Protein 2O5N (pdb70)

Foldseek 3Di:
DFFWDKDCPQFAQPLDDWWKKWKWKAWPVGKIKTFIDGPQFDGAWMTSPDDIDHFPLADGDDCPPLVNVVRVVQNVVVVVVCVPQFDDTFMWMWMWIATALDDLIKIFIDTNRDTCIDSPPDQDGDPDRVVGGPDDPVSVVVPRVPDDSVSSNVCRVVVVVRVSVVSVSLVVQPDVRPFDWDWDWCPPVPDPQTKIKIKGGSRGGKKWWWAWQVSPFIWMWICPPMTMTIGDDGLVRQFQGKDWMATSRGMIIMDGDHVCSVVD/DAKDCVQFAQPLDDWKKKWKWKAWPVGKIKIFIDGPQFDGQWMTRPDDIDHFPQADPDDCPQLSNVVRVVVNVLVVVLCVQQFDDTWMKMWMWIAIALHGQIWIFIDTNNHTLTDHHDDQDGDPPSVVGGPDDVVSVVVPHVHDDCCSRNVCRVVVVVRVSVRSVSLSVQPDVVPFDWDWDWPPCVPDDQIKIKIWGDQRGGKKWWWAFQPNPFIWIDIFDPPRSGTTDMTIGDYGLVRQFFGKDWMATSSGMIDIDGRHPVNPDPD

Nearest PDB structures (foldseek):
  2o5n-assembly1_A  TM=1.004E+00  e=8.003E-52  Murid betaherpesvirus 1
  2o5n-assembly1_B  TM=9.924E-01  e=4.303E-45  Murid betaherpesvirus 1
  4g59-assembly2_D  TM=7.933E-01  e=2.389E-15  Murid betaherpesvirus 1
  2nyk-assembly1_A  TM=6.975E-01  e=4.471E-09  Murid betaherpesvirus 1
  4jo8-assembly1_A-2  TM=6.408E-01  e=3.902E-08  Murid betaherpesvirus 1

Sequence (531 aa):
VVRPEVNRTGTVDICQGPELIFSVSRTSSGATGERISLKNTLSIVSENGGKPGTYEWSFPANESWPEIQFLLQNREFVSKYYADVVQTPGELVVEYRCPVPQFNCTITHRWKGETISFDGAIQTIRSVTSEYTTKNEDTLVKYIRGLNVTLLTDNAKSIEHRWTEICKKLKDADRPDDNQYTLEDDILEDDIEDIVQCQTTQVPLKYHTVWSAGRDSRAIALSAIEVASYLPVNRSQILNTTCEITSSSGWTVRLRFSEEVAASPEVNRTGTVDICQGPELIFSVSRTSSGATGERISLKNTLSIVSENGGKPGTYEWSFPANESWPEIQFLLQNREFVSKYYADVVQTPGELVVEYRCPVPQFNCTITHRWKGETISFDGAIQTIRSVTSEYTTKNEDTLVKYIRGLNVTLLTDNAKSIEHRWTEICKKLKDADRPDDNQYTLEDDILEDDIEDIVQCQTTQVPLKYHTVWSAGRDSRAIALSADYYTDIEVASYLPVNRSQILNTTCEITSSSGWTVRLRFSEEVAASK

Structure (mmCIF, N/CA/C/O backbone):
data_2O5N
#
_entry.id   2O5N
#
_cell.length_a   61.969
_cell.length_b   78.178
_cell.length_c   62.726
_cell.angle_alpha   90.00
_cell.angle_beta   90.43
_cell.angle_gamma   90.00
#
_symmetry.space_group_name_H-M   'P 1 21 1'
#
loop_
_entity.id
_entity.type
_entity.pdbx_description
1 polymer MuHV1gpm153
2 branched beta-D-mannopyranose-(1-4)-2-acetamido-2-deoxy-beta-D-glucopyranose-(1-4)-2-acetamido-2-deoxy-beta-D-glucopyranose
3 branched 2-acetamido-2-deoxy-beta-D-glucopyranose-(1-4)-2-acetamido-2-deoxy-beta-D-glucopyranose
4 non-polymer 2-acetamido-2-deoxy-beta-D-glucopyranose
5 water water
#
loop_
_atom_site.group_PDB
_atom_site.id
_atom_site.type_symbol
_atom_site.label_atom_id
_atom_site.label_alt_id
_atom_site.label_comp_id
_atom_site.label_asym_id
_atom_site.label_entity_id
_atom_site.label_seq_id
_atom_site.pdbx_PDB_ins_code
_atom_site.Cartn_x
_atom_site.Cartn_y
_atom_si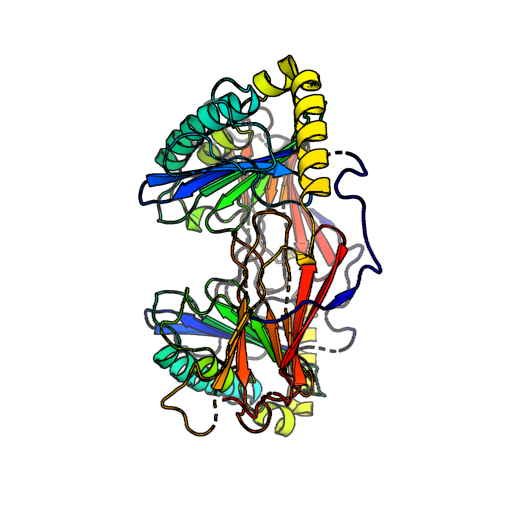te.Cartn_z
_atom_site.occupancy
_atom_site.B_iso_or_equiv
_atom_site.auth_seq_id
_atom_site.auth_comp_id
_atom_site.auth_asym_id
_atom_site.auth_atom_id
_atom_site.pdbx_PDB_model_num
ATOM 1 N N . VAL A 1 2 ? 56.242 41.221 16.607 1.00 42.59 2 VAL A N 1
ATOM 2 C CA . VAL A 1 2 ? 55.779 42.437 17.346 1.00 42.31 2 VAL A CA 1
ATOM 3 C C . VAL A 1 2 ? 56.944 43.235 17.921 1.00 42.22 2 VAL A C 1
ATOM 4 O O . VAL A 1 2 ? 57.875 42.676 18.516 1.00 42.18 2 VAL A O 1
ATOM 6 N N . VAL A 1 3 ? 56.880 44.550 17.730 1.00 41.86 3 VAL A N 1
ATOM 7 C CA . VAL A 1 3 ? 57.987 45.456 18.024 1.00 41.23 3 VAL A CA 1
ATOM 8 C C . VAL A 1 3 ? 57.433 46.721 18.673 1.00 40.94 3 VAL A C 1
ATOM 9 O O . VAL A 1 3 ? 56.312 47.132 18.375 1.00 40.53 3 VAL A O 1
ATOM 13 N N . ARG A 1 4 ? 58.227 47.325 19.558 1.00 41.03 4 ARG A N 1
ATOM 14 C CA . ARG A 1 4 ? 57.811 48.511 20.311 1.00 41.17 4 ARG A CA 1
ATOM 15 C C . ARG A 1 4 ? 58.196 49.815 19.599 1.00 41.56 4 ARG A C 1
ATOM 16 O O . ARG A 1 4 ? 59.359 50.012 19.246 1.00 41.51 4 ARG A O 1
ATOM 24 N N . PRO A 1 5 ? 57.207 50.701 19.378 1.00 41.98 5 PRO A N 1
ATOM 25 C CA . PRO A 1 5 ? 57.418 51.958 18.673 1.00 42.77 5 PRO A CA 1
ATOM 26 C C . PRO A 1 5 ? 58.306 52.959 19.413 1.00 43.70 5 PRO A C 1
ATOM 27 O O . PRO A 1 5 ? 58.300 53.021 20.649 1.00 43.82 5 PRO A O 1
ATOM 31 N N . GLU A 1 6 ? 59.060 53.729 18.633 1.00 44.51 6 GLU A N 1
ATOM 32 C CA . GLU A 1 6 ? 59.812 54.879 19.116 1.00 45.53 6 GLU A CA 1
ATOM 33 C C . GLU A 1 6 ? 59.093 56.114 18.580 1.00 45.68 6 GLU A C 1
ATOM 34 O O . GLU A 1 6 ? 59.099 56.375 17.380 1.00 45.47 6 GLU A O 1
ATOM 40 N N . VAL A 1 7 ? 58.449 56.857 19.469 1.00 46.51 7 VAL A N 1
ATOM 41 C CA . VAL A 1 7 ? 57.537 57.922 19.044 1.00 47.39 7 VAL A CA 1
ATOM 42 C C . VAL A 1 7 ? 58.187 59.308 19.031 1.00 48.21 7 VAL A C 1
ATOM 43 O O . VAL A 1 7 ? 58.393 59.928 20.083 1.00 48.51 7 VAL A O 1
ATOM 47 N N . ASN A 1 8 ? 58.518 59.783 17.833 1.00 49.09 8 ASN A N 1
ATOM 48 C CA . ASN A 1 8 ? 58.982 61.156 17.664 1.00 49.78 8 ASN A CA 1
ATOM 49 C C . ASN A 1 8 ? 57.781 62.067 17.461 1.00 50.26 8 ASN A C 1
ATOM 50 O O . ASN A 1 8 ? 57.088 61.997 16.445 1.00 50.13 8 ASN A O 1
ATOM 55 N N . ARG A 1 9 ? 57.544 62.918 18.451 1.00 51.04 9 ARG A N 1
ATOM 56 C CA . ARG A 1 9 ? 56.389 63.786 18.444 1.00 51.74 9 ARG A CA 1
ATOM 57 C C . ARG A 1 9 ? 56.705 65.197 17.933 1.00 52.19 9 ARG A C 1
ATOM 58 O O . ARG A 1 9 ? 55.802 66.032 17.853 1.00 52.29 9 ARG A O 1
ATOM 60 N N . THR A 1 10 ? 57.963 65.467 17.573 1.00 52.68 10 THR A N 1
ATOM 61 C CA . THR A 1 10 ? 58.309 66.796 17.031 1.00 53.43 10 THR A CA 1
ATOM 62 C C . THR A 1 10 ? 57.622 66.999 15.677 1.00 53.76 10 THR A C 1
ATOM 63 O O . THR A 1 10 ? 57.715 66.149 14.782 1.00 53.81 10 THR A O 1
ATOM 67 N N . GLY A 1 11 ? 56.926 68.121 15.542 1.00 54.10 11 GLY A N 1
ATOM 68 C CA . GLY A 1 11 ? 56.137 68.390 14.344 1.00 54.51 11 GLY A CA 1
ATOM 69 C C . GLY A 1 11 ? 54.720 67.868 14.484 1.00 54.63 11 GLY A C 1
ATOM 70 O O . GLY A 1 11 ? 54.102 67.477 13.500 1.00 54.72 11 GLY A O 1
ATOM 71 N N . THR A 1 12 ? 54.222 67.863 15.720 1.00 54.74 12 THR A N 1
ATOM 72 C CA . THR A 1 12 ? 52.848 67.476 16.036 1.00 54.83 12 THR A CA 1
ATOM 73 C C . THR A 1 12 ? 51.867 68.595 15.674 1.00 54.82 12 THR A C 1
ATOM 74 O O . THR A 1 12 ? 52.102 69.765 15.987 1.00 54.95 12 THR A O 1
ATOM 78 N N . VAL A 1 13 ? 50.770 68.233 15.015 1.00 54.82 13 VAL A N 1
ATOM 79 C CA . VAL A 1 13 ? 49.729 69.205 14.684 1.00 54.69 13 VAL A CA 1
ATOM 80 C C . VAL A 1 13 ? 48.374 68.865 15.319 1.00 54.74 13 VAL A C 1
ATOM 81 O O . VAL A 1 13 ? 48.110 67.719 15.688 1.00 54.55 13 VAL A O 1
ATOM 85 N N . ASP A 1 14 ? 47.535 69.887 15.453 1.00 54.97 14 ASP A N 1
ATOM 86 C CA . ASP A 1 14 ? 46.160 69.729 15.909 1.00 55.15 14 ASP A CA 1
ATOM 87 C C . ASP A 1 14 ? 45.266 69.358 14.718 1.00 55.18 14 ASP A C 1
ATOM 88 O O . ASP A 1 14 ? 44.952 70.213 13.878 1.00 55.24 14 ASP A O 1
ATOM 93 N N . ILE A 1 15 ? 44.860 68.085 14.649 1.00 54.88 15 ILE A N 1
ATOM 94 C CA . ILE A 1 15 ? 43.986 67.603 13.564 1.00 54.39 15 ILE A CA 1
ATOM 95 C C . ILE A 1 15 ? 42.635 68.314 13.483 1.00 54.12 15 ILE A C 1
ATOM 96 O O . ILE A 1 15 ? 42.052 68.399 12.403 1.00 54.19 15 ILE A O 1
ATOM 101 N N . CYS A 1 16 ? 42.147 68.822 14.615 1.00 53.73 16 CYS A N 1
ATOM 102 C CA . CYS A 1 16 ? 40.880 69.564 14.643 1.00 53.45 16 CYS A CA 1
ATOM 103 C C . CYS A 1 16 ? 41.072 71.086 14.506 1.00 53.26 16 CYS A C 1
ATOM 104 O O . CYS A 1 16 ? 40.122 71.851 14.660 1.00 52.85 16 CYS A O 1
ATOM 107 N N . GLN A 1 17 ? 42.298 71.515 14.208 1.00 53.29 17 GLN A N 1
ATOM 108 C CA . GLN A 1 17 ? 42.591 72.939 14.011 1.00 53.05 17 GLN A CA 1
ATOM 109 C C . GLN A 1 17 ? 42.186 73.389 12.617 1.00 52.76 17 GLN A C 1
ATOM 110 O O . GLN A 1 17 ? 41.862 72.564 11.762 1.00 53.11 17 GLN A O 1
ATOM 112 N N . GLY A 1 18 ? 42.205 74.701 12.390 1.00 52.18 18 GLY A N 1
ATOM 113 C CA . GLY A 1 18 ? 41.806 75.274 11.103 1.00 51.35 18 GLY A CA 1
ATOM 114 C C . GLY A 1 18 ? 40.346 75.026 10.741 1.00 50.60 18 GLY A C 1
ATOM 115 O O . GLY A 1 18 ? 39.615 74.389 11.506 1.00 50.57 18 GLY A O 1
ATOM 116 N N . PRO A 1 19 ? 39.911 75.534 9.570 1.00 50.10 19 PRO A N 1
ATOM 117 C CA . PRO A 1 19 ? 38.549 75.306 9.047 1.00 49.54 19 PRO A CA 1
ATOM 118 C C . PRO A 1 19 ? 38.193 73.818 8.867 1.00 48.83 19 PRO A C 1
ATOM 119 O O . PRO A 1 19 ? 39.037 73.016 8.468 1.00 48.26 19 PRO A O 1
ATOM 131 N N . GLU A 1 21 ? 36.448 70.622 7.115 1.00 43.96 21 GLU A N 1
ATOM 132 C CA . GLU A 1 21 ? 36.054 70.164 5.799 1.00 41.82 21 GLU A CA 1
ATOM 133 C C . GLU A 1 21 ? 35.623 68.706 5.868 1.00 39.70 21 GLU A C 1
ATOM 134 O O . GLU A 1 21 ? 36.348 67.880 6.403 1.00 39.49 21 GLU A O 1
ATOM 140 N N . LEU A 1 22 ? 34.433 68.408 5.354 1.00 37.49 22 LEU A N 1
ATOM 141 C CA . LEU A 1 22 ? 33.943 67.038 5.256 1.00 35.07 22 LEU A CA 1
ATOM 142 C C . LEU A 1 22 ? 34.046 66.551 3.815 1.00 33.57 22 LEU A C 1
ATOM 143 O O . LEU A 1 22 ? 33.662 67.256 2.890 1.00 33.03 22 LEU A O 1
ATOM 148 N N . ILE A 1 23 ? 34.569 65.342 3.636 1.00 31.90 23 ILE A N 1
ATOM 149 C CA . ILE A 1 23 ? 34.739 64.765 2.310 1.00 30.44 23 ILE A CA 1
ATOM 150 C C . ILE A 1 23 ? 33.808 63.566 2.119 1.00 29.90 23 ILE A C 1
ATOM 151 O O . ILE A 1 23 ? 33.906 62.574 2.837 1.00 29.47 23 ILE A O 1
ATOM 156 N N . PHE A 1 24 ? 32.891 63.707 1.161 1.00 29.19 24 PHE A N 1
ATOM 157 C CA . PHE A 1 24 ? 31.925 62.682 0.782 1.00 28.81 24 PHE A CA 1
ATOM 158 C C . PHE A 1 24 ? 32.406 62.023 -0.502 1.00 28.15 24 PHE A C 1
ATOM 159 O O . PHE A 1 24 ? 32.533 62.710 -1.530 1.00 27.43 24 PHE A O 1
ATOM 167 N N . SER A 1 25 ? 32.690 60.716 -0.425 1.00 27.35 25 SER A N 1
ATOM 168 C CA . SER A 1 25 ? 33.145 59.922 -1.566 1.00 27.41 25 SER A CA 1
ATOM 169 C C . SER A 1 25 ? 32.155 58.784 -1.858 1.00 27.72 25 SER A C 1
ATOM 170 O O . SER A 1 25 ? 31.770 58.023 -0.950 1.00 27.30 25 SER A O 1
ATOM 173 N N . VAL A 1 26 ? 31.769 58.665 -3.130 1.00 27.55 26 VAL A N 1
ATOM 174 C CA . VAL A 1 26 ? 30.760 57.717 -3.589 1.00 27.54 26 VAL A CA 1
ATOM 175 C C . VAL A 1 26 ? 31.303 57.056 -4.837 1.00 28.03 26 VAL A C 1
ATOM 176 O O . VAL A 1 26 ? 31.571 57.727 -5.820 1.00 27.92 26 VAL A O 1
ATOM 180 N N . SER A 1 27 ? 31.480 55.738 -4.794 1.00 28.79 27 SER A N 1
ATOM 181 C CA . SER A 1 27 ? 32.096 55.027 -5.899 1.00 29.76 27 SER A CA 1
ATOM 182 C C . SER A 1 27 ? 31.309 53.809 -6.333 1.00 30.25 27 SER A C 1
ATOM 183 O O . SER A 1 27 ? 30.495 53.279 -5.584 1.00 30.05 27 SER A O 1
ATOM 186 N N . ARG A 1 28 ? 31.577 53.388 -7.565 1.00 31.27 28 ARG A N 1
ATOM 187 C CA . ARG A 1 28 ? 30.933 52.259 -8.201 1.00 32.16 28 ARG A CA 1
ATOM 188 C C . ARG A 1 28 ? 31.921 51.676 -9.197 1.00 33.11 28 ARG A C 1
ATOM 189 O O . ARG A 1 28 ? 32.647 52.417 -9.855 1.00 32.62 28 ARG A O 1
ATOM 197 N N . THR A 1 29 ? 31.957 50.342 -9.263 1.00 34.66 29 THR A N 1
ATOM 198 C CA . THR A 1 29 ? 32.768 49.587 -10.210 1.00 36.09 29 THR A CA 1
ATOM 199 C C . THR A 1 29 ? 31.846 48.851 -11.197 1.00 36.91 29 THR A C 1
ATOM 200 O O . THR A 1 29 ? 30.618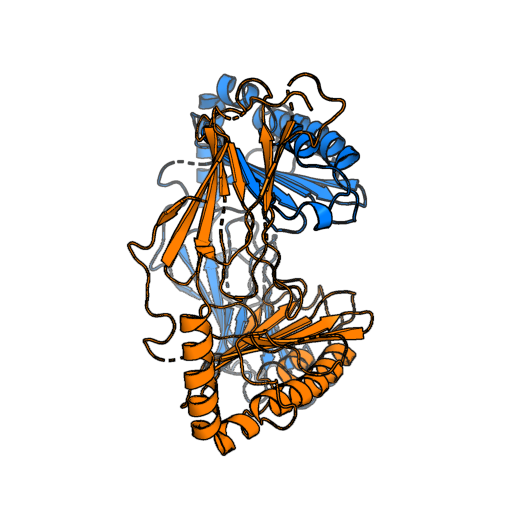 48.894 -11.052 1.00 36.81 29 THR A O 1
ATOM 204 N N . SER A 1 30 ? 32.433 48.178 -12.192 1.00 38.08 30 SER A N 1
ATOM 205 C CA . SER A 1 30 ? 31.643 47.427 -13.193 1.00 39.03 30 SER A CA 1
ATOM 206 C C . SER A 1 30 ? 30.820 46.281 -12.595 1.00 39.85 30 SER A C 1
ATOM 207 O O . SER A 1 30 ? 29.643 46.114 -12.938 1.00 40.18 30 SER A O 1
ATOM 210 N N . SER A 1 31 ? 31.434 45.530 -11.677 1.00 40.45 31 SER A N 1
ATOM 211 C CA . SER A 1 31 ? 30.758 44.485 -10.892 1.00 40.57 31 SER A CA 1
ATOM 212 C C . SER A 1 31 ? 29.432 44.932 -10.285 1.00 40.52 31 SER A C 1
ATOM 213 O O . SER A 1 31 ? 28.440 44.205 -10.341 1.00 41.13 31 SER A O 1
ATOM 216 N N . GLY A 1 32 ? 29.416 46.129 -9.708 1.00 40.06 32 GLY A N 1
ATOM 217 C CA . GLY A 1 32 ? 28.240 46.619 -9.000 1.00 39.05 32 GLY A CA 1
ATOM 218 C C . GLY A 1 32 ? 28.576 46.824 -7.541 1.00 38.61 32 GLY A C 1
ATOM 219 O O . GLY A 1 32 ? 27.685 47.012 -6.699 1.00 38.47 32 GLY A O 1
ATOM 220 N N . ALA A 1 33 ? 29.874 46.763 -7.248 1.00 37.92 33 ALA A N 1
ATOM 221 C CA . ALA A 1 33 ? 30.411 47.142 -5.952 1.00 37.23 33 ALA A CA 1
ATOM 222 C C . ALA A 1 33 ? 30.210 48.642 -5.735 1.00 36.95 33 ALA A C 1
ATOM 223 O O . ALA A 1 33 ? 30.466 49.446 -6.640 1.00 36.91 33 ALA A O 1
ATOM 225 N N . THR A 1 34 ? 29.735 49.012 -4.546 1.00 36.17 34 THR A N 1
ATOM 226 C CA . THR A 1 34 ? 29.525 50.417 -4.212 1.00 35.57 34 THR A CA 1
ATOM 227 C C . THR A 1 34 ? 30.179 50.804 -2.889 1.00 34.88 34 THR A C 1
ATOM 228 O O . THR A 1 34 ? 30.318 49.976 -1.995 1.00 35.20 34 THR A O 1
ATOM 232 N N . GLY A 1 35 ? 30.581 52.067 -2.783 1.00 34.08 35 GLY A N 1
ATOM 233 C CA . GLY A 1 35 ? 31.094 52.619 -1.541 1.00 33.23 35 GLY A CA 1
ATOM 234 C C . GLY A 1 35 ? 30.606 54.029 -1.298 1.00 32.64 35 GLY A C 1
ATOM 235 O O . GLY A 1 35 ? 30.433 54.801 -2.224 1.00 32.46 35 GLY A O 1
ATOM 236 N N . GLU A 1 36 ? 30.353 54.346 -0.035 1.00 32.80 36 GLU A N 1
ATOM 237 C CA . GLU A 1 36 ? 30.017 55.698 0.402 1.00 32.45 36 GLU A CA 1
ATOM 238 C C . GLU A 1 36 ? 30.773 55.974 1.690 1.00 32.40 36 GLU A C 1
ATOM 239 O O . GLU A 1 36 ? 30.663 55.214 2.655 1.00 31.88 36 GLU A O 1
ATOM 245 N N . ARG A 1 37 ? 31.530 57.069 1.697 1.00 32.06 37 ARG A N 1
ATOM 246 C CA . ARG A 1 37 ? 32.417 57.388 2.802 1.00 32.54 37 ARG A CA 1
ATOM 247 C C . ARG A 1 37 ? 32.340 58.847 3.186 1.00 31.67 37 ARG A C 1
ATOM 248 O O . ARG A 1 37 ? 32.139 59.716 2.345 1.00 31.46 37 ARG A O 1
ATOM 256 N N . ILE A 1 38 ? 32.519 59.108 4.473 1.00 31.84 38 ILE A N 1
ATOM 257 C CA . ILE A 1 38 ? 32.716 60.462 4.957 1.00 31.59 38 ILE A CA 1
ATOM 258 C C . ILE A 1 38 ? 34.059 60.541 5.668 1.00 31.64 38 ILE A C 1
ATOM 259 O O . ILE A 1 38 ? 34.362 59.732 6.538 1.00 31.56 38 ILE A O 1
ATOM 264 N N . SER A 1 39 ? 34.875 61.504 5.261 1.00 32.04 39 SER A N 1
ATOM 265 C CA . SER A 1 39 ? 36.150 61.752 5.917 1.00 32.24 39 SER A CA 1
ATOM 266 C C . SER A 1 39 ? 36.215 63.216 6.291 1.00 32.80 39 SER A C 1
ATOM 267 O O . SER A 1 39 ? 35.395 64.019 5.843 1.00 32.84 39 SER A O 1
ATOM 270 N N . LEU A 1 40 ? 37.197 63.556 7.115 1.00 33.51 40 LEU A N 1
ATOM 271 C CA . LEU A 1 40 ? 37.549 64.939 7.359 1.00 34.15 40 LEU A CA 1
ATOM 272 C C . LEU A 1 40 ? 38.771 65.245 6.509 1.00 35.08 40 LEU A C 1
ATOM 273 O O . LEU A 1 40 ? 39.287 64.347 5.833 1.00 35.17 40 LEU A O 1
ATOM 278 N N . LYS A 1 41 ? 39.236 66.494 6.539 1.00 35.82 41 LYS A N 1
ATOM 279 C CA . LYS A 1 41 ? 40.366 66.920 5.698 1.00 36.85 41 LYS A CA 1
ATOM 280 C C . LYS A 1 41 ? 41.612 66.031 5.823 1.00 37.27 41 LYS A C 1
ATOM 281 O O . LYS A 1 41 ? 42.178 65.604 4.823 1.00 38.09 41 LYS A O 1
ATOM 283 N N . ASN A 1 42 ? 42.027 65.744 7.048 1.00 37.70 42 ASN A N 1
ATOM 284 C CA . ASN A 1 42 ? 43.281 65.017 7.291 1.00 38.13 42 ASN A CA 1
ATOM 285 C C . ASN A 1 42 ? 43.089 63.551 7.704 1.00 37.89 42 ASN A C 1
ATOM 286 O O . ASN A 1 42 ? 43.935 62.968 8.382 1.00 37.77 42 ASN A O 1
ATOM 291 N N . THR A 1 43 ? 41.974 62.960 7.287 1.00 37.75 43 THR A N 1
ATOM 292 C CA . THR A 1 43 ? 41.619 61.617 7.717 1.00 37.60 43 THR A CA 1
ATOM 293 C C . THR A 1 43 ? 41.219 60.732 6.540 1.00 37.53 43 THR A C 1
ATOM 294 O O . THR A 1 43 ? 40.807 61.217 5.489 1.00 37.78 43 THR A O 1
ATOM 298 N N . LEU A 1 44 ? 41.349 59.426 6.718 1.00 37.17 44 LEU A N 1
ATOM 299 C CA . LEU A 1 44 ? 40.641 58.499 5.864 1.00 36.75 44 LEU A CA 1
ATOM 300 C C . LEU A 1 44 ? 39.209 58.368 6.388 1.00 36.56 44 LEU A C 1
ATOM 301 O O . LEU A 1 44 ? 38.758 59.185 7.192 1.00 36.28 44 LEU A O 1
ATOM 306 N N . SER A 1 45 ? 38.504 57.346 5.924 1.00 36.43 45 SER A N 1
ATOM 307 C CA . SER A 1 45 ? 37.071 57.192 6.165 1.00 36.58 45 SER A CA 1
ATOM 308 C C . SER A 1 45 ? 36.704 56.941 7.640 1.00 36.32 45 SER A C 1
ATOM 309 O O . SER A 1 45 ? 37.211 56.011 8.275 1.00 35.85 45 SER A O 1
ATOM 312 N N . ILE A 1 46 ? 35.830 57.789 8.173 1.00 36.64 46 ILE A N 1
ATOM 313 C CA . ILE A 1 46 ? 35.310 57.636 9.539 1.00 37.16 46 ILE A CA 1
ATOM 314 C C . ILE A 1 46 ? 33.971 56.872 9.531 1.00 37.88 46 ILE A C 1
ATOM 315 O O . ILE A 1 46 ? 33.793 55.916 10.293 1.00 37.82 46 ILE A O 1
ATOM 320 N N . VAL A 1 47 ? 33.051 57.289 8.656 1.00 38.52 47 VAL A N 1
ATOM 321 C CA . VAL A 1 47 ? 31.809 56.557 8.409 1.00 39.44 47 VAL A CA 1
ATOM 322 C C . VAL A 1 47 ? 31.793 56.032 6.966 1.00 40.07 47 VAL A C 1
ATOM 323 O O . VAL A 1 47 ? 32.092 56.773 6.025 1.00 40.07 47 VAL A O 1
ATOM 327 N N . SER A 1 48 ? 31.452 54.757 6.796 1.00 40.89 48 SER A N 1
ATOM 328 C CA . SER A 1 48 ? 31.355 54.162 5.461 1.00 41.84 48 SER A CA 1
ATOM 329 C C . SER A 1 48 ? 30.202 53.184 5.277 1.00 42.64 48 SER A C 1
ATOM 330 O O . SER A 1 48 ? 29.638 52.674 6.238 1.00 43.01 48 SER A O 1
ATOM 341 N N . GLU A 1 50 ? 29.688 49.850 2.646 1.00 45.51 50 GLU A N 1
ATOM 342 C CA . GLU A 1 50 ? 30.315 48.971 1.672 1.00 46.00 50 GLU A CA 1
ATOM 343 C C . GLU A 1 50 ? 29.262 48.063 1.021 1.00 46.08 50 GLU A C 1
ATOM 344 O O . GLU A 1 50 ? 28.472 47.419 1.719 1.00 46.19 50 GLU A O 1
ATOM 350 N N . ASN A 1 51 ? 29.266 48.021 -0.314 1.00 46.14 51 ASN A N 1
ATOM 351 C CA . ASN A 1 51 ? 28.286 47.276 -1.129 1.00 46.04 51 ASN A CA 1
ATOM 352 C C . ASN A 1 51 ? 26.845 47.241 -0.588 1.00 46.33 51 ASN A C 1
ATOM 353 O O . ASN A 1 51 ? 26.199 46.186 -0.562 1.00 46.31 51 ASN A O 1
ATOM 358 N N . GLY A 1 52 ? 26.356 48.398 -0.153 1.00 46.45 52 GLY A N 1
ATOM 359 C CA . GLY A 1 52 ? 24.962 48.552 0.252 1.00 46.71 52 GLY A CA 1
ATOM 360 C C . GLY A 1 52 ? 24.630 48.116 1.666 1.00 47.01 52 GLY A C 1
ATOM 361 O O . GLY A 1 52 ? 23.459 48.015 2.024 1.00 46.89 52 GLY A O 1
ATOM 362 N N . GLY A 1 53 ? 25.657 47.871 2.473 1.00 47.45 53 GLY A N 1
ATOM 363 C CA . GLY A 1 53 ? 25.473 47.479 3.868 1.00 48.04 53 GLY A CA 1
ATOM 364 C C . GLY A 1 53 ? 25.130 48.637 4.787 1.00 48.53 53 GLY A C 1
ATOM 365 O O . GLY A 1 53 ? 24.934 49.763 4.332 1.00 48.63 53 GLY A O 1
ATOM 366 N N . LYS A 1 54 ? 25.056 48.355 6.087 1.00 48.86 54 LYS A N 1
ATOM 367 C CA . LYS A 1 54 ? 24.731 49.369 7.088 1.00 49.07 54 LYS A CA 1
ATOM 368 C C . LYS A 1 54 ? 25.916 50.318 7.319 1.00 48.90 54 LYS A C 1
ATOM 369 O O . LYS A 1 54 ? 27.069 49.924 7.116 1.00 48.71 54 LYS A O 1
ATOM 375 N N . PRO A 1 55 ? 25.633 51.577 7.730 1.00 48.74 55 PRO A N 1
ATOM 376 C CA . PRO A 1 55 ? 26.708 52.531 8.019 1.00 48.64 55 PRO A CA 1
ATOM 377 C C . PRO A 1 55 ? 27.607 52.005 9.126 1.00 48.66 55 PRO A C 1
ATOM 378 O O . PRO A 1 55 ? 27.123 51.671 10.210 1.00 48.74 55 PRO A O 1
ATOM 382 N N . GLY A 1 56 ? 28.902 51.908 8.840 1.00 48.54 56 GLY A N 1
ATOM 383 C CA . GLY A 1 56 ? 29.858 51.366 9.795 1.00 48.40 56 GLY A CA 1
ATOM 384 C C . GLY A 1 56 ? 30.826 52.432 10.247 1.00 48.34 56 GLY A C 1
ATOM 385 O O . GLY A 1 56 ? 31.138 53.355 9.491 1.00 48.50 56 GLY A O 1
ATOM 386 N N . THR A 1 57 ? 31.299 52.309 11.481 1.00 48.21 57 THR A N 1
ATOM 387 C CA . THR A 1 57 ? 32.285 53.238 12.019 1.00 48.48 57 THR A CA 1
ATOM 388 C C . THR A 1 57 ? 33.237 52.568 13.023 1.00 48.94 57 THR A C 1
ATOM 389 O O . THR A 1 57 ? 33.471 51.362 12.946 1.00 48.99 57 THR A O 1
ATOM 393 N N . TYR A 1 58 ? 33.799 53.347 13.943 1.00 49.53 58 TYR A N 1
ATOM 394 C CA . TYR A 1 58 ? 34.786 52.834 14.888 1.00 49.78 58 TYR A CA 1
ATOM 395 C C . TYR A 1 58 ? 34.281 52.880 16.320 1.00 50.31 58 TYR A C 1
ATOM 396 O O . TYR A 1 58 ? 33.327 53.605 16.633 1.00 50.53 58 TYR A O 1
ATOM 405 N N . GLU A 1 59 ? 34.938 52.108 17.185 1.00 50.95 59 GLU A N 1
ATOM 406 C CA . GLU A 1 59 ? 34.530 51.956 18.582 1.00 51.46 59 GLU A CA 1
ATOM 407 C C . GLU A 1 59 ? 34.754 53.210 19.442 1.00 51.99 59 GLU A C 1
ATOM 408 O O . GLU A 1 59 ? 34.190 53.319 20.535 1.00 52.34 59 GLU A O 1
ATOM 410 N N . TRP A 1 60 ? 35.558 54.155 18.950 1.00 52.20 60 TRP A N 1
ATOM 411 C CA . TRP A 1 60 ? 35.839 55.395 19.685 1.00 52.56 60 TRP A CA 1
ATOM 412 C C . TRP A 1 60 ? 34.876 56.542 19.331 1.00 53.16 60 TRP A C 1
ATOM 413 O O . TRP A 1 60 ? 35.004 57.652 19.866 1.00 52.94 60 TRP A O 1
ATOM 424 N N . SER A 1 61 ? 33.915 56.268 18.442 1.00 53.72 61 SER A N 1
ATOM 425 C CA . SER A 1 61 ? 32.993 57.294 17.938 1.00 54.29 61 SER A CA 1
ATOM 426 C C . SER A 1 61 ? 31.525 56.917 18.147 1.00 54.64 61 SER A C 1
ATOM 427 O O . SER A 1 61 ? 31.223 55.786 18.526 1.00 54.77 61 SER A O 1
ATOM 430 N N . PHE A 1 62 ? 30.625 57.872 17.895 1.00 55.19 62 PHE A N 1
ATOM 431 C CA . PHE A 1 62 ? 29.175 57.638 17.938 1.00 55.96 62 PHE A CA 1
ATOM 432 C C . PHE A 1 62 ? 28.800 56.479 17.028 1.00 56.26 62 PHE A C 1
ATOM 433 O O . PHE A 1 62 ? 29.449 56.280 16.003 1.00 56.63 62 PHE A O 1
ATOM 441 N N . PRO A 1 63 ? 27.756 55.708 17.392 1.00 56.45 63 PRO A N 1
ATOM 442 C CA . PRO A 1 63 ? 27.254 54.721 16.434 1.00 56.47 63 PRO A CA 1
ATOM 443 C C . PRO A 1 63 ? 26.718 55.430 15.195 1.00 56.57 63 PRO A C 1
ATOM 444 O O . PRO A 1 63 ? 26.049 56.459 15.314 1.00 56.52 63 PRO A O 1
ATOM 448 N N . ALA A 1 64 ? 27.037 54.896 14.019 1.00 56.80 64 ALA A N 1
ATOM 449 C CA . ALA A 1 64 ? 26.610 55.491 12.755 1.00 56.90 64 ALA A CA 1
ATOM 450 C C . ALA A 1 64 ? 25.118 55.273 12.518 1.00 56.91 64 ALA A C 1
ATOM 451 O O . ALA A 1 64 ? 24.634 54.144 12.529 1.00 57.19 64 ALA A O 1
ATOM 453 N N . ASN A 1 65 ? 24.398 56.364 12.290 1.00 56.92 65 ASN A N 1
ATOM 454 C CA . ASN A 1 65 ? 22.947 56.324 12.202 1.00 56.93 65 ASN A CA 1
ATOM 455 C C . ASN A 1 65 ? 22.445 56.676 10.801 1.00 56.35 65 ASN A C 1
ATOM 456 O O . ASN A 1 65 ? 22.731 57.751 10.285 1.00 56.31 65 ASN A O 1
ATOM 461 N N . GLU A 1 66 ? 21.678 55.767 10.202 1.00 55.87 66 GLU A N 1
ATOM 462 C CA . GLU A 1 66 ? 21.169 55.936 8.838 1.00 55.26 66 GLU A CA 1
ATOM 463 C C . GLU A 1 66 ? 20.279 57.178 8.683 1.00 54.72 66 GLU A C 1
ATOM 464 O O . GLU A 1 66 ? 20.110 57.687 7.574 1.00 54.52 66 GLU A O 1
ATOM 470 N N . SER A 1 67 ? 19.731 57.669 9.795 1.00 53.99 67 SER A N 1
ATOM 471 C CA . SER A 1 67 ? 18.887 58.868 9.778 1.00 53.23 67 SER A CA 1
ATOM 472 C C . SER A 1 67 ? 19.668 60.199 9.808 1.00 52.31 67 SER A C 1
ATOM 473 O O . SER A 1 67 ? 19.080 61.262 9.553 1.00 52.07 67 SER A O 1
ATOM 476 N N . TRP A 1 68 ? 20.972 60.139 10.104 1.00 50.84 68 TRP A N 1
ATOM 477 C CA . TRP A 1 68 ? 21.858 61.307 9.972 1.00 49.78 68 TRP A CA 1
ATOM 478 C C . TRP A 1 68 ? 21.744 61.912 8.569 1.00 48.75 68 TRP A C 1
ATOM 479 O O . TRP A 1 68 ? 21.796 61.182 7.574 1.00 48.36 68 TRP A O 1
ATOM 490 N N . PRO A 1 69 ? 21.559 63.247 8.489 1.00 47.96 69 PRO A N 1
ATOM 491 C CA . PRO A 1 69 ? 21.449 63.958 7.200 1.00 47.16 69 PRO A CA 1
ATOM 492 C C . PRO A 1 69 ? 22.664 63.836 6.256 1.00 46.52 69 PRO A C 1
ATOM 493 O O . PRO A 1 69 ? 22.507 64.052 5.058 1.00 46.65 69 PRO A O 1
ATOM 497 N N . GLU A 1 70 ? 23.849 63.496 6.772 1.00 45.70 70 GLU A N 1
ATOM 498 C CA . GLU A 1 70 ? 25.032 63.288 5.912 1.00 44.80 70 GLU A CA 1
ATOM 499 C C . GLU A 1 70 ? 24.997 61.925 5.237 1.00 44.08 70 GLU A C 1
ATOM 500 O O . GLU A 1 70 ? 25.459 61.780 4.098 1.00 43.86 70 GLU A O 1
ATOM 506 N N . ILE A 1 71 ? 24.477 60.928 5.952 1.00 43.00 71 ILE A N 1
ATOM 507 C CA . ILE A 1 71 ? 24.319 59.576 5.402 1.00 42.31 71 ILE A CA 1
ATOM 508 C C . ILE A 1 71 ? 23.150 59.528 4.416 1.00 41.84 71 ILE A C 1
ATOM 509 O O . ILE A 1 71 ? 23.252 58.894 3.373 1.00 41.93 71 ILE A O 1
ATOM 514 N N . GLN A 1 72 ? 22.057 60.220 4.731 1.00 41.45 72 GLN A N 1
ATOM 515 C CA . GLN A 1 72 ? 20.958 60.403 3.772 1.00 41.35 72 GLN A CA 1
ATOM 516 C C . GLN A 1 72 ? 21.461 61.047 2.479 1.00 40.73 72 GLN A C 1
ATOM 517 O O . GLN A 1 72 ? 20.966 60.743 1.399 1.00 40.92 72 GLN A O 1
ATOM 523 N N . PHE A 1 73 ? 22.439 61.942 2.605 1.00 40.25 73 PHE A N 1
ATOM 524 C CA . PHE A 1 73 ? 23.126 62.533 1.452 1.00 39.65 73 PHE A CA 1
ATOM 525 C C . PHE A 1 73 ? 23.871 61.470 0.619 1.00 39.23 73 PHE A C 1
ATOM 526 O O . PHE A 1 73 ? 23.726 61.420 -0.612 1.00 39.03 73 PHE A O 1
ATOM 534 N N . LEU A 1 74 ? 24.638 60.613 1.296 1.00 38.55 74 LEU A N 1
ATOM 535 C CA . LEU A 1 74 ? 25.348 59.498 0.646 1.00 38.20 74 LEU A CA 1
ATOM 536 C C . LEU A 1 74 ? 24.425 58.547 -0.089 1.00 38.22 74 LEU A C 1
ATOM 537 O O . LEU A 1 74 ? 24.714 58.132 -1.213 1.00 38.35 74 LEU A O 1
ATOM 542 N N . LEU A 1 75 ? 23.315 58.195 0.560 1.00 38.48 75 LEU A N 1
ATOM 543 C CA . LEU A 1 75 ? 22.348 57.250 0.009 1.00 38.25 75 LEU A CA 1
ATOM 544 C C . LEU A 1 75 ? 21.693 57.792 -1.248 1.00 38.28 75 LEU A C 1
ATOM 545 O O . LEU A 1 75 ? 21.502 57.055 -2.221 1.00 38.53 75 LEU A O 1
ATOM 550 N N . GLN A 1 76 ? 21.349 59.077 -1.226 1.00 38.39 76 GLN A N 1
ATOM 551 C CA . GLN A 1 76 ? 20.839 59.763 -2.417 1.00 38.52 76 GLN A CA 1
ATOM 552 C C . GLN A 1 76 ? 21.861 59.754 -3.549 1.00 38.01 76 GLN A C 1
ATOM 553 O O . GLN A 1 76 ? 21.500 59.669 -4.722 1.00 38.22 76 GLN A O 1
ATOM 559 N N . ASN A 1 77 ? 23.139 59.847 -3.190 1.00 37.47 77 ASN A N 1
ATOM 560 C CA . ASN A 1 77 ? 24.224 59.831 -4.168 1.00 36.61 77 ASN A CA 1
ATOM 561 C C . ASN A 1 77 ? 24.477 58.452 -4.755 1.00 36.26 77 ASN A C 1
ATOM 562 O O . ASN A 1 77 ? 24.824 58.335 -5.937 1.00 36.01 77 ASN A O 1
ATOM 567 N N . ARG A 1 78 ? 24.294 57.416 -3.935 1.00 35.79 78 ARG A N 1
ATOM 568 C CA . ARG A 1 78 ? 24.405 56.029 -4.396 1.00 35.63 78 ARG A CA 1
ATOM 569 C C . ARG A 1 78 ? 23.481 55.811 -5.584 1.00 35.50 78 ARG A C 1
ATOM 570 O O . ARG A 1 78 ? 23.855 55.181 -6.577 1.00 35.36 78 ARG A O 1
ATOM 578 N N . GLU A 1 79 ? 22.279 56.365 -5.461 1.00 35.39 79 GLU A N 1
ATOM 579 C CA . GLU A 1 79 ? 21.259 56.320 -6.487 1.00 35.77 79 GLU A CA 1
ATOM 580 C C . GLU A 1 79 ? 21.689 57.092 -7.729 1.00 34.41 79 GLU A C 1
ATOM 581 O O . GLU A 1 79 ? 21.567 56.601 -8.851 1.00 34.28 79 GLU A O 1
ATOM 587 N N . PHE A 1 80 ? 22.183 58.306 -7.497 1.00 33.87 80 PHE A N 1
ATOM 588 C CA . PHE A 1 80 ? 22.652 59.230 -8.531 1.00 33.06 80 PHE A CA 1
ATOM 589 C C . PHE A 1 80 ? 23.792 58.619 -9.346 1.00 32.56 80 PHE A C 1
ATOM 590 O O . PHE A 1 80 ? 23.741 58.596 -10.577 1.00 31.98 80 PHE A O 1
ATOM 598 N N . VAL A 1 81 ? 24.790 58.086 -8.642 1.00 32.20 81 VAL A N 1
ATOM 599 C CA . VAL A 1 81 ? 25.960 57.455 -9.266 1.00 32.29 81 VAL A CA 1
ATOM 600 C C . VAL A 1 81 ? 25.621 56.194 -10.062 1.00 33.02 81 VAL A C 1
ATOM 601 O O . VAL A 1 81 ? 26.292 55.898 -11.061 1.00 32.67 81 VAL A O 1
ATOM 605 N N . SER A 1 82 ? 24.596 55.449 -9.623 1.00 33.71 82 SER A N 1
ATOM 606 C CA . SER A 1 82 ? 24.177 54.250 -10.359 1.00 34.39 82 SER A CA 1
ATOM 607 C C . SER A 1 82 ? 23.546 54.632 -11.691 1.00 34.04 82 SER A C 1
ATOM 608 O O . SER A 1 82 ? 23.832 54.003 -12.714 1.00 34.04 82 SER A O 1
ATOM 611 N N . LYS A 1 83 ? 22.718 55.678 -11.684 1.00 34.19 83 LYS A N 1
ATOM 612 C CA . LYS A 1 83 ? 22.106 56.162 -12.926 1.00 34.18 83 LYS A CA 1
ATOM 613 C C . LYS A 1 83 ? 23.205 56.718 -13.820 1.00 33.89 83 LYS A C 1
ATOM 614 O O . LYS A 1 83 ? 23.337 56.310 -14.971 1.00 34.19 83 LYS A O 1
ATOM 616 N N . TYR A 1 84 ? 24.003 57.621 -13.250 1.00 33.77 84 TYR A N 1
ATOM 617 C CA . TYR A 1 84 ? 25.243 58.151 -13.841 1.00 33.01 84 TYR A CA 1
ATOM 618 C C . TYR A 1 84 ? 26.091 57.041 -14.467 1.00 32.94 84 TYR A C 1
ATOM 619 O O . TYR A 1 84 ? 26.314 57.046 -15.674 1.00 32.69 84 TYR A O 1
ATOM 628 N N . TYR A 1 85 ? 26.552 56.093 -13.652 1.00 33.15 85 TYR A N 1
ATOM 629 C CA . TYR A 1 85 ? 27.344 54.956 -14.140 1.00 33.44 85 TYR A CA 1
ATOM 630 C C . TYR A 1 85 ? 26.715 54.241 -15.334 1.00 34.13 85 TYR A C 1
ATOM 631 O O . TYR A 1 85 ? 27.409 53.880 -16.293 1.00 33.75 85 TYR A O 1
ATOM 640 N N . ALA A 1 86 ? 25.399 54.040 -15.260 1.00 35.12 86 ALA A N 1
ATOM 641 C CA . ALA A 1 86 ? 24.648 53.288 -16.266 1.00 35.71 86 ALA A CA 1
ATOM 642 C C . ALA A 1 86 ? 24.620 53.926 -17.656 1.00 36.34 86 ALA A C 1
ATOM 643 O O . ALA A 1 86 ? 24.794 53.206 -18.631 1.00 36.58 86 ALA A O 1
ATOM 645 N N . ASP A 1 87 ? 24.411 55.243 -17.783 1.00 37.01 87 ASP A N 1
ATOM 646 C CA . ASP A 1 87 ? 24.522 55.822 -19.144 1.00 38.32 87 ASP A CA 1
ATOM 647 C C . ASP A 1 87 ? 25.930 56.016 -19.683 1.00 38.42 87 ASP A C 1
ATOM 648 O O . ASP A 1 87 ? 26.199 55.658 -20.830 1.00 39.01 87 ASP A O 1
ATOM 653 N N . VAL A 1 88 ? 26.809 56.576 -18.857 1.00 38.30 88 VAL A N 1
ATOM 654 C CA . VAL A 1 88 ? 28.104 57.082 -19.303 1.00 38.28 88 VAL A CA 1
ATOM 655 C C . VAL A 1 88 ? 29.187 56.008 -19.443 1.00 38.49 88 VAL A C 1
ATOM 656 O O . VAL A 1 88 ? 29.926 55.993 -20.421 1.00 38.72 88 VAL A O 1
ATOM 660 N N . VAL A 1 89 ? 29.278 55.111 -18.468 1.00 38.59 89 VAL A N 1
ATOM 661 C CA . VAL A 1 89 ? 30.416 54.199 -18.378 1.00 38.56 89 VAL A CA 1
ATOM 662 C C . VAL A 1 89 ? 30.272 52.987 -19.315 1.00 39.24 89 VAL A C 1
ATOM 663 O O . VAL A 1 89 ? 29.340 52.184 -19.184 1.00 38.99 89 VAL A O 1
ATOM 667 N N . GLN A 1 90 ? 31.200 52.872 -20.266 1.00 39.80 90 GLN A N 1
ATOM 668 C CA . GLN A 1 90 ? 31.106 51.843 -21.307 1.00 40.53 90 GLN A CA 1
ATOM 669 C C . GLN A 1 90 ? 32.334 50.918 -21.390 1.00 40.60 90 GLN A C 1
ATOM 670 O O . GLN A 1 90 ? 32.389 50.004 -22.212 1.00 40.96 90 GLN A O 1
ATOM 676 N N . THR A 1 91 ? 33.313 51.162 -20.527 1.00 40.56 91 THR A N 1
ATOM 677 C CA . THR A 1 91 ? 34.413 50.230 -20.320 1.00 40.31 91 THR A CA 1
ATOM 678 C C . THR A 1 91 ? 34.528 50.007 -18.802 1.00 39.71 91 THR A C 1
ATOM 679 O O . THR A 1 91 ? 34.199 50.901 -18.033 1.00 39.84 91 THR A O 1
ATOM 683 N N . PRO A 1 92 ? 34.954 48.806 -18.367 1.00 39.09 92 PRO A N 1
ATOM 684 C CA . PRO A 1 92 ? 35.117 48.563 -16.932 1.00 38.35 92 PRO A CA 1
ATOM 685 C C . PRO A 1 92 ? 36.100 49.495 -16.198 1.00 37.51 92 PRO A C 1
ATOM 686 O O . PRO A 1 92 ? 37.098 49.943 -16.766 1.00 37.23 92 PRO A O 1
ATOM 690 N N . GLY A 1 93 ? 35.793 49.764 -14.930 1.00 36.58 93 GLY A N 1
ATOM 691 C CA . GLY A 1 93 ? 36.616 50.605 -14.066 1.00 34.99 93 GLY A CA 1
ATOM 692 C C . GLY A 1 93 ? 35.802 51.295 -12.984 1.00 33.84 93 GLY A C 1
ATOM 693 O O . GLY A 1 93 ? 34.568 51.357 -13.056 1.00 33.55 93 GLY A O 1
ATOM 694 N N . GLU A 1 94 ? 36.495 51.824 -11.980 1.00 32.71 94 GLU A N 1
ATOM 695 C CA . GLU A 1 94 ? 35.831 52.536 -10.898 1.00 31.93 94 GLU A CA 1
ATOM 696 C C . GLU A 1 94 ? 35.540 54.012 -11.221 1.00 30.69 94 GLU A C 1
ATOM 697 O O . GLU A 1 94 ? 36.405 54.749 -11.713 1.00 30.29 94 GLU A O 1
ATOM 703 N N . LEU A 1 95 ? 34.304 54.417 -10.935 1.00 29.34 95 LEU A N 1
ATOM 704 C CA . LEU A 1 95 ? 33.884 55.803 -11.015 1.00 28.20 95 LEU A CA 1
ATOM 705 C C . LEU A 1 95 ? 33.784 56.379 -9.606 1.00 28.04 95 LEU A C 1
ATOM 706 O O . LEU A 1 95 ? 33.166 55.772 -8.746 1.00 27.66 95 LEU A O 1
ATOM 711 N N . VAL A 1 96 ? 34.419 57.527 -9.361 1.00 28.19 96 VAL A N 1
ATOM 712 C CA . VAL A 1 96 ? 34.336 58.185 -8.032 1.00 28.20 96 VAL A CA 1
ATOM 713 C C . VAL A 1 96 ? 33.784 59.600 -8.145 1.00 28.47 96 VAL A C 1
ATOM 714 O O . VAL A 1 96 ? 34.279 60.409 -8.927 1.00 28.96 96 VAL A O 1
ATOM 718 N N . VAL A 1 97 ? 32.730 59.882 -7.387 1.00 28.60 97 VAL A N 1
ATOM 719 C CA . VAL A 1 97 ? 32.243 61.238 -7.233 1.00 28.61 97 VAL A CA 1
ATOM 720 C C . VAL A 1 97 ? 32.600 61.691 -5.818 1.00 29.30 97 VAL A C 1
ATOM 721 O O . VAL A 1 97 ? 32.275 61.004 -4.841 1.00 29.22 97 VAL A O 1
ATOM 725 N N . GLU A 1 98 ? 33.266 62.842 -5.711 1.00 29.47 98 GLU A N 1
ATOM 726 C CA . GLU A 1 98 ? 33.749 63.319 -4.422 1.00 30.09 98 GLU A CA 1
ATOM 727 C C . GLU A 1 98 ? 33.387 64.781 -4.149 1.00 30.64 98 GLU A C 1
ATOM 728 O O . GLU A 1 98 ? 33.742 65.662 -4.921 1.00 30.91 98 GLU A O 1
ATOM 734 N N . TYR A 1 99 ? 32.685 65.021 -3.040 1.00 31.11 99 TYR A N 1
ATOM 735 C CA . TYR A 1 99 ? 32.363 66.366 -2.588 1.00 31.26 99 TYR A CA 1
ATOM 736 C C . TYR A 1 99 ? 33.304 66.755 -1.465 1.00 32.32 99 TYR A C 1
ATOM 737 O O . TYR A 1 99 ? 33.375 66.051 -0.449 1.00 32.07 99 TYR A O 1
ATOM 746 N N . ARG A 1 100 ? 34.008 67.875 -1.646 1.00 33.37 100 ARG A N 1
ATOM 747 C CA . ARG A 1 100 ? 34.790 68.496 -0.580 1.00 34.86 100 ARG A CA 1
ATOM 748 C C . ARG A 1 100 ? 34.020 69.707 -0.043 1.00 35.57 100 ARG A C 1
ATOM 749 O O . ARG A 1 100 ? 33.864 70.723 -0.731 1.00 35.18 100 ARG A O 1
ATOM 757 N N . CYS A 1 101 ? 33.541 69.585 1.188 1.00 36.68 101 CYS A N 1
ATOM 758 C CA . CYS A 1 101 ? 32.553 70.514 1.724 1.00 38.16 101 CYS A CA 1
ATOM 759 C C . CYS A 1 101 ? 33.078 71.279 2.918 1.00 38.43 101 CYS A C 1
ATOM 760 O O . CYS A 1 101 ? 33.294 70.690 3.978 1.00 38.30 101 CYS A O 1
ATOM 763 N N . PRO A 1 102 ? 33.279 72.601 2.753 1.00 39.15 102 PRO A N 1
ATOM 764 C CA . PRO A 1 102 ? 33.555 73.445 3.908 1.00 39.84 102 PRO A CA 1
ATOM 765 C C . PRO A 1 102 ? 32.332 73.426 4.800 1.00 40.47 102 PRO A C 1
ATOM 766 O O . PRO A 1 102 ? 31.223 73.452 4.299 1.00 40.56 102 PRO A O 1
ATOM 770 N N . VAL A 1 103 ? 32.506 73.336 6.105 1.00 41.74 103 VAL A N 1
ATOM 771 C CA . VAL A 1 103 ? 31.348 73.439 6.992 1.00 43.11 103 VAL A CA 1
ATOM 772 C C . VAL A 1 103 ? 31.464 74.689 7.882 1.00 44.15 103 VAL A C 1
ATOM 773 O O . VAL A 1 103 ? 32.576 75.029 8.312 1.00 44.40 103 VAL A O 1
ATOM 777 N N . PRO A 1 104 ? 30.332 75.383 8.162 1.00 45.02 104 PRO A N 1
ATOM 778 C CA . PRO A 1 104 ? 28.914 75.074 7.960 1.00 45.55 104 PRO A CA 1
ATOM 779 C C . PRO A 1 104 ? 28.284 75.479 6.621 1.00 46.26 104 PRO A C 1
ATOM 780 O O . PRO A 1 104 ? 27.092 75.237 6.417 1.00 46.64 104 PRO A O 1
ATOM 784 N N . GLN A 1 105 ? 29.047 76.126 5.746 1.00 46.80 105 GLN A N 1
ATOM 785 C CA . GLN A 1 105 ? 28.703 76.237 4.327 1.00 47.57 105 GLN A CA 1
ATOM 786 C C . GLN A 1 105 ? 29.949 75.661 3.731 1.00 47.36 105 GLN A C 1
ATOM 787 O O . GLN A 1 105 ? 30.999 76.302 3.892 1.00 48.37 105 GLN A O 1
ATOM 793 N N . PHE A 1 106 ? 29.948 74.503 3.050 1.00 46.29 106 PHE A N 1
ATOM 794 C CA . PHE A 1 106 ? 28.884 73.798 2.294 1.00 45.13 106 PHE A CA 1
ATOM 795 C C . PHE A 1 106 ? 28.697 74.382 0.902 1.00 44.13 106 PHE A C 1
ATOM 796 O O . PHE A 1 106 ? 27.806 73.989 0.148 1.00 43.81 106 PHE A O 1
ATOM 804 N N . ASN A 1 107 ? 29.578 75.331 0.585 1.00 42.86 107 ASN A N 1
ATOM 805 C CA . ASN A 1 107 ? 29.877 75.686 -0.788 1.00 41.83 107 ASN A CA 1
ATOM 806 C C . ASN A 1 107 ? 30.935 74.687 -1.236 1.00 40.76 107 ASN A C 1
ATOM 807 O O . ASN A 1 107 ? 32.138 74.928 -1.118 1.00 40.55 107 ASN A O 1
ATOM 812 N N . CYS A 1 108 ? 30.460 73.538 -1.712 1.00 39.48 108 CYS A N 1
ATOM 813 C CA . CYS A 1 108 ? 31.318 72.382 -1.935 1.00 38.30 108 CYS A CA 1
ATOM 814 C C . CYS A 1 108 ? 31.958 72.393 -3.299 1.00 36.85 108 CYS A C 1
ATOM 815 O O . CYS A 1 108 ? 31.405 72.934 -4.257 1.00 36.77 108 CYS A O 1
ATOM 818 N N . THR A 1 109 ? 33.138 71.790 -3.358 1.00 35.31 109 THR A N 1
ATOM 819 C CA . THR A 1 109 ? 33.758 71.386 -4.604 1.00 34.26 109 THR A CA 1
ATOM 820 C C . THR A 1 109 ? 33.372 69.926 -4.859 1.00 33.70 109 THR A C 1
ATOM 821 O O . THR A 1 109 ? 33.212 69.154 -3.920 1.00 33.89 109 THR A O 1
ATOM 825 N N . ILE A 1 110 ? 33.175 69.571 -6.122 1.00 32.87 110 ILE A N 1
ATOM 826 C CA . ILE A 1 110 ? 32.901 68.185 -6.505 1.00 32.49 110 ILE A CA 1
ATOM 827 C C . ILE A 1 110 ? 33.864 67.716 -7.606 1.00 32.02 110 ILE A C 1
ATOM 828 O O . ILE A 1 110 ? 34.030 68.393 -8.614 1.00 31.50 110 ILE A O 1
ATOM 833 N N . THR A 1 111 ? 34.514 66.575 -7.379 1.00 31.58 111 THR A N 1
ATOM 834 C CA . THR A 1 111 ? 35.420 65.967 -8.360 1.00 31.82 111 THR A CA 1
ATOM 835 C C . THR A 1 111 ? 34.851 64.634 -8.855 1.00 31.36 111 THR A C 1
ATOM 836 O O . THR A 1 111 ? 34.203 63.907 -8.102 1.00 31.50 111 THR A O 1
ATOM 840 N N . HIS A 1 112 ? 35.093 64.327 -10.124 1.00 30.99 112 HIS A N 1
ATOM 841 C CA . HIS A 1 112 ? 34.676 63.065 -10.717 1.00 30.38 112 HIS A CA 1
ATOM 842 C C . HIS A 1 112 ? 35.928 62.353 -11.185 1.00 31.17 112 HIS A C 1
ATOM 843 O O . HIS A 1 112 ? 36.708 62.908 -11.954 1.00 31.33 112 HIS A O 1
ATOM 850 N N . ARG A 1 113 ? 36.138 61.134 -10.711 1.00 32.07 113 ARG A N 1
ATOM 851 C CA . ARG A 1 113 ? 37.299 60.369 -11.131 1.00 33.45 113 ARG A CA 1
ATOM 852 C C . ARG A 1 113 ? 36.893 59.086 -11.810 1.00 33.82 113 ARG A C 1
ATOM 853 O O . ARG A 1 113 ? 35.984 58.385 -11.350 1.00 33.64 113 ARG A O 1
ATOM 861 N N . TRP A 1 114 ? 37.558 58.813 -12.929 1.00 34.92 114 TRP A N 1
ATOM 862 C CA . TRP A 1 114 ? 37.420 57.554 -13.643 1.00 36.22 114 TRP A CA 1
ATOM 863 C C . TRP A 1 114 ? 38.762 56.842 -13.597 1.00 36.72 114 TRP A C 1
ATOM 864 O O . TRP A 1 114 ? 39.760 57.375 -14.072 1.00 37.25 114 TRP A O 1
ATOM 875 N N . LYS A 1 115 ? 38.786 55.640 -13.030 1.00 37.24 115 LYS A N 1
ATOM 876 C CA . LYS A 1 115 ? 40.035 54.897 -12.827 1.00 38.00 115 LYS A CA 1
ATOM 877 C C . LYS A 1 115 ? 41.150 55.731 -12.151 1.00 37.74 115 LYS A C 1
ATOM 878 O O . LYS A 1 115 ? 42.341 55.529 -12.407 1.00 38.15 115 LYS A O 1
ATOM 884 N N . GLY A 1 116 ? 40.755 56.658 -11.286 1.00 37.59 116 GLY A N 1
ATOM 885 C CA . GLY A 1 116 ? 41.705 57.485 -10.549 1.00 37.58 116 GLY A CA 1
ATOM 886 C C . GLY A 1 116 ? 42.022 58.842 -11.158 1.00 37.72 116 GLY A C 1
ATOM 887 O O . GLY A 1 116 ? 42.592 59.703 -10.469 1.00 37.92 116 GLY A O 1
ATOM 888 N N . GLU A 1 117 ? 41.671 59.039 -12.435 1.00 37.23 117 GLU A N 1
ATOM 889 C CA . GLU A 1 117 ? 41.916 60.318 -13.127 1.00 37.02 117 GLU A CA 1
ATOM 890 C C . GLU A 1 117 ? 40.711 61.244 -13.088 1.00 35.94 117 GLU A C 1
ATOM 891 O O . GLU A 1 117 ? 39.574 60.794 -13.178 1.00 35.76 117 GLU A O 1
ATOM 897 N N . THR A 1 118 ? 40.968 62.541 -12.995 1.00 34.82 118 THR A N 1
ATOM 898 C CA . THR A 1 118 ? 39.901 63.533 -12.980 1.00 34.12 118 THR A CA 1
ATOM 899 C C . THR A 1 118 ? 39.314 63.785 -14.383 1.00 33.85 118 THR A C 1
ATOM 900 O O . THR A 1 118 ? 40.020 64.153 -15.319 1.00 33.77 118 THR A O 1
ATOM 904 N N . ILE A 1 119 ? 38.015 63.550 -14.512 1.00 33.50 119 ILE A N 1
ATOM 905 C CA . ILE A 1 119 ? 37.323 63.725 -15.777 1.00 33.14 119 ILE A CA 1
ATOM 906 C C . ILE A 1 119 ? 36.483 65.005 -15.786 1.00 33.40 119 ILE A C 1
ATOM 907 O O . ILE A 1 119 ? 36.209 65.544 -16.840 1.00 32.48 119 ILE A O 1
ATOM 920 N N . SER A 1 121 ? 35.105 68.515 -12.854 1.00 36.79 121 SER A N 1
ATOM 921 C CA . SER A 1 121 ? 35.064 69.194 -11.549 1.00 37.83 121 SER A CA 1
ATOM 922 C C . SER A 1 121 ? 34.167 70.451 -11.557 1.00 38.62 121 SER A C 1
ATOM 923 O O . SER A 1 121 ? 33.834 70.972 -12.620 1.00 37.94 121 SER A O 1
ATOM 926 N N . PHE A 1 122 ? 33.788 70.922 -10.364 1.00 40.20 122 PHE A N 1
ATOM 927 C CA . PHE A 1 122 ? 32.879 72.061 -10.193 1.00 41.82 122 PHE A CA 1
ATOM 928 C C . PHE A 1 122 ? 33.037 72.688 -8.815 1.00 42.77 122 PHE A C 1
ATOM 929 O O . PHE A 1 122 ? 32.784 72.027 -7.802 1.00 43.15 122 PHE A O 1
ATOM 937 N N . ASP A 1 123 ? 33.461 73.957 -8.787 1.00 43.76 123 ASP A N 1
ATOM 938 C CA . ASP A 1 123 ? 33.583 74.743 -7.551 1.00 44.25 123 ASP A CA 1
ATOM 939 C C . ASP A 1 123 ? 32.417 75.730 -7.375 1.00 44.70 123 ASP A C 1
ATOM 940 O O . ASP A 1 123 ? 32.553 76.760 -6.694 1.00 45.12 123 ASP A O 1
ATOM 945 N N . GLY A 1 124 ? 31.279 75.437 -8.001 1.00 44.57 124 GLY A N 1
ATOM 946 C CA . GLY A 1 124 ? 30.131 76.341 -7.928 1.00 44.43 124 GLY A CA 1
ATOM 947 C C . GLY A 1 124 ? 30.289 77.637 -8.715 1.00 44.46 124 GLY A C 1
ATOM 948 O O . GLY A 1 124 ? 29.312 78.397 -8.865 1.00 44.47 124 GLY A O 1
ATOM 949 N N . ALA A 1 125 ? 31.515 77.904 -9.191 1.00 43.90 125 ALA A N 1
ATOM 950 C CA . ALA A 1 125 ? 31.784 79.016 -10.127 1.00 43.16 125 ALA A CA 1
ATOM 951 C C . ALA A 1 125 ? 32.105 78.506 -11.535 1.00 42.43 125 ALA A C 1
ATOM 952 O O . ALA A 1 125 ? 31.442 78.891 -12.504 1.00 42.82 125 ALA A O 1
ATOM 954 N N . ILE A 1 126 ? 33.101 77.624 -11.638 1.00 41.37 126 ILE A N 1
ATOM 955 C CA . ILE A 1 126 ? 33.528 77.063 -12.926 1.00 40.10 126 ILE A CA 1
ATOM 956 C C . ILE A 1 126 ? 33.305 75.543 -13.027 1.00 39.33 126 ILE A C 1
ATOM 957 O O . ILE A 1 126 ? 33.779 74.789 -12.180 1.00 39.45 126 ILE A O 1
ATOM 962 N N . GLN A 1 127 ? 32.582 75.108 -14.060 1.00 37.82 127 GLN A N 1
ATOM 963 C CA . GLN A 1 127 ? 32.536 73.704 -14.438 1.00 36.71 127 GLN A CA 1
ATOM 964 C C . GLN A 1 127 ? 33.745 73.413 -15.307 1.00 36.08 127 GLN A C 1
ATOM 965 O O . GLN A 1 127 ? 34.062 74.196 -16.199 1.00 35.49 127 GLN A O 1
ATOM 971 N N . THR A 1 128 ? 34.390 72.270 -15.079 1.00 35.48 128 THR A N 1
ATOM 972 C CA . THR A 1 128 ? 35.532 71.858 -15.878 1.00 34.94 128 THR A CA 1
ATOM 973 C C . THR A 1 128 ? 35.353 70.427 -16.365 1.00 35.65 128 THR A C 1
ATOM 974 O O . THR A 1 128 ? 35.035 69.532 -15.583 1.00 35.17 128 THR A O 1
ATOM 978 N N . ILE A 1 129 ? 35.552 70.235 -17.666 1.00 36.60 129 ILE A N 1
ATOM 979 C CA . ILE A 1 129 ? 35.642 68.915 -18.283 1.00 37.99 129 ILE A CA 1
ATOM 980 C C . ILE A 1 129 ? 37.057 68.745 -18.859 1.00 38.90 129 ILE A C 1
ATOM 981 O O . ILE A 1 129 ? 37.530 69.570 -19.641 1.00 38.53 129 ILE A O 1
ATOM 986 N N . ARG A 1 130 ? 37.721 67.672 -18.453 1.00 40.36 130 ARG A N 1
ATOM 987 C CA . ARG A 1 130 ? 39.041 67.332 -18.949 1.00 42.13 130 ARG A CA 1
ATOM 988 C C . ARG A 1 130 ? 38.907 66.255 -20.029 1.00 43.36 130 ARG A C 1
ATOM 989 O O . ARG A 1 130 ? 38.245 65.231 -19.830 1.00 43.34 130 ARG A O 1
ATOM 997 N N . SER A 1 131 ? 39.517 66.529 -21.185 1.00 44.97 131 SER A N 1
ATOM 998 C CA . SER A 1 131 ? 39.117 65.937 -22.467 1.00 46.43 131 SER A CA 1
ATOM 999 C C . SER A 1 131 ? 39.775 64.586 -22.769 1.00 47.53 131 SER A C 1
ATOM 1000 O O . SER A 1 131 ? 40.839 64.515 -23.390 1.00 47.72 131 SER A O 1
ATOM 1003 N N . VAL A 1 132 ? 39.110 63.520 -22.322 1.00 48.34 132 VAL A N 1
ATOM 1004 C CA . VAL A 1 132 ? 39.671 62.172 -22.305 1.00 49.21 132 VAL A CA 1
ATOM 1005 C C . VAL A 1 132 ? 38.534 61.140 -22.450 1.00 50.06 132 VAL A C 1
ATOM 1006 O O . VAL A 1 132 ? 38.693 59.956 -22.124 1.00 50.10 132 VAL A O 1
ATOM 1010 N N . THR A 1 133 ? 37.400 61.617 -22.964 1.00 50.70 133 THR A N 1
ATOM 1011 C CA . THR A 1 133 ? 36.120 60.891 -22.988 1.00 51.24 133 THR A CA 1
ATOM 1012 C C . THR A 1 133 ? 36.159 59.485 -23.607 1.00 51.72 133 THR A C 1
ATOM 1013 O O . THR A 1 133 ? 35.641 58.533 -23.012 1.00 51.55 133 THR A O 1
ATOM 1017 N N . SER A 1 134 ? 36.771 59.361 -24.787 1.00 52.36 134 SER A N 1
ATOM 1018 C CA . SER A 1 134 ? 36.882 58.070 -25.485 1.00 52.90 134 SER A CA 1
ATOM 1019 C C . SER A 1 134 ? 37.381 56.931 -24.577 1.00 52.94 134 SER A C 1
ATOM 1020 O O . SER A 1 134 ? 36.915 55.784 -24.679 1.00 52.98 134 SER A O 1
ATOM 1023 N N . GLU A 1 135 ? 38.318 57.270 -23.689 1.00 52.75 135 GLU A N 1
ATOM 1024 C CA . GLU A 1 135 ? 38.892 56.346 -22.710 1.00 52.44 135 GLU A CA 1
ATOM 1025 C C . GLU A 1 135 ? 37.820 55.486 -22.029 1.00 51.86 135 GLU A C 1
ATOM 1026 O O . GLU A 1 135 ? 38.010 54.288 -21.844 1.00 52.10 135 GLU A O 1
ATOM 1032 N N . TYR A 1 136 ? 36.691 56.102 -21.681 1.00 51.05 136 TYR A N 1
ATOM 1033 C CA . TYR A 1 136 ? 35.672 55.454 -20.856 1.00 50.13 136 TYR A CA 1
ATOM 1034 C C . TYR A 1 136 ? 34.242 55.477 -21.411 1.00 49.77 136 TYR A C 1
ATOM 1035 O O . TYR A 1 136 ? 33.353 54.863 -20.830 1.00 49.69 136 TYR A O 1
ATOM 1044 N N . THR A 1 137 ? 34.018 56.196 -22.511 1.00 49.44 137 THR A N 1
ATOM 1045 C CA . THR A 1 137 ? 32.683 56.290 -23.120 1.00 49.14 137 THR A CA 1
ATOM 1046 C C . THR A 1 137 ? 32.731 56.473 -24.631 1.00 48.62 137 THR A C 1
ATOM 1047 O O . THR A 1 137 ? 33.693 57.026 -25.168 1.00 48.55 137 THR A O 1
ATOM 1051 N N . THR A 1 138 ? 31.677 56.002 -25.299 1.00 48.22 138 THR A N 1
ATOM 1052 C CA . THR A 1 138 ? 31.379 56.360 -26.688 1.00 47.72 138 THR A CA 1
ATOM 1053 C C . THR A 1 138 ? 30.323 57.484 -26.737 1.00 47.38 138 THR A C 1
ATOM 1054 O O . THR A 1 138 ? 29.899 57.910 -27.819 1.00 47.53 138 THR A O 1
ATOM 1056 N N . LYS A 1 139 ? 29.906 57.957 -25.563 1.00 46.52 139 LYS A N 1
ATOM 1057 C CA . LYS A 1 139 ? 28.997 59.105 -25.461 1.00 46.06 139 LYS A CA 1
ATOM 1058 C C . LYS A 1 139 ? 29.767 60.423 -25.319 1.00 45.54 139 LYS A C 1
ATOM 1059 O O . LYS A 1 139 ? 30.945 60.430 -24.941 1.00 45.53 139 LYS A O 1
ATOM 1065 N N . ASN A 1 140 ? 29.105 61.532 -25.637 1.00 44.54 140 ASN A N 1
ATOM 1066 C CA . ASN A 1 140 ? 29.788 62.816 -25.699 1.00 43.84 140 ASN A CA 1
ATOM 1067 C C . ASN A 1 140 ? 29.634 63.678 -24.455 1.00 43.24 140 ASN A C 1
ATOM 1068 O O . ASN A 1 140 ? 28.945 63.325 -23.491 1.00 43.09 140 ASN A O 1
ATOM 1073 N N . GLU A 1 141 ? 30.280 64.832 -24.522 1.00 42.42 141 GLU A N 1
ATOM 1074 C CA . GLU A 1 141 ? 30.393 65.771 -23.419 1.00 41.52 141 GLU A CA 1
ATOM 1075 C C . GLU A 1 141 ? 29.048 66.300 -22.919 1.00 41.12 141 GLU A C 1
ATOM 1076 O O . GLU A 1 141 ? 28.937 66.716 -21.765 1.00 40.67 141 GLU A O 1
ATOM 1082 N N . ASP A 1 142 ? 28.037 66.281 -23.792 1.00 41.12 142 ASP A N 1
ATOM 1083 C CA . ASP A 1 142 ? 26.678 66.687 -23.418 1.00 41.08 142 ASP A CA 1
ATOM 1084 C C . ASP A 1 142 ? 26.053 65.745 -22.398 1.00 40.58 142 ASP A C 1
ATOM 1085 O O . ASP A 1 142 ? 25.383 66.200 -21.472 1.00 40.95 142 ASP A O 1
ATOM 1090 N N . THR A 1 143 ? 26.291 64.442 -22.555 1.00 39.96 143 THR A N 1
ATOM 1091 C CA . THR A 1 143 ? 25.804 63.450 -21.600 1.00 39.21 143 THR A CA 1
ATOM 1092 C C . THR A 1 143 ? 26.465 63.682 -20.259 1.00 39.17 143 THR A C 1
ATOM 1093 O O . THR A 1 143 ? 25.786 63.779 -19.233 1.00 39.09 143 THR A O 1
ATOM 1097 N N . LEU A 1 144 ? 27.794 63.796 -20.292 1.00 39.13 144 LEU A N 1
ATOM 1098 C CA . LEU A 1 144 ? 28.623 63.972 -19.098 1.00 39.06 144 LEU A CA 1
ATOM 1099 C C . LEU A 1 144 ? 28.207 65.153 -18.242 1.00 38.63 144 LEU A C 1
ATOM 1100 O O . LEU A 1 144 ? 28.251 65.091 -17.010 1.00 38.49 144 LEU A O 1
ATOM 1105 N N . VAL A 1 145 ? 27.805 66.225 -18.910 1.00 38.72 145 VAL A N 1
ATOM 1106 C CA . VAL A 1 145 ? 27.553 67.505 -18.260 1.00 38.96 145 VAL A CA 1
ATOM 1107 C C . VAL A 1 145 ? 26.221 67.533 -17.480 1.00 38.52 145 VAL A C 1
ATOM 1108 O O . VAL A 1 145 ? 26.023 68.385 -16.615 1.00 39.10 145 VAL A O 1
ATOM 1112 N N . LYS A 1 146 ? 25.340 66.571 -17.756 1.00 38.13 146 LYS A N 1
ATOM 1113 C CA . LYS A 1 146 ? 24.157 66.321 -16.917 1.00 37.75 146 LYS A CA 1
ATOM 1114 C C . LYS A 1 146 ? 24.525 66.055 -15.453 1.00 37.15 146 LYS A C 1
ATOM 1115 O O . LYS A 1 146 ? 23.766 66.398 -14.542 1.00 37.36 146 LYS A O 1
ATOM 1121 N N . TYR A 1 147 ? 25.682 65.432 -15.229 1.00 35.87 147 TYR A N 1
ATOM 1122 C CA . TYR A 1 147 ? 26.057 64.959 -13.896 1.00 34.81 147 TYR A CA 1
ATOM 1123 C C . TYR A 1 147 ? 27.109 65.792 -13.199 1.00 34.50 147 TYR A C 1
ATOM 1124 O O . TYR A 1 147 ? 27.315 65.625 -11.999 1.00 33.99 147 TYR A O 1
ATOM 1133 N N . ILE A 1 148 ? 27.750 66.691 -13.951 1.00 34.71 148 ILE A N 1
ATOM 1134 C CA . ILE A 1 148 ? 28.933 67.433 -13.493 1.00 35.05 148 ILE A CA 1
ATOM 1135 C C . ILE A 1 148 ? 28.756 68.091 -12.128 1.00 35.95 148 ILE A C 1
ATOM 1136 O O . ILE A 1 148 ? 29.670 68.061 -11.301 1.00 35.98 148 ILE A O 1
ATOM 1141 N N . ARG A 1 149 ? 27.579 68.661 -11.887 1.00 36.94 149 ARG A N 1
ATOM 1142 C CA . ARG A 1 149 ? 27.326 69.414 -10.658 1.00 38.45 149 ARG A CA 1
ATOM 1143 C C . ARG A 1 149 ? 26.953 68.505 -9.480 1.00 38.29 149 ARG A C 1
ATOM 1144 O O . ARG A 1 149 ? 26.940 68.940 -8.328 1.00 38.16 149 ARG A O 1
ATOM 1152 N N . GLY A 1 150 ? 26.688 67.232 -9.776 1.00 38.51 150 GLY A N 1
ATOM 1153 C CA . GLY A 1 150 ? 26.239 66.271 -8.770 1.00 38.75 150 GLY A CA 1
ATOM 1154 C C . GLY A 1 150 ? 24.853 66.597 -8.237 1.00 39.18 150 GLY A C 1
ATOM 1155 O O . GLY A 1 150 ? 24.054 67.266 -8.911 1.00 39.19 150 GLY A O 1
ATOM 1156 N N . LEU A 1 151 ? 24.576 66.136 -7.020 1.00 39.29 151 LEU A N 1
ATOM 1157 C CA . LEU A 1 151 ? 23.327 66.454 -6.346 1.00 39.63 151 LEU A CA 1
ATOM 1158 C C . LEU A 1 151 ? 23.396 67.756 -5.556 1.00 40.51 151 LEU A C 1
ATOM 1159 O O . LEU A 1 151 ? 24.452 68.133 -5.031 1.00 40.27 151 LEU A O 1
ATOM 1164 N N . ASN A 1 152 ? 22.245 68.422 -5.476 1.00 41.62 152 ASN A N 1
ATOM 1165 C CA . ASN A 1 152 ? 22.012 69.537 -4.562 1.00 42.88 152 ASN A CA 1
ATOM 1166 C C . ASN A 1 152 ? 22.368 69.131 -3.133 1.00 43.16 152 ASN A C 1
ATOM 1167 O O . ASN A 1 152 ? 22.161 67.983 -2.743 1.00 43.30 152 ASN A O 1
ATOM 1172 N N . VAL A 1 153 ? 22.904 70.067 -2.358 1.00 43.74 153 VAL A N 1
ATOM 1173 C CA . VAL A 1 153 ? 23.320 69.771 -0.981 1.00 44.40 153 VAL A CA 1
ATOM 1174 C C . VAL A 1 153 ? 22.381 70.362 0.080 1.00 45.08 153 VAL A C 1
ATOM 1175 O O . VAL A 1 153 ? 22.815 70.652 1.198 1.00 45.21 153 VAL A O 1
ATOM 1179 N N . THR A 1 154 ? 21.100 70.526 -0.262 1.00 46.06 154 THR A N 1
ATOM 1180 C CA . THR A 1 154 ? 20.146 71.202 0.633 1.00 47.09 154 THR A CA 1
ATOM 1181 C C . THR A 1 154 ? 19.982 70.463 1.953 1.00 47.15 154 THR A C 1
ATOM 1182 O O . THR A 1 154 ? 19.895 71.086 3.008 1.00 47.08 154 THR A O 1
ATOM 1186 N N . LEU A 1 155 ? 19.962 69.134 1.883 1.00 47.60 155 LEU A N 1
ATOM 1187 C CA . LEU A 1 155 ? 19.943 68.280 3.074 1.00 48.09 155 LEU A CA 1
ATOM 1188 C C . LEU A 1 155 ? 21.086 68.631 4.036 1.00 47.88 155 LEU A C 1
ATOM 1189 O O . LEU A 1 155 ? 20.896 68.672 5.251 1.00 48.23 155 LEU A O 1
ATOM 1194 N N . LEU A 1 156 ? 22.259 68.913 3.482 1.00 47.64 156 LEU A N 1
ATOM 1195 C CA . LEU A 1 156 ? 23.412 69.310 4.279 1.00 47.27 156 LEU A CA 1
ATOM 1196 C C . LEU A 1 156 ? 23.298 70.737 4.813 1.00 47.29 156 LEU A C 1
ATOM 1197 O O . LEU A 1 156 ? 23.593 70.974 5.972 1.00 47.06 156 LEU A O 1
ATOM 1202 N N . THR A 1 157 ? 22.865 71.677 3.970 1.00 47.70 157 THR A N 1
ATOM 1203 C CA . THR A 1 157 ? 22.725 73.090 4.372 1.00 48.00 157 THR A CA 1
ATOM 1204 C C . THR A 1 157 ? 21.547 73.389 5.323 1.00 48.07 157 THR A C 1
ATOM 1205 O O . THR A 1 157 ? 21.610 74.344 6.097 1.00 48.28 157 THR A O 1
ATOM 1209 N N . ASP A 1 158 ? 20.487 72.581 5.267 1.00 48.00 158 ASP A N 1
ATOM 1210 C CA . ASP A 1 158 ? 19.354 72.715 6.197 1.00 47.94 158 ASP A CA 1
ATOM 1211 C C . ASP A 1 158 ? 19.769 72.344 7.620 1.00 47.86 158 ASP A C 1
ATOM 1212 O O . ASP A 1 158 ? 19.220 72.863 8.599 1.00 47.99 158 ASP A O 1
ATOM 1217 N N . ASN A 1 159 ? 20.745 71.440 7.708 1.00 47.49 159 ASN A N 1
ATOM 1218 C CA . ASN A 1 159 ? 21.222 70.874 8.963 1.00 46.72 159 ASN A CA 1
ATOM 1219 C C . ASN A 1 159 ? 22.688 71.242 9.196 1.00 46.29 159 ASN A C 1
ATOM 1220 O O . ASN A 1 159 ? 23.386 70.623 10.009 1.00 45.96 159 ASN A O 1
ATOM 1225 N N . ALA A 1 160 ? 23.134 72.278 8.490 1.00 46.13 160 ALA A N 1
ATOM 1226 C CA . ALA A 1 160 ? 24.547 72.661 8.437 1.00 45.91 160 ALA A CA 1
ATOM 1227 C C . ALA A 1 160 ? 25.218 72.766 9.802 1.00 45.59 160 ALA A C 1
ATOM 1228 O O . ALA A 1 160 ? 26.336 72.260 10.000 1.00 46.14 160 ALA A O 1
ATOM 1230 N N . LYS A 1 161 ? 24.540 73.409 10.744 1.00 44.91 161 LYS A N 1
ATOM 1231 C CA . LYS A 1 161 ? 25.130 73.655 12.061 1.00 44.33 161 LYS A CA 1
ATOM 1232 C C . LYS A 1 161 ? 25.125 72.401 12.936 1.00 43.67 161 LYS A C 1
ATOM 1233 O O . LYS A 1 161 ? 26.126 72.069 13.578 1.00 43.43 161 LYS A O 1
ATOM 1239 N N . SER A 1 162 ? 23.987 71.713 12.945 1.00 43.05 162 SER A N 1
ATOM 1240 C CA . SER A 1 162 ? 23.852 70.397 13.565 1.00 42.41 162 SER A CA 1
ATOM 1241 C C . SER A 1 162 ? 24.957 69.423 13.099 1.00 42.15 162 SER A C 1
ATOM 1242 O O . SER A 1 162 ? 25.512 68.666 13.903 1.00 41.96 162 SER A O 1
ATOM 1245 N N . ILE A 1 163 ? 25.271 69.455 11.801 1.00 41.84 163 ILE A N 1
ATOM 1246 C CA . ILE A 1 163 ? 26.323 68.604 11.237 1.00 41.52 163 ILE A CA 1
ATOM 1247 C C . ILE A 1 163 ? 27.689 69.010 11.799 1.00 41.52 163 ILE A C 1
ATOM 1248 O O . ILE A 1 163 ? 28.525 68.159 12.096 1.00 41.24 163 ILE A O 1
ATOM 1253 N N . GLU A 1 164 ? 27.880 70.314 11.981 1.00 41.77 164 GLU A N 1
ATOM 1254 C CA . GLU A 1 164 ? 29.145 70.862 12.466 1.00 42.20 164 GLU A CA 1
ATOM 1255 C C . GLU A 1 164 ? 29.507 70.385 13.866 1.00 42.01 164 GLU A C 1
ATOM 1256 O O . GLU A 1 164 ? 30.602 69.882 14.078 1.00 42.23 164 GLU A O 1
ATOM 1262 N N . HIS A 1 165 ? 28.578 70.527 14.808 1.00 42.20 165 HIS A N 1
ATOM 1263 C CA . HIS A 1 165 ? 28.831 70.185 16.212 1.00 42.21 165 HIS A CA 1
ATOM 1264 C C . HIS A 1 165 ? 29.040 68.686 16.411 1.00 41.58 165 HIS A C 1
ATOM 1265 O O . HIS A 1 165 ? 29.757 68.264 17.321 1.00 41.42 165 HIS A O 1
ATOM 1272 N N . ARG A 1 166 ? 28.398 67.895 15.559 1.00 40.90 166 ARG A N 1
ATOM 1273 C CA . ARG A 1 166 ? 28.555 66.447 15.556 1.00 40.60 166 ARG A CA 1
ATOM 1274 C C . ARG A 1 166 ? 29.959 66.022 15.085 1.00 40.30 166 ARG A C 1
ATOM 1275 O O . ARG A 1 166 ? 30.567 65.118 15.662 1.00 40.37 166 ARG A O 1
ATOM 1283 N N . TRP A 1 167 ? 30.474 66.677 14.044 1.00 39.76 167 TRP A N 1
ATOM 1284 C CA . TRP A 1 167 ? 31.757 66.277 13.454 1.00 39.13 167 TRP A CA 1
ATOM 1285 C C . TRP A 1 167 ? 32.956 66.890 14.165 1.00 40.03 167 TRP A C 1
ATOM 1286 O O . TRP A 1 167 ? 34.077 66.375 14.084 1.00 39.79 167 TRP A O 1
ATOM 1297 N N . THR A 1 168 ? 32.698 67.987 14.873 1.00 41.28 168 THR A N 1
ATOM 1298 C CA . THR A 1 168 ? 33.649 68.545 15.813 1.00 42.73 168 THR A CA 1
ATOM 1299 C C . THR A 1 168 ? 33.795 67.569 16.980 1.00 43.59 168 THR A C 1
ATOM 1300 O O . THR A 1 168 ? 34.912 67.320 17.444 1.00 43.76 168 THR A O 1
ATOM 1304 N N . GLU A 1 169 ? 32.670 67.011 17.436 1.00 44.40 169 GLU A N 1
ATOM 1305 C CA . GLU A 1 169 ? 32.685 65.986 18.478 1.00 45.98 169 GLU A CA 1
ATOM 1306 C C . GLU A 1 169 ? 33.447 64.739 18.022 1.00 45.73 169 GLU A C 1
ATOM 1307 O O . GLU A 1 169 ? 34.276 64.210 18.775 1.00 45.80 169 GLU A O 1
ATOM 1313 N N . ILE A 1 170 ? 33.176 64.296 16.789 1.00 45.89 170 ILE A N 1
ATOM 1314 C CA . ILE A 1 170 ? 33.819 63.105 16.193 1.00 45.63 170 ILE A CA 1
ATOM 1315 C C . ILE A 1 170 ? 35.337 63.268 16.064 1.00 45.85 170 ILE A C 1
ATOM 1316 O O . ILE A 1 170 ? 36.095 62.362 16.434 1.00 45.63 170 ILE A O 1
ATOM 1321 N N . CYS A 1 171 ? 35.764 64.426 15.557 1.00 46.45 171 CYS A N 1
ATOM 1322 C CA . CYS A 1 171 ? 37.188 64.778 15.446 1.00 46.70 171 CYS A CA 1
ATOM 1323 C C . CYS A 1 171 ? 37.883 64.776 16.806 1.00 46.72 171 CYS A C 1
ATOM 1324 O O . CYS A 1 171 ? 39.023 64.322 16.937 1.00 46.49 171 CYS A O 1
ATOM 1327 N N . LYS A 1 172 ? 37.180 65.289 17.812 1.00 46.93 172 LYS A N 1
ATOM 1328 C CA . LYS A 1 172 ? 37.675 65.333 19.184 1.00 47.12 172 LYS A CA 1
ATOM 1329 C C . LYS A 1 172 ? 37.853 63.924 19.762 1.00 46.66 172 LYS A C 1
ATOM 1330 O O . LYS A 1 172 ? 38.820 63.658 20.471 1.00 46.85 172 LYS A O 1
ATOM 1336 N N . LYS A 1 173 ? 36.926 63.028 19.439 1.00 46.33 173 LYS A N 1
ATOM 1337 C CA . LYS A 1 173 ? 37.054 61.608 19.786 1.00 46.29 173 LYS A CA 1
ATOM 1338 C C . LYS A 1 173 ? 38.205 60.930 19.040 1.00 45.97 173 LYS A C 1
ATOM 1339 O O . LYS A 1 173 ? 38.870 60.042 19.581 1.00 45.89 173 LYS A O 1
ATOM 1345 N N . LEU A 1 174 ? 38.424 61.352 17.793 1.00 45.74 174 LEU A N 1
ATOM 1346 C CA . LEU A 1 174 ? 39.505 60.824 16.965 1.00 45.19 174 LEU A CA 1
ATOM 1347 C C . LEU A 1 174 ? 40.861 61.229 17.529 1.00 44.99 174 LEU A C 1
ATOM 1348 O O . LEU A 1 174 ? 41.762 60.394 17.654 1.00 44.49 174 LEU A O 1
ATOM 1353 N N . LYS A 1 175 ? 40.987 62.511 17.870 1.00 44.94 175 LYS A N 1
ATOM 1354 C CA . LYS A 1 175 ? 42.180 63.031 18.530 1.00 45.47 175 LYS A CA 1
ATOM 1355 C C . LYS A 1 175 ? 42.503 62.284 19.840 1.00 45.19 175 LYS A C 1
ATOM 1356 O O . LYS A 1 175 ? 43.664 61.938 20.087 1.00 45.08 175 LYS A O 1
ATOM 1362 N N . ASP A 1 176 ? 41.480 62.017 20.654 1.00 44.92 176 ASP A N 1
ATOM 1363 C CA . ASP A 1 176 ? 41.665 61.271 21.907 1.00 45.06 176 ASP A CA 1
ATOM 1364 C C . ASP A 1 176 ? 42.077 59.820 21.685 1.00 44.53 176 ASP A C 1
ATOM 1365 O O . ASP A 1 176 ? 42.838 59.262 22.480 1.00 44.65 176 ASP A O 1
ATOM 1370 N N . ALA A 1 177 ? 41.578 59.215 20.607 1.00 43.88 177 ALA A N 1
ATOM 1371 C CA . ALA A 1 177 ? 41.934 57.837 20.254 1.00 43.15 177 ALA A CA 1
ATOM 1372 C C . ALA A 1 177 ? 43.320 57.702 19.605 1.00 42.73 177 ALA A C 1
ATOM 1373 O O . ALA A 1 177 ? 43.910 56.624 19.642 1.00 42.51 177 ALA A O 1
ATOM 1375 N N . ASP A 1 178 ? 43.837 58.796 19.036 1.00 42.26 178 ASP A N 1
ATOM 1376 C CA . ASP A 1 178 ? 45.155 58.803 18.378 1.00 41.96 178 ASP A CA 1
ATOM 1377 C C . ASP A 1 178 ? 46.320 58.649 19.358 1.00 41.98 178 ASP A C 1
ATOM 1378 O O . ASP A 1 178 ? 47.009 59.628 19.706 1.00 41.51 178 ASP A O 1
ATOM 1383 N N . ARG A 1 179 ? 46.530 57.402 19.780 1.00 42.00 179 ARG A N 1
ATOM 1384 C CA . ARG A 1 179 ? 47.578 57.040 20.734 1.00 41.96 179 ARG A CA 1
ATOM 1385 C C . ARG A 1 179 ? 48.552 56.087 20.053 1.00 41.35 179 ARG A C 1
ATOM 1386 O O . ARG A 1 179 ? 48.309 54.885 20.023 1.00 41.25 179 ARG A O 1
ATOM 1394 N N . PRO A 1 180 ? 49.662 56.622 19.504 1.00 41.00 180 PRO A N 1
ATOM 1395 C CA . PRO A 1 180 ? 50.636 55.852 18.722 1.00 40.72 180 PRO A CA 1
ATOM 1396 C C . PRO A 1 180 ? 51.157 54.579 19.399 1.00 40.59 180 PRO A C 1
ATOM 1397 O O . PRO A 1 180 ? 51.533 53.637 18.706 1.00 40.35 180 PRO A O 1
ATOM 1401 N N . ASP A 1 181 ? 51.189 54.556 20.729 1.00 40.72 181 ASP A N 1
ATOM 1402 C CA . ASP A 1 181 ? 51.731 53.408 21.472 1.00 41.00 181 ASP A CA 1
ATOM 1403 C C . ASP A 1 181 ? 50.721 52.278 21.609 1.00 40.64 181 ASP A C 1
ATOM 1404 O O . ASP A 1 181 ? 51.068 51.185 22.056 1.00 40.26 181 ASP A O 1
ATOM 1409 N N . ASP A 1 182 ? 49.475 52.543 21.220 1.00 40.69 182 ASP A N 1
ATOM 1410 C CA . ASP A 1 182 ? 48.420 51.523 21.264 1.00 40.80 182 ASP A CA 1
ATOM 1411 C C . ASP A 1 182 ? 48.200 50.821 19.922 1.00 40.59 182 ASP A C 1
ATOM 1412 O O . ASP A 1 182 ? 47.515 49.798 19.854 1.00 40.51 182 ASP A O 1
ATOM 1417 N N . ASN A 1 183 ? 48.787 51.371 18.858 1.00 40.59 183 ASN A N 1
ATOM 1418 C CA . ASN A 1 183 ? 48.842 50.683 17.558 1.00 40.06 183 ASN A CA 1
ATOM 1419 C C . ASN A 1 183 ? 49.755 49.467 17.652 1.00 39.68 183 ASN A C 1
ATOM 1420 O O . ASN A 1 183 ? 50.606 49.397 18.541 1.00 39.31 183 ASN A O 1
ATOM 1425 N N . GLN A 1 184 ? 49.572 48.513 16.744 1.00 39.51 184 GLN A N 1
ATOM 1426 C CA . GLN A 1 184 ? 50.392 47.304 16.726 1.00 39.57 184 GLN A CA 1
ATOM 1427 C C . GLN A 1 184 ? 51.408 47.379 15.593 1.00 39.51 184 GLN A C 1
ATOM 1428 O O . GLN A 1 184 ? 51.049 47.686 14.456 1.00 39.76 184 GLN A O 1
ATOM 1430 N N . TYR A 1 185 ? 52.666 47.086 15.907 1.00 39.52 185 TYR A N 1
ATOM 1431 C CA . TYR A 1 185 ? 53.761 47.227 14.951 1.00 39.42 185 TYR A CA 1
ATOM 1432 C C . TYR A 1 185 ? 54.535 45.939 14.802 1.00 40.28 185 TYR A C 1
ATOM 1433 O O . TYR A 1 185 ? 54.860 45.276 15.786 1.00 40.16 185 TYR A O 1
ATOM 1442 N N . THR A 1 186 ? 54.850 45.630 13.549 1.00 41.70 186 THR A N 1
ATOM 1443 C CA . THR A 1 186 ? 55.387 44.348 13.133 1.00 43.00 186 THR A CA 1
ATOM 1444 C C . THR A 1 186 ? 56.605 44.594 12.250 1.00 43.88 186 THR A C 1
ATOM 1445 O O . THR A 1 186 ? 56.600 45.509 11.423 1.00 44.08 186 THR A O 1
ATOM 1449 N N . LEU A 1 187 ? 57.640 43.778 12.432 1.00 45.05 187 LEU A N 1
ATOM 1450 C CA . LEU A 1 187 ? 58.818 43.804 11.568 1.00 46.04 187 LEU A CA 1
ATOM 1451 C C . LEU A 1 187 ? 59.269 42.372 11.255 1.00 46.91 187 LEU A C 1
ATOM 1452 O O . LEU A 1 187 ? 60.195 41.844 11.866 1.00 47.40 187 LEU A O 1
ATOM 1457 N N . GLU A 1 188 ? 58.585 41.754 10.294 1.00 47.86 188 GLU A N 1
ATOM 1458 C CA . GLU A 1 188 ? 58.829 40.370 9.901 1.00 48.52 188 GLU A CA 1
ATOM 1459 C C . GLU A 1 188 ? 59.863 40.244 8.784 1.00 49.13 188 GLU A C 1
ATOM 1460 O O . GLU A 1 188 ? 59.801 40.964 7.780 1.00 49.34 188 GLU A O 1
ATOM 1462 N N . ASP A 1 189 ? 60.813 39.329 8.967 1.00 49.66 189 ASP A N 1
ATOM 1463 C CA . ASP A 1 189 ? 61.731 38.942 7.900 1.00 50.05 189 ASP A CA 1
ATOM 1464 C C . ASP A 1 189 ? 61.466 37.489 7.497 1.00 50.44 189 ASP A C 1
ATOM 1465 O O . ASP A 1 189 ? 60.422 36.940 7.840 1.00 50.54 189 ASP A O 1
ATOM 1470 N N . ASP A 1 190 ? 62.399 36.880 6.765 1.00 51.08 190 ASP A N 1
ATOM 1471 C CA . ASP A 1 190 ? 62.288 35.484 6.316 1.00 51.81 190 ASP A CA 1
ATOM 1472 C C . ASP A 1 190 ? 61.022 35.197 5.492 1.00 52.26 190 ASP A C 1
ATOM 1473 O O . ASP A 1 190 ? 60.362 34.168 5.661 1.00 52.36 190 ASP A O 1
ATOM 1478 N N . ILE A 1 191 ? 60.698 36.118 4.588 1.00 52.98 191 ILE A N 1
ATOM 1479 C CA . ILE A 1 191 ? 59.547 35.960 3.696 1.00 53.36 191 ILE A CA 1
ATOM 1480 C C . ILE A 1 191 ? 59.937 35.188 2.420 1.00 53.84 191 ILE A C 1
ATOM 1481 O O . ILE A 1 191 ? 59.087 34.585 1.762 1.00 53.83 191 ILE A O 1
ATOM 1486 N N . LEU A 1 192 ? 61.229 35.198 2.100 1.00 54.44 192 LEU A N 1
ATOM 1487 C CA . LEU A 1 192 ? 61.768 34.406 1.001 1.00 55.24 192 LEU A CA 1
ATOM 1488 C C . LEU A 1 192 ? 62.537 33.209 1.560 1.00 56.24 192 LEU A C 1
ATOM 1489 O O . LEU A 1 192 ? 63.766 33.242 1.688 1.00 56.15 192 LEU A O 1
ATOM 1494 N N . GLU A 1 193 ? 61.795 32.156 1.893 1.00 57.53 193 GLU A N 1
ATOM 1495 C CA . GLU A 1 193 ? 62.346 30.957 2.544 1.00 58.87 193 GLU A CA 1
ATOM 1496 C C . GLU A 1 193 ? 63.285 30.141 1.642 1.00 59.37 193 GLU A C 1
ATOM 1497 O O . GLU A 1 193 ? 64.221 29.501 2.128 1.00 59.15 193 GLU A O 1
ATOM 1503 N N . ASP A 1 194 ? 63.026 30.177 0.335 1.00 60.46 194 ASP A N 1
ATOM 1504 C CA . ASP A 1 194 ? 63.792 29.404 -0.652 1.00 61.40 194 ASP A CA 1
ATOM 1505 C C . ASP A 1 194 ? 65.021 30.148 -1.166 1.00 61.72 194 ASP A C 1
ATOM 1506 O O . ASP A 1 194 ? 65.951 29.538 -1.693 1.00 61.98 194 ASP A O 1
ATOM 1511 N N . ASP A 1 195 ? 65.014 31.468 -1.021 1.00 62.16 195 ASP A N 1
ATOM 1512 C CA . ASP A 1 195 ? 66.145 32.293 -1.421 1.00 62.33 195 ASP A CA 1
ATOM 1513 C C . ASP A 1 195 ? 67.192 32.284 -0.306 1.00 62.43 195 ASP A C 1
ATOM 1514 O O . ASP A 1 195 ? 66.915 32.678 0.833 1.00 62.37 195 ASP A O 1
ATOM 1519 N N . ILE A 1 196 ? 68.392 31.817 -0.640 1.00 62.42 196 ILE A N 1
ATOM 1520 C CA . ILE A 1 196 ? 69.472 31.715 0.334 1.00 62.15 196 ILE A CA 1
ATOM 1521 C C . ILE A 1 196 ? 70.168 33.054 0.572 1.00 61.87 196 ILE A C 1
ATOM 1522 O O . ILE A 1 196 ? 70.745 33.271 1.641 1.00 62.25 196 ILE A O 1
ATOM 1524 N N . GLU A 1 197 ? 70.101 33.955 -0.408 1.00 61.24 197 GLU A N 1
ATOM 1525 C CA . GLU A 1 197 ? 70.830 35.234 -0.328 1.00 60.71 197 GLU A CA 1
ATOM 1526 C C . GLU A 1 197 ? 69.956 36.492 -0.195 1.00 59.93 197 GLU A C 1
ATOM 1527 O O . GLU A 1 197 ? 70.383 37.494 0.398 1.00 59.82 197 GLU A O 1
ATOM 1541 N N . ASP A 1 199 ? 66.143 38.405 0.798 1.00 54.02 199 ASP A N 1
ATOM 1542 C CA . ASP A 1 199 ? 64.963 38.320 1.644 1.00 51.98 199 ASP A CA 1
ATOM 1543 C C . ASP A 1 199 ? 64.122 39.589 1.528 1.00 50.62 199 ASP A C 1
ATOM 1544 O O . ASP A 1 199 ? 64.580 40.612 1.020 1.00 50.23 199 ASP A O 1
ATOM 1549 N N . ILE A 1 200 ? 62.882 39.499 1.991 1.00 48.92 200 ILE A N 1
ATOM 1550 C CA . ILE A 1 200 ? 61.993 40.643 2.058 1.00 47.06 200 ILE A CA 1
ATOM 1551 C C . ILE A 1 200 ? 61.680 40.961 3.519 1.00 46.08 200 ILE A C 1
ATOM 1552 O O . ILE A 1 200 ? 61.280 40.080 4.293 1.00 46.04 200 ILE A O 1
ATOM 1557 N N . VAL A 1 201 ? 61.892 42.223 3.886 1.00 44.57 201 VAL A N 1
ATOM 1558 C CA . VAL A 1 201 ? 61.550 42.722 5.211 1.00 43.10 201 VAL A CA 1
ATOM 1559 C C . VAL A 1 201 ? 60.183 43.427 5.173 1.00 42.36 201 VAL A C 1
ATOM 1560 O O . VAL A 1 201 ? 60.002 44.430 4.468 1.00 41.62 201 VAL A O 1
ATOM 1564 N N . GLN A 1 202 ? 59.225 42.866 5.914 1.00 41.42 202 GLN A N 1
ATOM 1565 C CA . GLN A 1 202 ? 57.875 43.423 6.028 1.00 40.83 202 GLN A CA 1
ATOM 1566 C C . GLN A 1 202 ? 57.724 44.319 7.266 1.00 40.23 202 GLN A C 1
ATOM 1567 O O . GLN A 1 202 ? 58.124 43.947 8.375 1.00 39.86 202 GLN A O 1
ATOM 1573 N N . CYS A 1 203 ? 57.150 45.498 7.056 1.00 39.32 203 CYS A N 1
ATOM 1574 C CA . CYS A 1 203 ? 56.756 46.369 8.140 1.00 39.16 203 CYS A CA 1
ATOM 1575 C C . CYS A 1 203 ? 55.242 46.524 8.060 1.00 39.12 203 CYS A C 1
ATOM 1576 O O . CYS A 1 203 ? 54.716 46.862 6.997 1.00 39.31 203 CYS A O 1
ATOM 1579 N N . GLN A 1 204 ? 54.548 46.266 9.170 1.00 38.64 204 GLN A N 1
ATOM 1580 C CA . GLN A 1 204 ? 53.095 46.491 9.246 1.00 38.62 204 GLN A CA 1
ATOM 1581 C C . GLN A 1 204 ? 52.629 47.227 10.511 1.00 38.35 204 GLN A C 1
ATOM 1582 O O . GLN A 1 204 ? 53.214 47.104 11.593 1.00 38.12 204 GLN A O 1
ATOM 1596 N N . THR A 1 206 ? 48.877 48.115 12.583 1.00 38.26 206 THR A N 1
ATOM 1597 C CA . THR A 1 206 ? 47.446 47.934 12.746 1.00 37.91 206 THR A CA 1
ATOM 1598 C C . THR A 1 206 ? 46.912 48.977 13.725 1.00 37.52 206 THR A C 1
ATOM 1599 O O . THR A 1 206 ? 47.516 49.250 14.753 1.00 37.66 206 THR A O 1
ATOM 1603 N N . THR A 1 207 ? 45.782 49.569 13.377 1.00 37.44 207 THR A N 1
ATOM 1604 C CA . THR A 1 207 ? 45.228 50.681 14.123 1.00 37.57 207 THR A CA 1
ATOM 1605 C C . THR A 1 207 ? 43.719 50.674 13.958 1.00 37.54 207 THR A C 1
ATOM 1606 O O . THR A 1 207 ? 43.189 50.073 13.013 1.00 37.70 207 THR A O 1
ATOM 1610 N N . GLN A 1 208 ? 43.036 51.333 14.891 1.00 37.53 208 GLN A N 1
ATOM 1611 C CA . GLN A 1 208 ? 41.609 51.591 14.782 1.00 37.26 208 GLN A CA 1
ATOM 1612 C C . GLN A 1 208 ? 41.361 53.090 14.572 1.00 36.92 208 GLN A C 1
ATOM 1613 O O . GLN A 1 208 ? 40.228 53.541 14.620 1.00 37.01 208 GLN A O 1
ATOM 1615 N N . VAL A 1 209 ? 42.436 53.843 14.332 1.00 36.72 209 VAL A N 1
ATOM 1616 C CA . VAL A 1 209 ? 42.378 55.298 14.113 1.00 36.27 209 VAL A CA 1
ATOM 1617 C C . VAL A 1 209 ? 42.643 55.594 12.621 1.00 36.01 209 VAL A C 1
ATOM 1618 O O . VAL A 1 209 ? 43.749 55.328 12.123 1.00 36.16 209 VAL A O 1
ATOM 1622 N N . PRO A 1 210 ? 41.631 56.124 11.896 1.00 35.58 210 PRO A N 1
ATOM 1623 C CA . PRO A 1 210 ? 41.795 56.308 10.453 1.00 35.21 210 PRO A CA 1
ATOM 1624 C C . PRO A 1 210 ? 42.437 57.638 10.049 1.00 34.71 210 PRO A C 1
ATOM 1625 O O . PRO A 1 210 ? 41.894 58.370 9.22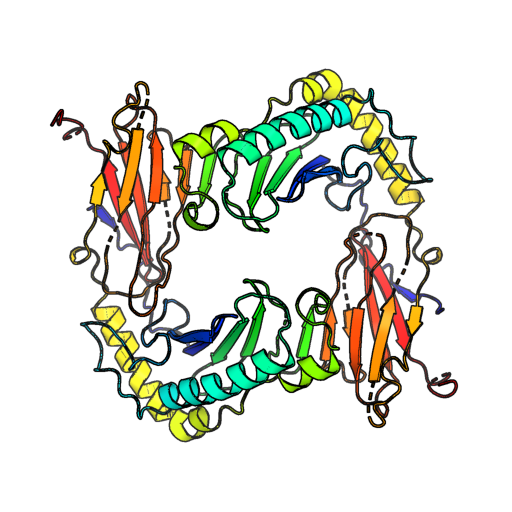5 1.00 34.87 210 PRO A O 1
ATOM 1629 N N . LEU A 1 211 ? 43.595 57.950 10.614 1.00 34.33 211 LEU A N 1
ATOM 1630 C CA . LEU A 1 211 ? 44.388 59.037 10.076 1.00 33.83 211 LEU A CA 1
ATOM 1631 C C . LEU A 1 211 ? 45.041 58.561 8.774 1.00 33.47 211 LEU A C 1
ATOM 1632 O O . LEU A 1 211 ? 44.980 57.375 8.425 1.00 33.45 211 LEU A O 1
ATOM 1637 N N . LYS A 1 212 ? 45.644 59.488 8.047 1.00 33.16 212 LYS A N 1
ATOM 1638 C CA . LYS A 1 212 ? 46.451 59.136 6.885 1.00 33.02 212 LYS A CA 1
ATOM 1639 C C . LYS A 1 212 ? 47.845 58.777 7.371 1.00 32.74 212 LYS A C 1
ATOM 1640 O O . LYS A 1 212 ? 48.416 59.489 8.202 1.00 32.29 212 LYS A O 1
ATOM 1646 N N . TYR A 1 213 ? 48.371 57.659 6.862 1.00 32.61 213 TYR A N 1
ATOM 1647 C CA . TYR A 1 213 ? 49.709 57.187 7.222 1.00 32.45 213 TYR A CA 1
ATOM 1648 C C . TYR A 1 213 ? 50.606 56.977 6.011 1.00 32.51 213 TYR A C 1
ATOM 1649 O O . TYR A 1 213 ? 50.173 56.481 4.981 1.00 32.21 213 TYR A O 1
ATOM 1658 N N . HIS A 1 214 ? 51.864 57.358 6.186 1.00 32.91 214 HIS A N 1
ATOM 1659 C CA . HIS A 1 214 ? 52.912 57.219 5.201 1.00 33.33 214 HIS A CA 1
ATOM 1660 C C . HIS A 1 214 ? 54.015 56.371 5.832 1.00 33.28 214 HIS A C 1
ATOM 1661 O O . HIS A 1 214 ? 54.688 56.808 6.768 1.00 32.85 214 HIS A O 1
ATOM 1676 N N . THR A 1 216 ? 57.550 54.221 5.289 1.00 33.01 216 THR A N 1
ATOM 1677 C CA . THR A 1 216 ? 58.771 54.011 4.517 1.00 32.26 216 THR A CA 1
ATOM 1678 C C . THR A 1 216 ? 59.660 52.995 5.212 1.00 32.43 216 THR A C 1
ATOM 1679 O O . THR A 1 216 ? 59.963 53.137 6.391 1.00 32.66 216 THR A O 1
ATOM 1683 N N . VAL A 1 217 ? 60.079 51.975 4.474 1.00 32.36 217 VAL A N 1
ATOM 1684 C CA . VAL A 1 217 ? 61.030 50.998 4.978 1.00 32.07 217 VAL A CA 1
ATOM 1685 C C . VAL A 1 217 ? 62.373 51.323 4.318 1.00 32.65 217 VAL A C 1
ATOM 1686 O O . VAL A 1 217 ? 62.498 51.291 3.092 1.00 32.45 217 VAL A O 1
ATOM 1690 N N . T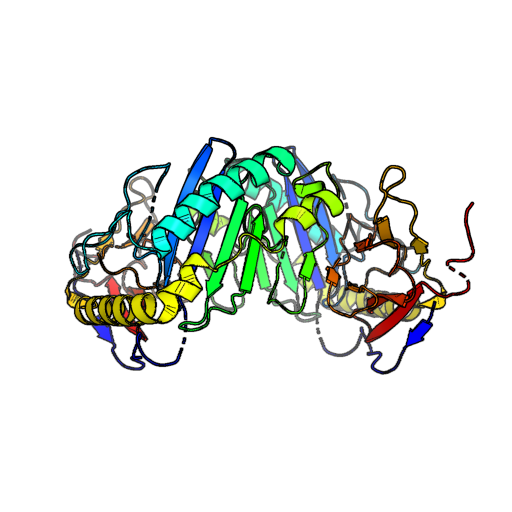RP A 1 218 ? 63.369 51.669 5.130 1.00 33.30 218 TRP A N 1
ATOM 1691 C CA . TRP A 1 218 ? 64.686 52.041 4.611 1.00 33.36 218 TRP A CA 1
ATOM 1692 C C . TRP A 1 218 ? 65.666 50.890 4.755 1.00 33.88 218 TRP A C 1
ATOM 1693 O O . TRP A 1 218 ? 65.646 50.175 5.756 1.00 33.80 218 TRP A O 1
ATOM 1704 N N . SER A 1 219 ? 66.531 50.710 3.762 1.00 34.37 219 SER A N 1
ATOM 1705 C CA . SER A 1 219 ? 67.614 49.733 3.888 1.00 35.10 219 SER A CA 1
ATOM 1706 C C . SER A 1 219 ? 68.682 50.249 4.862 1.00 35.43 219 SER A C 1
ATOM 1707 O O . SER A 1 219 ? 68.668 51.419 5.257 1.00 35.07 219 SER A O 1
ATOM 1710 N N . ALA A 1 220 ? 69.600 49.367 5.245 1.00 36.31 220 ALA A N 1
ATOM 1711 C CA . ALA A 1 220 ? 70.721 49.733 6.117 1.00 37.17 220 ALA A CA 1
ATOM 1712 C C . ALA A 1 220 ? 71.401 51.040 5.682 1.00 37.60 220 ALA A C 1
ATOM 1713 O O . ALA A 1 220 ? 71.530 51.974 6.479 1.00 37.55 220 ALA A O 1
ATOM 1715 N N . GLY A 1 221 ? 71.806 51.104 4.411 1.00 38.04 221 GLY A N 1
ATOM 1716 C CA . GLY A 1 221 ? 72.496 52.279 3.872 1.00 38.42 221 GLY A CA 1
ATOM 1717 C C . GLY A 1 221 ? 71.625 53.458 3.458 1.00 38.73 221 GLY A C 1
ATOM 1718 O O . GLY A 1 221 ? 72.152 54.492 3.046 1.00 38.75 221 GLY A O 1
ATOM 1719 N N . ARG A 1 222 ? 70.300 53.311 3.567 1.00 38.85 222 ARG A N 1
ATOM 1720 C CA . ARG A 1 222 ? 69.334 54.345 3.138 1.00 39.11 222 ARG A CA 1
ATOM 1721 C C . ARG A 1 222 ? 69.414 54.660 1.636 1.00 38.88 222 ARG A C 1
ATOM 1722 O O . ARG A 1 222 ? 69.107 55.768 1.198 1.00 38.80 222 ARG A O 1
ATOM 1730 N N . ASP A 1 223 ? 69.830 53.666 0.862 1.00 38.66 223 ASP A N 1
ATOM 1731 C CA . ASP A 1 223 ? 69.972 53.802 -0.575 1.00 38.56 223 ASP A CA 1
ATOM 1732 C C . ASP A 1 223 ? 68.867 53.027 -1.304 1.00 37.78 223 ASP A C 1
ATOM 1733 O O . ASP A 1 223 ? 68.880 52.904 -2.529 1.00 37.30 223 ASP A O 1
ATOM 1738 N N . SER A 1 224 ? 67.916 52.514 -0.524 1.00 36.88 224 SER A N 1
ATOM 1739 C CA . SER A 1 224 ? 66.805 51.723 -1.036 1.00 35.98 224 SER A CA 1
ATOM 1740 C C . SER A 1 224 ? 65.663 51.796 -0.039 1.00 35.79 224 SER A C 1
ATOM 1741 O O . SER A 1 224 ? 65.856 51.542 1.151 1.00 36.38 224 SER A O 1
ATOM 1744 N N . ARG A 1 225 ? 64.477 52.147 -0.529 1.00 35.13 225 ARG A N 1
ATOM 1745 C CA . ARG A 1 225 ? 63.301 52.318 0.317 1.00 34.66 225 ARG A CA 1
ATOM 1746 C C . ARG A 1 225 ? 62.031 51.746 -0.319 1.00 34.40 225 ARG A C 1
ATOM 1747 O O . ARG A 1 225 ? 61.946 51.631 -1.540 1.00 34.18 225 ARG A O 1
ATOM 1755 N N . ALA A 1 226 ? 61.055 51.393 0.520 1.00 34.02 226 ALA A N 1
ATOM 1756 C CA . ALA A 1 226 ? 59.710 51.037 0.062 1.00 33.80 226 ALA A CA 1
ATOM 1757 C C . ALA A 1 226 ? 58.694 51.932 0.741 1.00 34.04 226 ALA A C 1
ATOM 1758 O O . ALA A 1 226 ? 58.804 52.215 1.927 1.00 34.13 226 ALA A O 1
ATOM 1760 N N . ILE A 1 227 ? 57.722 52.408 -0.026 1.00 34.49 227 ILE A N 1
ATOM 1761 C CA . ILE A 1 227 ? 56.747 53.368 0.470 1.00 34.58 227 ILE A CA 1
ATOM 1762 C C . ILE A 1 227 ? 55.339 52.808 0.320 1.00 34.97 227 ILE A C 1
ATOM 1763 O O . ILE A 1 227 ? 54.968 52.300 -0.741 1.00 34.35 227 ILE A O 1
ATOM 1768 N N . ALA A 1 228 ? 54.578 52.884 1.411 1.00 35.66 228 ALA A N 1
ATOM 1769 C CA . ALA A 1 228 ? 53.174 52.505 1.410 1.00 36.21 228 ALA A CA 1
ATOM 1770 C C . ALA A 1 228 ? 52.330 53.636 1.995 1.00 36.90 228 ALA A C 1
ATOM 1771 O O . ALA A 1 228 ? 52.838 54.501 2.714 1.00 36.83 228 ALA A O 1
ATOM 1773 N N . LEU A 1 229 ? 51.048 53.651 1.642 1.00 37.82 229 LEU A N 1
ATOM 1774 C CA . LEU A 1 229 ? 50.087 54.550 2.277 1.00 38.68 229 LEU A CA 1
ATOM 1775 C C . LEU A 1 229 ? 48.947 53.718 2.816 1.00 39.23 229 LEU A C 1
ATOM 1776 O O . LEU A 1 229 ? 48.669 52.642 2.300 1.00 39.12 229 LEU A O 1
ATOM 1781 N N . SER A 1 230 ? 48.323 54.203 3.887 1.00 40.20 230 SER A N 1
ATOM 1782 C CA . SER A 1 230 ? 47.143 53.570 4.452 1.00 41.08 230 SER A CA 1
ATOM 1783 C C . SER A 1 230 ? 45.984 53.594 3.446 1.00 41.65 230 SER A C 1
ATOM 1784 O O . SER A 1 230 ? 45.882 54.502 2.617 1.00 41.97 230 SER A O 1
ATOM 1787 N N . ALA A 1 231 ? 45.118 52.589 3.521 1.00 42.41 231 ALA A N 1
ATOM 1788 C CA . ALA A 1 231 ? 44.058 52.429 2.541 1.00 43.14 231 ALA A CA 1
ATOM 1789 C C . ALA A 1 231 ? 42.731 52.029 3.187 1.00 43.44 231 ALA A C 1
ATOM 1790 O O . ALA A 1 231 ? 41.778 52.826 3.235 1.00 43.78 231 ALA A O 1
ATOM 1792 N N . ILE A 1 237 ? 41.914 49.012 8.768 1.00 53.45 237 ILE A N 1
ATOM 1793 C CA . ILE A 1 237 ? 42.977 49.925 8.334 1.00 53.40 237 ILE A CA 1
ATOM 1794 C C . ILE A 1 237 ? 44.366 49.383 8.673 1.00 53.23 237 ILE A C 1
ATOM 1795 O O . ILE A 1 237 ? 44.904 49.622 9.765 1.00 53.48 237 ILE A O 1
ATOM 1797 N N . GLU A 1 238 ? 44.924 48.634 7.725 1.00 52.62 238 GLU A N 1
ATOM 1798 C CA . GLU A 1 238 ? 46.275 48.090 7.825 1.00 52.01 238 GLU A CA 1
ATOM 1799 C C . GLU A 1 238 ? 47.202 48.906 6.924 1.00 50.80 238 GLU A C 1
ATOM 1800 O O . GLU A 1 238 ? 46.782 49.407 5.870 1.00 51.00 238 GLU A O 1
ATOM 1806 N N . VAL A 1 239 ? 48.451 49.057 7.360 1.00 49.05 239 VAL A N 1
ATOM 1807 C CA . VAL A 1 239 ? 49.480 49.731 6.582 1.00 47.21 239 VAL A CA 1
ATOM 1808 C C . VAL A 1 239 ? 50.621 48.741 6.513 1.00 46.17 239 VAL A C 1
ATOM 1809 O O . VAL A 1 239 ? 51.089 48.277 7.549 1.00 46.04 239 VAL A O 1
ATOM 1813 N N . ALA A 1 240 ? 51.055 48.397 5.303 1.00 44.33 240 ALA A N 1
ATOM 1814 C CA . ALA A 1 240 ? 52.115 47.417 5.137 1.00 42.84 240 ALA A CA 1
ATOM 1815 C C . ALA A 1 240 ? 53.016 47.757 3.958 1.00 41.88 240 ALA A C 1
ATOM 1816 O O . ALA A 1 240 ? 52.565 48.322 2.963 1.00 41.46 240 ALA A O 1
ATOM 1818 N N . SER A 1 241 ? 54.295 47.412 4.100 1.00 40.54 241 SER A N 1
ATOM 1819 C CA . SER A 1 241 ? 55.320 47.745 3.128 1.00 39.43 241 SER A CA 1
ATOM 1820 C C . SER A 1 241 ? 56.402 46.677 3.174 1.00 39.04 241 SER A C 1
ATOM 1821 O O . SER A 1 241 ? 56.657 46.101 4.227 1.00 37.88 241 SER A O 1
ATOM 1824 N N . TYR A 1 242 ? 57.026 46.430 2.021 1.00 38.79 242 TYR A N 1
ATOM 1825 C CA . TYR A 1 242 ? 57.906 45.279 1.823 1.00 39.35 242 TYR A CA 1
ATOM 1826 C C . TYR A 1 242 ? 59.199 45.683 1.086 1.00 40.14 242 TYR A C 1
ATOM 1827 O O . TYR A 1 242 ? 59.158 46.168 -0.053 1.00 40.32 242 TYR A O 1
ATOM 1836 N N . LEU A 1 243 ? 60.346 45.482 1.732 1.00 40.78 243 LEU A N 1
ATOM 1837 C CA . LEU A 1 243 ? 61.628 45.819 1.116 1.00 41.34 243 LEU A CA 1
ATOM 1838 C C . LEU A 1 243 ? 62.461 44.598 0.804 1.00 42.34 243 LEU A C 1
ATOM 1839 O O . LEU A 1 243 ? 62.717 43.797 1.702 1.00 42.42 243 LEU A O 1
ATOM 1844 N N . PRO A 1 244 ? 62.903 44.465 -0.467 1.00 43.29 244 PRO A N 1
ATOM 1845 C CA . PRO A 1 244 ? 63.870 43.443 -0.820 1.00 44.14 244 PRO A CA 1
ATOM 1846 C C . PRO A 1 244 ? 65.219 43.853 -0.263 1.00 45.11 244 PRO A C 1
ATOM 1847 O O . PRO A 1 244 ? 65.556 45.037 -0.249 1.00 45.37 244 PRO A O 1
ATOM 1851 N N . VAL A 1 245 ? 65.972 42.878 0.217 1.00 46.49 245 VAL A N 1
ATOM 1852 C CA . VAL A 1 245 ? 67.180 43.157 0.967 1.00 47.99 245 VAL A CA 1
ATOM 1853 C C . VAL A 1 245 ? 68.157 41.993 0.791 1.00 48.79 245 VAL A C 1
ATOM 1854 O O . VAL A 1 245 ? 67.746 40.876 0.452 1.00 49.00 245 VAL A O 1
ATOM 1858 N N . ASN A 1 246 ? 69.448 42.273 0.959 1.00 49.66 246 ASN A N 1
ATOM 1859 C CA . ASN A 1 246 ? 70.440 41.217 1.117 1.00 50.43 246 ASN A CA 1
ATOM 1860 C C . ASN A 1 246 ? 70.408 40.775 2.583 1.00 50.65 246 ASN A C 1
ATOM 1861 O O . ASN A 1 246 ? 70.425 41.621 3.486 1.00 50.61 246 ASN A O 1
ATOM 1866 N N . ARG A 1 247 ? 70.346 39.463 2.816 1.00 50.94 247 ARG A N 1
ATOM 1867 C CA . ARG A 1 247 ? 70.271 38.913 4.178 1.00 51.19 247 ARG A CA 1
ATOM 1868 C C . ARG A 1 247 ? 71.442 39.330 5.074 1.00 51.46 247 ARG A C 1
ATOM 1869 O O . ARG A 1 247 ? 71.279 39.463 6.287 1.00 51.56 247 ARG A O 1
ATOM 1877 N N . SER A 1 248 ? 72.612 39.555 4.477 1.00 51.79 248 SER A N 1
ATOM 1878 C CA . SER A 1 248 ? 73.769 40.041 5.229 1.00 52.08 248 SER A CA 1
ATOM 1879 C C . SER A 1 248 ? 73.686 41.540 5.550 1.00 52.25 248 SER A C 1
ATOM 1880 O O . SER A 1 248 ? 74.515 42.066 6.307 1.00 52.29 248 SER A O 1
ATOM 1883 N N . GLN A 1 249 ? 72.685 42.223 4.990 1.00 52.42 249 GLN A N 1
ATOM 1884 C CA . GLN A 1 249 ? 72.426 43.630 5.347 1.00 52.54 249 GLN A CA 1
ATOM 1885 C C . GLN A 1 249 ? 71.019 43.901 5.917 1.00 52.24 249 GLN A C 1
ATOM 1886 O O . GLN A 1 249 ? 70.510 45.027 5.818 1.00 52.45 249 GLN A O 1
ATOM 1892 N N . ILE A 1 250 ? 70.408 42.880 6.525 1.00 51.70 250 ILE A N 1
ATOM 1893 C CA . ILE A 1 250 ? 69.101 43.027 7.181 1.00 51.16 250 ILE A CA 1
ATOM 1894 C C . ILE A 1 250 ? 69.152 43.917 8.437 1.00 50.90 250 ILE A C 1
ATOM 1895 O O . ILE A 1 250 ? 68.200 44.636 8.727 1.00 50.77 250 ILE A O 1
ATOM 1897 N N . LEU A 1 251 ? 70.261 43.864 9.172 1.00 50.43 251 LEU A N 1
ATOM 1898 C CA . LEU A 1 251 ? 70.482 44.736 10.332 1.00 49.81 251 LEU A CA 1
ATOM 1899 C C . LEU A 1 251 ? 70.465 46.220 9.965 1.00 49.46 251 LEU A C 1
ATOM 1900 O O . LEU A 1 251 ? 71.062 46.629 8.972 1.00 49.79 251 LEU A O 1
ATOM 1905 N N . ASN A 1 252 ? 69.783 47.014 10.788 1.00 48.84 252 ASN A N 1
ATOM 1906 C CA . ASN A 1 252 ? 69.691 48.469 10.630 1.00 48.38 252 ASN A CA 1
ATOM 1907 C C . ASN A 1 252 ? 68.699 48.932 9.546 1.00 47.35 252 ASN A C 1
ATOM 1908 O O . ASN A 1 252 ? 68.526 50.129 9.317 1.00 46.76 252 ASN A O 1
ATOM 1913 N N . THR A 1 253 ? 68.044 47.976 8.894 1.00 46.41 253 THR A N 1
ATOM 1914 C CA . THR A 1 253 ? 66.924 48.292 8.017 1.00 45.69 253 THR A CA 1
ATOM 1915 C C . THR A 1 253 ? 65.819 48.837 8.913 1.00 44.94 253 THR A C 1
ATOM 1916 O O . THR A 1 253 ? 65.483 48.219 9.922 1.00 45.06 253 THR A O 1
ATOM 1920 N N . THR A 1 254 ? 65.309 50.022 8.586 1.00 43.87 254 THR A N 1
ATOM 1921 C CA . THR A 1 254 ? 64.375 50.713 9.477 1.00 43.17 254 THR A CA 1
ATOM 1922 C C . THR A 1 254 ? 62.985 50.836 8.873 1.00 42.51 254 THR A C 1
ATOM 1923 O O . THR A 1 254 ? 62.783 50.523 7.709 1.00 43.08 254 THR A O 1
ATOM 1927 N N . CYS A 1 255 ? 62.024 51.269 9.679 1.00 41.40 255 CYS A N 1
ATOM 1928 C CA . CYS A 1 255 ? 60.689 51.541 9.194 1.00 40.51 255 CYS A CA 1
ATOM 1929 C C . CYS A 1 255 ? 60.246 52.828 9.854 1.00 40.10 255 CYS A C 1
ATOM 1930 O O . CYS A 1 255 ? 60.361 52.964 11.063 1.00 40.26 255 CYS A O 1
ATOM 1933 N N . GLU A 1 256 ? 59.791 53.785 9.049 1.00 39.35 256 GLU A N 1
ATOM 1934 C CA . GLU A 1 256 ? 59.314 55.065 9.538 1.00 38.54 256 GLU A CA 1
ATOM 1935 C C . GLU A 1 256 ? 57.879 55.285 9.121 1.00 37.97 256 GLU A C 1
ATOM 1936 O O . GLU A 1 256 ? 57.533 55.161 7.941 1.00 37.96 256 GLU A O 1
ATOM 1942 N N . ILE A 1 257 ? 57.044 55.616 10.099 1.00 37.11 257 ILE A N 1
ATOM 1943 C CA . ILE A 1 257 ? 55.636 55.848 9.860 1.00 36.25 257 ILE A CA 1
ATOM 1944 C C . ILE A 1 257 ? 55.288 57.237 10.365 1.00 36.29 257 ILE A C 1
ATOM 1945 O O . ILE A 1 257 ? 55.601 57.597 11.497 1.00 36.12 257 ILE A O 1
ATOM 1950 N N . THR A 1 258 ? 54.648 58.014 9.503 1.00 36.08 258 THR A N 1
ATOM 1951 C CA . THR A 1 258 ? 54.237 59.357 9.836 1.00 36.26 258 THR A CA 1
ATOM 1952 C C . THR A 1 258 ? 52.721 59.425 9.709 1.00 36.48 258 THR A C 1
ATOM 1953 O O . THR A 1 258 ? 52.135 58.874 8.763 1.00 36.39 258 THR A O 1
ATOM 1957 N N . SER A 1 259 ? 52.089 60.063 10.690 1.00 36.33 259 SER A N 1
ATOM 1958 C CA . SER A 1 259 ? 50.652 60.215 10.693 1.00 36.62 259 SER A CA 1
ATOM 1959 C C . SER A 1 259 ? 50.227 61.595 10.205 1.00 36.77 259 SER A C 1
ATOM 1960 O O . SER A 1 259 ? 50.997 62.559 10.248 1.00 36.63 259 SER A O 1
ATOM 1963 N N . SER A 1 260 ? 48.975 61.664 9.767 1.00 37.03 260 SER A N 1
ATOM 1964 C CA . SER A 1 260 ? 48.275 62.911 9.479 1.00 37.52 260 SER A CA 1
ATOM 1965 C C . SER A 1 260 ? 48.113 63.848 10.702 1.00 37.58 260 SER A C 1
ATOM 1966 O O . SER A 1 260 ? 47.636 64.979 10.562 1.00 37.43 260 SER A O 1
ATOM 1969 N N . SER A 1 261 ? 48.477 63.372 11.892 1.00 37.45 261 SER A N 1
ATOM 1970 C CA . SER A 1 261 ? 48.423 64.210 13.086 1.00 37.83 261 SER A CA 1
ATOM 1971 C C . SER A 1 261 ? 49.811 64.720 13.470 1.00 38.21 261 SER A C 1
ATOM 1972 O O . SER A 1 261 ? 49.960 65.463 14.447 1.00 38.46 261 SER A O 1
ATOM 1975 N N . GLY A 1 262 ? 50.818 64.316 12.691 1.00 38.31 262 GLY A N 1
ATOM 1976 C CA . GLY A 1 262 ? 52.156 64.893 12.789 1.00 38.39 262 GLY A CA 1
ATOM 1977 C C . GLY A 1 262 ? 53.223 64.065 13.486 1.00 38.67 262 GLY A C 1
ATOM 1978 O O . GLY A 1 262 ? 54.415 64.404 13.417 1.00 38.82 262 GLY A O 1
ATOM 1979 N N . TRP A 1 263 ? 52.818 62.986 14.156 1.00 38.27 263 TRP A N 1
ATOM 1980 C CA . TRP A 1 263 ? 53.791 62.115 14.800 1.00 37.81 263 TRP A CA 1
ATOM 1981 C C . TRP A 1 263 ? 54.526 61.232 13.816 1.00 38.33 263 TRP A C 1
ATOM 1982 O O . TRP A 1 263 ? 54.083 61.040 12.685 1.00 38.68 263 TRP A O 1
ATOM 1993 N N . THR A 1 264 ? 55.676 60.735 14.255 1.00 38.76 264 THR A N 1
ATOM 1994 C CA . THR A 1 264 ? 56.499 59.827 13.479 1.00 39.10 264 THR A CA 1
ATOM 1995 C C . THR A 1 264 ? 57.012 58.697 14.379 1.00 39.20 264 THR A C 1
ATOM 1996 O O . THR A 1 264 ? 57.681 58.935 15.387 1.00 38.87 264 THR A O 1
ATOM 2000 N N . VAL A 1 265 ? 56.674 57.472 13.990 1.00 39.46 265 VAL A N 1
ATOM 2001 C CA . VAL A 1 265 ? 57.173 56.268 14.624 1.00 39.57 265 VAL A CA 1
ATOM 2002 C C . VAL A 1 265 ? 58.318 55.705 13.790 1.00 40.19 265 VAL A C 1
ATOM 2003 O O . VAL A 1 265 ? 58.235 55.658 12.565 1.00 39.90 265 VAL A O 1
ATOM 2007 N N . ARG A 1 266 ? 59.404 55.316 14.457 1.00 40.87 266 ARG A N 1
ATOM 2008 C CA . ARG A 1 266 ? 60.433 54.538 13.789 1.00 41.94 266 ARG A CA 1
ATOM 2009 C C . ARG A 1 266 ? 60.697 53.216 14.488 1.00 41.60 266 ARG A C 1
ATOM 2010 O O . ARG A 1 266 ? 60.768 53.144 15.700 1.00 41.76 266 ARG A O 1
ATOM 2018 N N . LEU A 1 267 ? 60.789 52.168 13.691 1.00 41.63 267 LEU A N 1
ATOM 2019 C CA . LEU A 1 267 ? 61.120 50.842 14.156 1.00 41.88 267 LEU A CA 1
ATOM 2020 C C . LEU A 1 267 ? 62.456 50.484 13.528 1.00 42.34 267 LEU A C 1
ATOM 2021 O O . LEU A 1 267 ? 62.787 50.973 12.436 1.00 42.66 267 LEU A O 1
ATOM 2026 N N . ARG A 1 268 ? 63.226 49.643 14.210 1.00 42.80 268 ARG A N 1
ATOM 2027 C CA . ARG A 1 268 ? 64.528 49.219 13.703 1.00 43.61 268 ARG A CA 1
ATOM 2028 C C . ARG A 1 268 ? 64.701 47.710 13.787 1.00 43.57 268 ARG A C 1
ATOM 2029 O O . ARG A 1 268 ? 64.324 47.093 14.781 1.00 43.69 268 ARG A O 1
ATOM 2037 N N . PHE A 1 269 ? 65.269 47.126 12.735 1.00 43.96 269 PHE A N 1
ATOM 2038 C CA . PHE A 1 269 ? 65.654 45.721 12.751 1.00 44.38 269 PHE A CA 1
ATOM 2039 C C . PHE A 1 269 ? 67.009 45.574 13.462 1.00 44.91 269 PHE A C 1
ATOM 2040 O O . PHE A 1 269 ? 68.072 45.858 12.893 1.00 44.73 269 PHE A O 1
ATOM 2048 N N . SER A 1 270 ? 66.945 45.132 14.717 1.00 45.46 270 SER A N 1
ATOM 2049 C CA . SER A 1 270 ? 68.094 45.121 15.625 1.00 46.19 270 SER A CA 1
ATOM 2050 C C . SER A 1 270 ? 68.875 43.803 15.583 1.00 46.64 270 SER A C 1
ATOM 2051 O O . SER A 1 270 ? 68.388 42.810 15.043 1.00 46.76 270 SER A O 1
ATOM 2054 N N . GLU A 1 271 ? 70.078 43.797 16.161 1.00 47.50 271 GLU A N 1
ATOM 2055 C CA . GLU A 1 271 ? 70.908 42.572 16.250 1.00 48.39 271 GLU A CA 1
ATOM 2056 C C . GLU A 1 271 ? 70.255 41.470 17.082 1.00 48.85 271 GLU A C 1
ATOM 2057 O O . GLU A 1 271 ? 70.500 40.280 16.844 1.00 48.71 271 GLU A O 1
ATOM 2063 N N . GLU A 1 272 ? 69.430 41.887 18.048 1.00 49.62 272 GLU A N 1
ATOM 2064 C CA . GLU A 1 272 ? 68.535 41.003 18.800 1.00 50.30 272 GLU A CA 1
ATOM 2065 C C . GLU A 1 272 ? 67.653 40.213 17.839 1.00 50.44 272 GLU A C 1
ATOM 2066 O O . GLU A 1 272 ? 67.463 39.007 17.991 1.00 50.11 272 GLU A O 1
ATOM 2080 N N . VAL A 1 274 ? 68.105 40.053 14.427 1.00 50.47 274 VAL A N 1
ATOM 2081 C CA . VAL A 1 274 ? 68.968 39.316 13.500 1.00 50.30 274 VAL A CA 1
ATOM 2082 C C . VAL A 1 274 ? 69.358 37.938 14.064 1.00 50.34 274 VAL A C 1
ATOM 2083 O O . VAL A 1 274 ? 69.212 36.922 13.383 1.00 50.25 274 VAL A O 1
ATOM 2087 N N . ALA A 1 275 ? 69.839 37.911 15.307 1.00 50.52 275 ALA A N 1
ATOM 2088 C CA . ALA A 1 275 ? 70.203 36.662 15.983 1.00 50.56 275 ALA A CA 1
ATOM 2089 C C . ALA A 1 275 ? 69.055 35.642 15.963 1.00 50.64 275 ALA A C 1
ATOM 2090 O O . ALA A 1 275 ? 69.243 34.492 15.546 1.00 50.32 275 ALA A O 1
ATOM 2092 N N . ALA A 1 276 ? 67.874 36.077 16.406 1.00 50.88 276 ALA A N 1
ATOM 2093 C CA . ALA A 1 276 ? 66.649 35.281 16.315 1.00 51.29 276 ALA A CA 1
ATOM 2094 C C . ALA A 1 276 ? 66.049 35.391 14.910 1.00 51.80 276 ALA A C 1
ATOM 2095 O O . ALA A 1 276 ? 65.216 36.257 14.644 1.00 51.80 276 ALA A O 1
ATOM 2097 N N . SER A 1 277 ? 66.490 34.520 14.006 1.00 52.50 277 SER A N 1
ATOM 2098 C CA . SER A 1 277 ? 66.080 34.578 12.598 1.00 52.60 277 SER A CA 1
ATOM 2099 C C . SER A 1 277 ? 66.627 33.378 11.848 1.00 52.79 277 SER A C 1
ATOM 2100 O O . SER A 1 277 ? 67.781 32.990 12.043 1.00 53.45 277 SER A O 1
ATOM 2103 N N . PRO B 1 5 ? 42.450 83.286 -36.096 1.00 36.80 5 PRO B N 1
ATOM 2104 C CA . PRO B 1 5 ? 43.637 82.829 -35.343 1.00 37.19 5 PRO B CA 1
ATOM 2105 C C . PRO B 1 5 ? 44.419 83.998 -34.712 1.00 36.88 5 PRO B C 1
ATOM 2106 O O . PRO B 1 5 ? 45.192 84.678 -35.395 1.00 37.16 5 PRO B O 1
ATOM 2110 N N . GLU B 1 6 ? 44.202 84.239 -33.424 1.00 35.77 6 GLU B N 1
ATOM 2111 C CA . GLU B 1 6 ? 44.819 85.375 -32.769 1.00 35.64 6 GLU B CA 1
ATOM 2112 C C . GLU B 1 6 ? 46.014 84.959 -31.902 1.00 34.54 6 GLU B C 1
ATOM 2113 O O . GLU B 1 6 ? 45.856 84.475 -30.783 1.00 34.12 6 GLU B O 1
ATOM 2119 N N . VAL B 1 7 ? 47.215 85.161 -32.445 1.00 33.88 7 VAL B N 1
ATOM 2120 C CA . VAL B 1 7 ? 48.454 84.739 -31.792 1.00 32.91 7 VAL B CA 1
ATOM 2121 C C . VAL B 1 7 ? 49.018 85.816 -30.870 1.00 32.44 7 VAL B C 1
ATOM 2122 O O . VAL B 1 7 ? 49.137 86.975 -31.248 1.00 32.34 7 VAL B O 1
ATOM 2126 N N . ASN B 1 8 ? 49.358 85.411 -29.653 1.00 32.26 8 ASN B N 1
ATOM 2127 C CA . ASN B 1 8 ? 50.116 86.229 -28.742 1.00 32.37 8 ASN B CA 1
ATOM 2128 C C . ASN B 1 8 ? 51.468 85.581 -28.449 1.00 32.27 8 ASN B C 1
ATOM 2129 O O . ASN B 1 8 ? 51.532 84.443 -28.007 1.00 31.77 8 ASN B O 1
ATOM 2134 N N . ARG B 1 9 ? 52.537 86.329 -28.700 1.00 32.67 9 ARG B N 1
ATOM 2135 C CA . ARG B 1 9 ? 53.914 85.853 -28.549 1.00 33.20 9 ARG B CA 1
ATOM 2136 C C . ARG B 1 9 ? 54.649 86.518 -27.383 1.00 34.32 9 ARG B C 1
ATOM 2137 O O . ARG B 1 9 ? 55.831 86.296 -27.187 1.00 35.05 9 ARG B O 1
ATOM 2145 N N . THR B 1 10 ? 53.959 87.327 -26.595 1.00 36.48 10 THR B N 1
ATOM 2146 C CA . THR B 1 10 ? 54.573 87.865 -25.376 1.00 37.97 10 THR B CA 1
ATOM 2147 C C . THR B 1 10 ? 54.807 86.717 -24.424 1.00 38.91 10 THR B C 1
ATOM 2148 O O . THR B 1 10 ? 53.926 85.867 -24.217 1.00 39.09 10 THR B O 1
ATOM 2152 N N . GLY B 1 11 ? 56.005 86.686 -23.859 1.00 40.20 11 GLY B N 1
ATOM 2153 C CA . GLY B 1 11 ? 56.376 85.622 -22.940 1.00 41.34 11 GLY B CA 1
ATOM 2154 C C . GLY B 1 11 ? 56.994 84.420 -23.622 1.00 42.01 11 GLY B C 1
ATOM 2155 O O . GLY B 1 11 ? 57.422 83.489 -22.941 1.00 42.66 11 GLY B O 1
ATOM 2156 N N . THR B 1 12 ? 57.052 84.427 -24.957 1.00 42.45 12 THR B N 1
ATOM 2157 C CA . THR B 1 12 ? 57.740 83.355 -25.691 1.00 42.87 12 THR B CA 1
ATOM 2158 C C . THR B 1 12 ? 59.121 83.114 -25.098 1.00 43.04 12 THR B C 1
ATOM 2159 O O . THR B 1 12 ? 59.885 84.057 -24.886 1.00 43.09 12 THR B O 1
ATOM 2163 N N . VAL B 1 13 ? 59.438 81.852 -24.823 1.00 43.11 13 VAL B N 1
ATOM 2164 C CA . VAL B 1 13 ? 60.759 81.521 -24.292 1.00 42.93 13 VAL B CA 1
ATOM 2165 C C . VAL B 1 13 ? 61.668 80.888 -25.348 1.00 42.28 13 VAL B C 1
ATOM 2166 O O . VAL B 1 13 ? 61.240 80.644 -26.473 1.00 42.35 13 VAL B O 1
ATOM 2170 N N . ASP B 1 14 ? 62.928 80.667 -24.981 1.00 41.57 14 ASP B N 1
ATOM 2171 C CA . ASP B 1 14 ? 63.880 79.935 -25.810 1.00 40.95 14 ASP B CA 1
ATOM 2172 C C . ASP B 1 14 ? 63.896 78.483 -25.312 1.00 40.24 14 ASP B C 1
ATOM 2173 O O . ASP B 1 14 ? 64.412 78.193 -24.230 1.00 39.93 14 ASP B O 1
ATOM 2178 N N . ILE B 1 15 ? 63.292 77.580 -26.084 1.00 39.54 15 ILE B N 1
ATOM 2179 C CA . ILE B 1 15 ? 63.138 76.189 -25.645 1.00 39.19 15 ILE B CA 1
ATOM 2180 C C . ILE B 1 15 ? 64.480 75.445 -25.588 1.00 39.17 15 ILE B C 1
ATOM 2181 O O . ILE B 1 15 ? 64.612 74.457 -24.884 1.00 38.33 15 ILE B O 1
ATOM 2186 N N . CYS B 1 16 ? 65.466 75.965 -26.313 1.00 39.76 16 CYS B N 1
ATOM 2187 C CA . CYS B 1 16 ? 66.818 75.412 -26.333 1.00 40.62 16 CYS B CA 1
ATOM 2188 C C . CYS B 1 16 ? 67.796 76.086 -25.359 1.00 41.20 16 CYS B C 1
ATOM 2189 O O . CYS B 1 16 ? 69.005 75.982 -25.542 1.00 41.61 16 CYS B O 1
ATOM 2192 N N . GLN B 1 17 ? 67.283 76.770 -24.335 1.00 41.85 17 GLN B N 1
ATOM 2193 C CA . GLN B 1 17 ? 68.146 77.404 -23.326 1.00 42.99 17 GLN B CA 1
ATOM 2194 C C . GLN B 1 17 ? 68.228 76.505 -22.100 1.00 42.70 17 GLN B C 1
ATOM 2195 O O . GLN B 1 17 ? 67.484 75.518 -21.997 1.00 43.09 17 GLN B O 1
ATOM 2201 N N . GLY B 1 18 ? 69.133 76.843 -21.178 1.00 42.27 18 GLY B N 1
ATOM 2202 C CA . GLY B 1 18 ? 69.316 76.078 -19.942 1.00 41.23 18 GLY B CA 1
ATOM 2203 C C . GLY B 1 18 ? 69.994 74.761 -20.247 1.00 40.61 18 GLY B C 1
ATOM 2204 O O . GLY B 1 18 ? 70.365 74.522 -21.401 1.00 41.02 18 GLY B O 1
ATOM 2205 N N . PRO B 1 19 ? 70.153 73.892 -19.228 1.00 40.06 19 PRO B N 1
ATOM 2206 C CA . PRO B 1 19 ? 70.815 72.604 -19.437 1.00 39.27 19 PRO B CA 1
ATOM 2207 C C . PRO B 1 19 ? 69.905 71.618 -20.165 1.00 38.63 19 PRO B C 1
ATOM 2208 O O . PRO B 1 19 ? 68.718 71.520 -19.852 1.00 38.54 19 PRO B O 1
ATOM 2220 N N . GLU B 1 21 ? 68.110 68.205 -21.464 1.00 32.43 21 GLU B N 1
ATOM 2221 C CA . GLU B 1 21 ? 67.627 66.929 -20.957 1.00 30.28 21 GLU B CA 1
ATOM 2222 C C . GLU B 1 21 ? 67.013 66.106 -22.100 1.00 28.01 21 GLU B C 1
ATOM 2223 O O . GLU B 1 21 ? 66.259 66.622 -22.916 1.00 27.42 21 GLU B O 1
ATOM 2229 N N . LEU B 1 22 ? 67.358 64.828 -22.172 1.00 25.58 22 LEU B N 1
ATOM 2230 C CA . LEU B 1 22 ? 66.710 63.922 -23.109 1.00 23.12 22 LEU B CA 1
ATOM 2231 C C . LEU B 1 22 ? 65.863 62.920 -22.344 1.00 22.10 22 LEU B C 1
ATOM 2232 O O . LEU B 1 22 ? 66.291 62.409 -21.312 1.00 21.77 22 LEU B O 1
ATOM 2237 N N . ILE B 1 23 ? 64.654 62.660 -22.835 1.00 20.66 23 ILE B N 1
ATOM 2238 C CA . ILE B 1 23 ? 63.727 61.765 -22.142 1.00 19.96 23 ILE B CA 1
ATOM 2239 C C . ILE B 1 23 ? 63.482 60.558 -23.024 1.00 19.28 23 ILE B C 1
ATOM 2240 O O . ILE B 1 23 ? 62.954 60.695 -24.134 1.00 19.14 23 ILE B O 1
ATOM 2245 N N . PHE B 1 24 ? 63.873 59.384 -22.531 1.00 18.60 24 PHE B N 1
ATOM 2246 C CA . PHE B 1 24 ? 63.699 58.121 -23.261 1.00 18.43 24 PHE B CA 1
ATOM 2247 C C . PHE B 1 24 ? 62.555 57.342 -22.638 1.00 18.18 24 PHE B C 1
ATOM 2248 O O . PHE B 1 24 ? 62.657 56.943 -21.475 1.00 17.42 24 PHE B O 1
ATOM 2256 N N . SER B 1 25 ? 61.462 57.168 -23.391 1.00 18.21 25 SER B N 1
ATOM 2257 C CA . SER B 1 25 ? 60.290 56.434 -22.915 1.00 19.02 25 SER B CA 1
ATOM 2258 C C . SER B 1 25 ? 60.108 55.165 -23.716 1.00 18.97 25 SER B C 1
ATOM 2259 O O . SER B 1 25 ? 60.093 55.207 -24.938 1.00 18.73 25 SER B O 1
ATOM 2262 N N . VAL B 1 26 ? 59.948 54.047 -23.009 1.00 19.18 26 VAL B N 1
ATOM 2263 C CA . VAL B 1 26 ? 59.828 52.737 -23.609 1.00 19.29 26 VAL B CA 1
ATOM 2264 C C . VAL B 1 26 ? 58.626 52.026 -22.959 1.00 20.19 26 VAL B C 1
ATOM 2265 O O . VAL B 1 26 ? 58.546 51.904 -21.729 1.00 19.37 26 VAL B O 1
ATOM 2269 N N . SER B 1 27 ? 57.696 51.567 -23.796 1.00 20.42 27 SER B N 1
ATOM 2270 C CA . SER B 1 27 ? 56.482 50.956 -23.319 1.00 21.80 27 SER B CA 1
ATOM 2271 C C . SER B 1 27 ? 56.148 49.630 -23.986 1.00 22.66 27 SER B C 1
ATOM 2272 O O . SER B 1 27 ? 56.535 49.354 -25.128 1.00 22.34 27 SER B O 1
ATOM 2275 N N . ARG B 1 28 ? 55.414 48.820 -23.233 1.00 23.87 28 ARG B N 1
ATOM 2276 C CA . ARG B 1 28 ? 54.900 47.546 -23.691 1.00 25.22 28 ARG B CA 1
ATOM 2277 C C . ARG B 1 28 ? 53.490 47.342 -23.122 1.00 25.82 28 ARG B C 1
ATOM 2278 O O . ARG B 1 28 ? 53.183 47.776 -22.006 1.00 24.99 28 ARG B O 1
ATOM 2286 N N . THR B 1 29 ? 52.654 46.678 -23.914 1.00 27.59 29 THR B N 1
ATOM 2287 C CA . THR B 1 29 ? 51.265 46.331 -23.561 1.00 29.42 29 THR B CA 1
ATOM 2288 C C . THR B 1 29 ? 51.123 44.799 -23.461 1.00 30.59 29 THR B C 1
ATOM 2289 O O . THR B 1 29 ? 51.995 44.061 -23.933 1.00 30.74 29 THR B O 1
ATOM 2293 N N . SER B 1 30 ? 50.047 44.330 -22.822 1.00 32.16 30 SER B N 1
ATOM 2294 C CA . SER B 1 30 ? 49.784 42.884 -22.670 1.00 33.51 30 SER B CA 1
ATOM 2295 C C . SER B 1 30 ? 49.691 42.177 -24.017 1.00 34.20 30 SER B C 1
ATOM 2296 O O . SER B 1 30 ? 50.213 41.075 -24.178 1.00 34.97 30 SER B O 1
ATOM 2299 N N . SER B 1 31 ? 49.050 42.831 -24.985 1.00 34.78 31 SER B N 1
ATOM 2300 C CA . SER B 1 31 ? 48.956 42.327 -26.358 1.00 34.86 31 SER B CA 1
ATOM 2301 C C . SER B 1 31 ? 50.263 42.426 -27.167 1.00 34.69 31 SER B C 1
ATOM 2302 O O . SER B 1 31 ? 50.264 42.098 -28.365 1.00 35.22 31 SER B O 1
ATOM 2305 N N . GLY B 1 32 ? 51.347 42.902 -26.545 1.00 33.60 32 GLY B N 1
ATOM 2306 C CA . GLY B 1 32 ? 52.653 42.993 -27.210 1.00 32.47 32 GLY B CA 1
ATOM 2307 C C . GLY B 1 32 ? 52.908 44.204 -28.111 1.00 31.78 32 GLY B C 1
ATOM 2308 O O . GLY B 1 32 ? 53.949 44.280 -28.767 1.00 31.52 32 GLY B O 1
ATOM 2309 N N . ALA B 1 33 ? 51.963 45.143 -28.153 1.00 30.52 33 ALA B N 1
ATOM 2310 C CA . ALA B 1 33 ? 52.228 46.472 -28.690 1.00 29.35 33 ALA B CA 1
ATOM 2311 C C . ALA B 1 33 ? 53.376 47.164 -27.918 1.00 28.83 33 ALA B C 1
ATOM 2312 O O . ALA B 1 33 ? 53.520 46.969 -26.701 1.00 28.60 33 ALA B O 1
ATOM 2314 N N . THR B 1 34 ? 54.184 47.953 -28.641 1.00 27.46 34 THR B N 1
ATOM 2315 C CA . THR B 1 34 ? 55.335 48.661 -28.066 1.00 26.36 34 THR B CA 1
ATOM 2316 C C . THR B 1 34 ? 55.484 50.104 -28.557 1.00 25.21 34 THR B C 1
ATOM 2317 O O . THR B 1 34 ? 54.962 50.489 -29.609 1.00 24.85 34 THR B O 1
ATOM 2321 N N . GLY B 1 35 ? 56.220 50.893 -27.779 1.00 24.20 35 GLY B N 1
ATOM 2322 C CA . GLY B 1 35 ? 56.536 52.278 -28.142 1.00 22.63 35 GLY B CA 1
ATOM 2323 C C . GLY B 1 35 ? 57.884 52.699 -27.581 1.00 21.39 35 GLY B C 1
ATOM 2324 O O . GLY B 1 35 ? 58.236 52.330 -26.477 1.00 20.00 35 GLY B O 1
ATOM 2325 N N . GLU B 1 36 ? 58.651 53.447 -28.365 1.00 20.80 36 GLU B N 1
ATOM 2326 C CA . GLU B 1 36 ? 59.912 53.986 -27.887 1.00 20.73 36 GLU B CA 1
ATOM 2327 C C . GLU B 1 36 ? 59.982 55.418 -28.362 1.00 21.20 36 GLU B C 1
ATOM 2328 O O . GLU B 1 36 ? 59.800 55.702 -29.551 1.00 21.68 36 GLU B O 1
ATOM 2334 N N . ARG B 1 37 ? 60.239 56.326 -27.436 1.00 20.94 37 ARG B N 1
ATOM 2335 C CA . ARG B 1 37 ? 60.263 57.736 -27.774 1.00 21.54 37 ARG B CA 1
ATOM 2336 C C . ARG B 1 37 ? 61.423 58.495 -27.181 1.00 20.08 37 ARG B C 1
ATOM 2337 O O . ARG B 1 37 ? 61.930 58.157 -26.124 1.00 18.54 37 ARG B O 1
ATOM 2345 N N . ILE B 1 38 ? 61.844 59.533 -27.897 1.00 20.23 38 ILE B N 1
ATOM 2346 C CA . ILE B 1 38 ? 62.752 60.534 -27.339 1.00 19.74 38 ILE B CA 1
ATOM 2347 C C . ILE B 1 38 ? 62.103 61.915 -27.435 1.00 19.58 38 ILE B C 1
ATOM 2348 O O . ILE B 1 38 ? 61.594 62.312 -28.486 1.00 19.07 38 ILE B O 1
ATOM 2353 N N . SER B 1 39 ? 62.104 62.620 -26.308 1.00 19.65 39 SER B N 1
ATOM 2354 C CA . SER B 1 39 ? 61.707 64.006 -26.244 1.00 19.57 39 SER B CA 1
ATOM 2355 C C . SER B 1 39 ? 62.713 64.808 -25.440 1.00 20.21 39 SER B C 1
ATOM 2356 O O . SER B 1 39 ? 63.575 64.249 -24.744 1.00 19.89 39 SER B O 1
ATOM 2359 N N . LEU B 1 40 ? 62.624 66.131 -25.582 1.00 20.60 40 LEU B N 1
ATOM 2360 C CA . LEU B 1 40 ? 63.353 67.063 -24.743 1.00 20.30 40 LEU B CA 1
ATOM 2361 C C . LEU B 1 40 ? 62.433 67.335 -23.576 1.00 20.94 40 LEU B C 1
ATOM 2362 O O . LEU B 1 40 ? 61.283 66.899 -23.579 1.00 21.40 40 LEU B O 1
ATOM 2367 N N . LYS B 1 41 ? 62.909 68.068 -22.584 1.00 21.94 41 LYS B N 1
ATOM 2368 C CA . LYS B 1 41 ? 62.145 68.288 -21.349 1.00 22.69 41 LYS B CA 1
ATOM 2369 C C . LYS B 1 41 ? 60.844 69.073 -21.545 1.00 23.15 41 LYS B C 1
ATOM 2370 O O . LYS B 1 41 ? 59.927 68.943 -20.748 1.00 24.19 41 LYS B O 1
ATOM 2376 N N . ASN B 1 42 ? 60.767 69.902 -22.587 1.00 23.07 42 ASN B N 1
ATOM 2377 C CA . ASN B 1 42 ? 59.594 70.760 -22.799 1.00 23.06 42 ASN B CA 1
ATOM 2378 C C . ASN B 1 42 ? 58.810 70.406 -24.061 1.00 22.39 42 ASN B C 1
ATOM 2379 O O . ASN B 1 42 ? 58.136 71.267 -24.640 1.00 21.55 42 ASN B O 1
ATOM 2384 N N . THR B 1 43 ? 58.924 69.141 -24.489 1.00 21.90 43 THR B N 1
ATOM 2385 C CA . THR B 1 43 ? 58.298 68.673 -25.726 1.00 21.11 43 THR B CA 1
ATOM 2386 C C . THR B 1 43 ? 57.684 67.300 -25.552 1.00 20.57 43 THR B C 1
ATOM 2387 O O . THR B 1 43 ? 58.026 66.570 -24.621 1.00 20.27 43 THR B O 1
ATOM 2391 N N . LEU B 1 44 ? 56.800 66.947 -26.481 1.00 19.79 44 LEU B N 1
ATOM 2392 C CA . LEU B 1 44 ? 56.437 65.558 -26.694 1.00 19.52 44 LEU B CA 1
ATOM 2393 C C . LEU B 1 44 ? 57.503 64.905 -27.582 1.00 19.33 44 LEU B C 1
ATOM 2394 O O . LEU B 1 44 ? 58.533 65.509 -27.864 1.00 18.65 44 LEU B O 1
ATOM 2399 N N . SER B 1 45 ? 57.283 63.672 -28.018 1.00 19.39 45 SER B N 1
ATOM 2400 C CA . SER B 1 45 ? 58.370 62.973 -28.690 1.00 19.79 45 SER B CA 1
ATOM 2401 C C . SER B 1 45 ? 58.748 63.600 -30.031 1.00 19.68 45 SER B C 1
ATOM 2402 O O . SER B 1 45 ? 57.897 64.097 -30.778 1.00 19.04 45 SER B O 1
ATOM 2405 N N . ILE B 1 46 ? 60.045 63.577 -30.308 1.00 19.84 46 ILE B N 1
ATOM 2406 C CA . ILE B 1 46 ? 60.582 64.123 -31.552 1.00 20.31 46 ILE B CA 1
ATOM 2407 C C . ILE B 1 46 ? 60.926 62.940 -32.470 1.00 20.72 46 ILE B C 1
ATOM 2408 O O . ILE B 1 46 ? 60.631 62.960 -33.671 1.00 21.21 46 ILE B O 1
ATOM 2413 N N . VAL B 1 47 ? 61.499 61.896 -31.877 1.00 20.89 47 VAL B N 1
ATOM 2414 C CA . VAL B 1 47 ? 61.716 60.621 -32.544 1.00 21.34 47 VAL B CA 1
ATOM 2415 C C . VAL B 1 47 ? 60.873 59.540 -31.843 1.00 21.74 47 VAL B C 1
ATOM 2416 O O . VAL B 1 47 ? 60.830 59.463 -30.599 1.00 21.77 47 VAL B O 1
ATOM 2420 N N . SER B 1 48 ? 60.172 58.729 -32.625 1.00 22.20 48 SER B N 1
ATOM 2421 C CA . SER B 1 48 ? 59.419 57.617 -32.037 1.00 23.86 48 SER B CA 1
ATOM 2422 C C . SER B 1 48 ? 59.365 56.388 -32.926 1.00 24.31 48 SER B C 1
ATOM 2423 O O . SER B 1 48 ? 59.518 56.487 -34.137 1.00 24.28 48 SER B O 1
ATOM 2434 N N . GLU B 1 50 ? 56.809 52.790 -33.290 1.00 27.47 50 GLU B N 1
ATOM 2435 C CA . GLU B 1 50 ? 55.560 52.226 -32.841 1.00 28.56 50 GLU B CA 1
ATOM 2436 C C . GLU B 1 50 ? 55.425 50.805 -33.337 1.00 27.74 50 GLU B C 1
ATOM 2437 O O . GLU B 1 50 ? 55.599 50.524 -34.529 1.00 27.39 50 GLU B O 1
ATOM 2443 N N . ASN B 1 51 ? 55.127 49.911 -32.402 1.00 27.62 51 ASN B N 1
ATOM 2444 C CA . ASN B 1 51 ? 55.032 48.476 -32.684 1.00 27.94 51 ASN B CA 1
ATOM 2445 C C . ASN B 1 51 ? 56.164 47.951 -33.566 1.00 27.51 51 ASN B C 1
ATOM 2446 O O . ASN B 1 51 ? 55.935 47.253 -34.552 1.00 27.81 51 ASN B O 1
ATOM 2451 N N . GLY B 1 52 ? 57.385 48.319 -33.199 1.00 27.29 52 GLY B N 1
ATOM 2452 C CA . GLY B 1 52 ? 58.582 47.858 -33.888 1.00 26.96 52 GLY B CA 1
ATOM 2453 C C . GLY B 1 52 ? 58.888 48.484 -35.235 1.00 26.80 52 GLY B C 1
ATOM 2454 O O . GLY B 1 52 ? 59.726 47.967 -35.969 1.00 26.62 52 GLY B O 1
ATOM 2455 N N . GLY B 1 53 ? 58.222 49.583 -35.572 1.00 26.55 53 GLY B N 1
ATOM 2456 C CA . GLY B 1 53 ? 58.473 50.253 -36.852 1.00 27.25 53 GLY B CA 1
ATOM 2457 C C . GLY B 1 53 ? 59.792 51.018 -36.900 1.00 27.63 53 GLY B C 1
ATOM 2458 O O . GLY B 1 53 ? 60.570 51.023 -35.930 1.00 27.06 53 GLY B O 1
ATOM 2459 N N . LYS B 1 54 ? 60.031 51.661 -38.037 1.00 28.01 54 LYS B N 1
ATOM 2460 C CA . LYS B 1 54 ? 61.222 52.471 -38.288 1.00 28.65 54 LYS B CA 1
ATOM 2461 C C . LYS B 1 54 ? 61.031 53.815 -37.606 1.00 29.12 54 LYS B C 1
ATOM 2462 O O . LYS B 1 54 ? 59.885 54.253 -37.453 1.00 28.75 54 LYS B O 1
ATOM 2468 N N . PRO B 1 55 ? 62.140 54.484 -37.201 1.00 29.73 55 PRO B N 1
ATOM 2469 C CA . PRO B 1 55 ? 61.990 55.734 -36.458 1.00 30.04 55 PRO B CA 1
ATOM 2470 C C . PRO B 1 55 ? 61.250 56.775 -37.273 1.00 30.78 55 PRO B C 1
ATOM 2471 O O . PRO B 1 55 ? 61.470 56.906 -38.474 1.00 31.47 55 PRO B O 1
ATOM 2475 N N . GLY B 1 56 ? 60.334 57.474 -36.624 1.00 31.33 56 GLY B N 1
ATOM 2476 C CA . GLY B 1 56 ? 59.504 58.432 -37.306 1.00 31.86 56 GLY B CA 1
ATOM 2477 C C . GLY B 1 56 ? 59.746 59.782 -36.680 1.00 32.39 56 GLY B C 1
ATOM 2478 O O . GLY B 1 56 ? 59.886 59.909 -35.464 1.00 31.92 56 GLY B O 1
ATOM 2479 N N . THR B 1 57 ? 59.816 60.792 -37.528 1.00 33.18 57 THR B N 1
ATOM 2480 C CA . THR B 1 57 ? 60.039 62.139 -37.058 1.00 34.15 57 THR B CA 1
ATOM 2481 C C . THR B 1 57 ? 59.294 63.142 -37.949 1.00 34.40 57 THR B C 1
ATOM 2482 O O . THR B 1 57 ? 58.434 62.753 -38.760 1.00 34.73 57 THR B O 1
ATOM 2486 N N . TYR B 1 58 ? 59.607 64.422 -37.801 1.00 34.42 58 TYR B N 1
ATOM 2487 C CA . TYR B 1 58 ? 58.790 65.438 -38.426 1.00 34.40 58 TYR B CA 1
ATOM 2488 C C . TYR B 1 58 ? 59.428 66.105 -39.634 1.00 34.97 58 TYR B C 1
ATOM 2489 O O . TYR B 1 58 ? 60.646 66.059 -39.823 1.00 34.66 58 TYR B O 1
ATOM 2498 N N . GLU B 1 59 ? 58.559 66.717 -40.438 1.00 35.56 59 GLU B N 1
ATOM 2499 C CA . GLU B 1 59 ? 58.902 67.407 -41.678 1.00 36.42 59 GLU B CA 1
ATOM 2500 C C . GLU B 1 59 ? 60.080 68.387 -41.576 1.00 35.22 59 GLU B C 1
ATOM 2501 O O . GLU B 1 59 ? 60.749 68.643 -42.562 1.00 35.30 59 GLU B O 1
ATOM 2507 N N . TRP B 1 60 ? 60.341 68.904 -40.379 1.00 34.44 60 TRP B N 1
ATOM 2508 C CA . TRP B 1 60 ? 61.339 69.963 -40.174 1.00 33.56 60 TRP B CA 1
ATOM 2509 C C . TRP B 1 60 ? 62.720 69.470 -39.703 1.00 34.16 60 TRP B C 1
ATOM 2510 O O . TRP B 1 60 ? 63.690 70.231 -39.730 1.00 34.20 60 TRP B O 1
ATOM 2521 N N . SER B 1 61 ? 62.808 68.203 -39.285 1.00 35.29 61 SER B N 1
ATOM 2522 C CA . SER B 1 61 ? 64.006 67.656 -38.616 1.00 35.96 61 SER B CA 1
ATOM 2523 C C . SER B 1 61 ? 64.900 66.841 -39.550 1.00 36.27 61 SER B C 1
ATOM 2524 O O . SER B 1 61 ? 64.534 66.596 -40.701 1.00 36.49 61 SER B O 1
ATOM 2527 N N . PHE B 1 62 ? 66.067 66.420 -39.049 1.00 36.38 62 PHE B N 1
ATOM 2528 C CA . PHE B 1 62 ? 66.885 65.424 -39.753 1.00 36.79 62 PHE B CA 1
ATOM 2529 C C . PHE B 1 62 ? 66.031 64.179 -39.951 1.00 36.64 62 PHE B C 1
ATOM 2530 O O . PHE B 1 62 ? 65.241 63.849 -39.061 1.00 36.78 62 PHE B O 1
ATOM 2538 N N . PRO B 1 63 ? 66.197 63.478 -41.094 1.00 36.37 63 PRO B N 1
ATOM 2539 C CA . PRO B 1 63 ? 65.684 62.122 -41.190 1.00 36.21 63 PRO B CA 1
ATOM 2540 C C . PRO B 1 63 ? 66.195 61.311 -40.003 1.00 36.14 63 PRO B C 1
ATOM 2541 O O . PRO B 1 63 ? 67.386 61.385 -39.651 1.00 36.16 63 PRO B O 1
ATOM 2545 N N . ALA B 1 64 ? 65.280 60.586 -39.370 1.00 35.88 64 ALA B N 1
ATOM 2546 C CA . ALA B 1 64 ? 65.600 59.782 -38.207 1.00 35.69 64 ALA B CA 1
ATOM 2547 C C . ALA B 1 64 ? 66.440 58.598 -38.652 1.00 35.34 64 ALA B C 1
ATOM 2548 O O . ALA B 1 64 ? 65.988 57.747 -39.428 1.00 35.67 64 ALA B O 1
ATOM 2550 N N . ASN B 1 65 ? 67.679 58.579 -38.185 1.00 34.62 65 ASN B N 1
ATOM 2551 C CA . ASN B 1 65 ? 68.616 57.523 -38.528 1.00 34.02 65 ASN B CA 1
ATOM 2552 C C . ASN B 1 65 ? 68.728 56.472 -37.405 1.00 33.36 65 ASN B C 1
ATOM 2553 O O . ASN B 1 65 ? 69.142 56.774 -36.278 1.00 32.33 65 ASN B O 1
ATOM 2558 N N . GLU B 1 66 ? 68.364 55.236 -37.747 1.00 33.25 66 GLU B N 1
ATOM 2559 C CA . GLU B 1 66 ? 68.254 54.126 -36.786 1.00 33.49 66 GLU B CA 1
ATOM 2560 C C . GLU B 1 66 ? 69.593 53.740 -36.154 1.00 31.95 66 GLU B C 1
ATOM 2561 O O . GLU B 1 66 ? 69.625 53.151 -35.076 1.00 31.63 66 GLU B O 1
ATOM 2567 N N . SER B 1 67 ? 70.688 54.104 -36.815 1.00 31.05 67 SER B N 1
ATOM 2568 C CA . SER B 1 67 ? 72.038 53.834 -36.305 1.00 30.25 67 SER B CA 1
ATOM 2569 C C . SER B 1 67 ? 72.538 54.813 -35.247 1.00 29.29 67 SER B C 1
ATOM 2570 O O . SER B 1 67 ? 73.609 54.585 -34.667 1.00 29.63 67 SER B O 1
ATOM 2573 N N . TRP B 1 68 ? 71.783 55.886 -34.987 1.00 27.54 68 TRP B N 1
ATOM 2574 C CA . TRP B 1 68 ? 72.153 56.822 -33.933 1.00 26.61 68 TRP B CA 1
ATOM 2575 C C . TRP B 1 68 ? 72.121 56.077 -32.620 1.00 25.47 68 TRP B C 1
ATOM 2576 O O . TRP B 1 68 ? 71.174 55.329 -32.368 1.00 25.42 68 TRP B O 1
ATOM 2587 N N . PRO B 1 69 ? 73.145 56.292 -31.774 1.00 24.48 69 PRO B N 1
ATOM 2588 C CA . PRO B 1 69 ? 73.256 55.606 -30.484 1.00 23.90 69 PRO B CA 1
ATOM 2589 C C . PRO B 1 69 ? 72.070 55.845 -29.534 1.00 23.93 69 PRO B C 1
ATOM 2590 O O . PRO B 1 69 ? 71.674 54.901 -28.843 1.00 24.49 69 PRO B O 1
ATOM 2594 N N . GLU B 1 70 ? 71.485 57.056 -29.524 1.00 23.45 70 GLU B N 1
ATOM 2595 C CA . GLU B 1 70 ? 70.228 57.310 -28.771 1.00 22.22 70 GLU B CA 1
ATOM 2596 C C . GLU B 1 70 ? 69.136 56.345 -29.244 1.00 20.99 70 GLU B C 1
ATOM 2597 O O . GLU B 1 70 ? 68.377 55.858 -28.445 1.00 21.51 70 GLU B O 1
ATOM 2603 N N . ILE B 1 71 ? 69.012 56.138 -30.548 1.00 20.05 71 ILE B N 1
ATOM 2604 C CA . ILE B 1 71 ? 67.998 55.221 -31.069 1.00 19.85 71 ILE B CA 1
ATOM 2605 C C . ILE B 1 71 ? 68.315 53.751 -30.786 1.00 19.70 71 ILE B C 1
ATOM 2606 O O . ILE B 1 71 ? 67.430 53.002 -30.456 1.00 20.41 71 ILE B O 1
ATOM 2611 N N . GLN B 1 72 ? 69.579 53.354 -30.917 1.00 20.09 72 GLN B N 1
ATOM 2612 C CA . GLN B 1 72 ? 70.054 52.039 -30.485 1.00 19.78 72 GLN B CA 1
ATOM 2613 C C . GLN B 1 72 ? 69.754 51.815 -29.000 1.00 19.51 72 GLN B C 1
ATOM 2614 O O . GLN B 1 72 ? 69.337 50.731 -28.617 1.00 19.25 72 GLN B O 1
ATOM 2620 N N . PHE B 1 73 ? 69.960 52.842 -28.171 1.00 19.52 73 PHE B N 1
ATOM 2621 C CA . PHE B 1 73 ? 69.598 52.767 -26.748 1.00 19.60 73 PHE B CA 1
ATOM 2622 C C . PHE B 1 73 ? 68.107 52.477 -26.569 1.00 19.58 73 PHE B C 1
ATOM 2623 O O . PHE B 1 73 ? 67.734 51.740 -25.664 1.00 18.25 73 PHE B O 1
ATOM 2631 N N . LEU B 1 74 ? 67.259 53.050 -27.437 1.00 19.94 74 LEU B N 1
ATOM 2632 C CA . LEU B 1 74 ? 65.813 52.709 -27.437 1.00 20.33 74 LEU B CA 1
ATOM 2633 C C . LEU B 1 74 ? 65.531 51.245 -27.811 1.00 20.13 74 LEU B C 1
ATOM 2634 O O . LEU B 1 74 ? 64.696 50.589 -27.175 1.00 20.55 74 LEU B 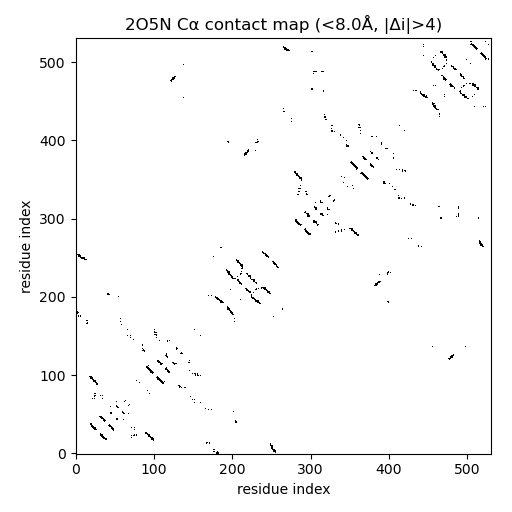O 1
ATOM 2639 N N . LEU B 1 75 ? 66.226 50.728 -28.820 1.00 19.57 75 LEU B N 1
ATOM 2640 C CA . LEU B 1 75 ? 66.023 49.328 -29.227 1.00 19.66 75 LEU B CA 1
ATOM 2641 C C . LEU B 1 75 ? 66.561 48.358 -28.183 1.00 19.88 75 LEU B C 1
ATOM 2642 O O . LEU B 1 75 ? 65.987 47.299 -27.956 1.00 20.04 75 LEU B O 1
ATOM 2647 N N . GLN B 1 76 ? 67.688 48.720 -27.569 1.00 20.32 76 GLN B N 1
ATOM 2648 C CA . GLN B 1 76 ? 68.240 47.997 -26.436 1.00 20.56 76 GLN B CA 1
ATOM 2649 C C . GLN B 1 76 ? 67.250 47.890 -25.264 1.00 20.75 76 GLN B C 1
ATOM 2650 O O . GLN B 1 76 ? 67.130 46.828 -24.656 1.00 20.60 76 GLN B O 1
ATOM 2656 N N . ASN B 1 77 ? 66.546 48.986 -24.963 1.00 20.91 77 ASN B N 1
ATOM 2657 C CA . ASN B 1 77 ? 65.491 49.013 -23.939 1.00 21.32 77 ASN B CA 1
ATOM 2658 C C . ASN B 1 77 ? 64.220 48.277 -24.299 1.00 21.68 77 ASN B C 1
ATOM 2659 O O . ASN B 1 77 ? 63.520 47.806 -23.417 1.00 21.65 77 ASN B O 1
ATOM 2664 N N . ARG B 1 78 ? 63.921 48.191 -25.591 1.00 22.34 78 ARG B N 1
ATOM 2665 C CA . ARG B 1 78 ? 62.856 47.329 -26.083 1.00 22.80 78 ARG B CA 1
ATOM 2666 C C . ARG B 1 78 ? 63.065 45.873 -25.629 1.00 22.98 78 ARG B C 1
ATOM 2667 O O . ARG B 1 78 ? 62.109 45.180 -25.260 1.00 23.40 78 ARG B O 1
ATOM 2675 N N . GLU B 1 79 ? 64.314 45.425 -25.671 1.00 23.01 79 GLU B N 1
ATOM 2676 C CA . GLU B 1 79 ? 64.699 44.075 -25.246 1.00 23.36 79 GLU B CA 1
ATOM 2677 C C . GLU B 1 79 ? 64.601 43.952 -23.723 1.00 23.28 79 GLU B C 1
ATOM 2678 O O . GLU B 1 79 ? 64.130 42.933 -23.203 1.00 23.47 79 GLU B O 1
ATOM 2684 N N . PHE B 1 80 ? 65.052 44.993 -23.020 1.00 23.06 80 PHE B N 1
ATOM 2685 C CA . PHE B 1 80 ? 64.989 45.062 -21.561 1.00 22.76 80 PHE B CA 1
ATOM 2686 C C . PHE B 1 80 ? 63.531 44.988 -21.081 1.00 22.74 80 PHE B C 1
ATOM 2687 O O . PHE B 1 80 ? 63.187 44.167 -20.241 1.00 22.45 80 PHE B O 1
ATOM 2695 N N . VAL B 1 81 ? 62.675 45.820 -21.654 1.00 22.73 81 VAL B N 1
ATOM 2696 C CA . VAL B 1 81 ? 61.272 45.880 -21.252 1.00 22.85 81 VAL B CA 1
ATOM 2697 C C . VAL B 1 81 ? 60.496 44.594 -21.572 1.00 23.42 81 VAL B C 1
ATOM 2698 O O . VAL B 1 81 ? 59.606 44.232 -20.816 1.00 23.12 81 VAL B O 1
ATOM 2702 N N . SER B 1 82 ? 60.840 43.905 -22.668 1.00 24.07 82 SER B N 1
ATOM 2703 C CA . SER B 1 82 ? 60.186 42.634 -23.001 1.00 24.89 82 SER B CA 1
ATOM 2704 C C . SER B 1 82 ? 60.481 41.553 -21.967 1.00 25.89 82 SER B C 1
ATOM 2705 O O . SER B 1 82 ? 59.580 40.807 -21.582 1.00 26.91 82 SER B O 1
ATOM 2708 N N . LYS B 1 83 ? 61.737 41.476 -21.531 1.00 26.32 83 LYS B N 1
ATOM 2709 C CA . LYS B 1 83 ? 62.172 40.586 -20.466 1.00 27.05 83 LYS B CA 1
ATOM 2710 C C . LYS B 1 83 ? 61.529 40.992 -19.141 1.00 27.33 83 LYS B C 1
ATOM 2711 O O . LYS B 1 83 ? 60.924 40.169 -18.468 1.00 27.81 83 LYS B O 1
ATOM 2717 N N . TYR B 1 84 ? 61.686 42.260 -18.773 1.00 27.34 84 TYR B N 1
ATOM 2718 C CA . TYR B 1 84 ? 61.023 42.868 -17.613 1.00 27.59 84 TYR B CA 1
ATOM 2719 C C . TYR B 1 84 ? 59.529 42.511 -17.561 1.00 28.21 84 TYR B C 1
ATOM 2720 O O . TYR B 1 84 ? 59.067 41.914 -16.584 1.00 27.80 84 TYR B O 1
ATOM 2729 N N . TYR B 1 85 ? 58.795 42.843 -18.620 1.00 28.86 85 TYR B N 1
ATOM 2730 C CA . TYR B 1 85 ? 57.372 42.559 -18.702 1.00 30.22 85 TYR B CA 1
ATOM 2731 C C . TYR B 1 85 ? 57.029 41.073 -18.500 1.00 31.49 85 TYR B C 1
ATOM 2732 O O . TYR B 1 85 ? 56.147 40.735 -17.700 1.00 31.46 85 TYR B O 1
ATOM 2741 N N . ALA B 1 86 ? 57.726 40.199 -19.228 1.00 32.83 86 ALA B N 1
ATOM 2742 C CA . ALA B 1 86 ? 57.455 38.758 -19.221 1.00 34.18 86 ALA B CA 1
ATOM 2743 C C . ALA B 1 86 ? 57.400 38.153 -17.815 1.00 35.47 86 ALA B C 1
ATOM 2744 O O . ALA B 1 86 ? 56.462 37.397 -17.497 1.00 35.92 86 ALA B O 1
ATOM 2746 N N . ASP B 1 87 ? 58.379 38.486 -16.970 1.00 36.36 87 ASP B N 1
ATOM 2747 C CA . ASP B 1 87 ? 58.438 37.850 -15.666 1.00 37.52 87 ASP B CA 1
ATOM 2748 C C . ASP B 1 87 ? 57.997 38.707 -14.488 1.00 37.92 87 ASP B C 1
ATOM 2749 O O . ASP B 1 87 ? 58.082 38.276 -13.337 1.00 38.14 87 ASP B O 1
ATOM 2754 N N . VAL 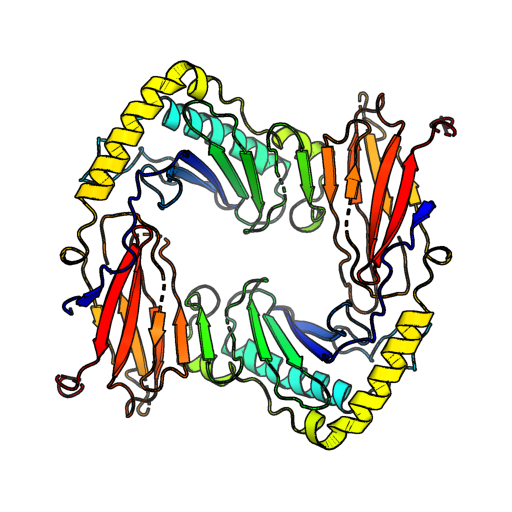B 1 88 ? 57.515 39.911 -14.773 1.00 38.18 88 VAL B N 1
ATOM 2755 C CA . VAL B 1 88 ? 57.002 40.783 -13.726 1.00 38.41 88 VAL B CA 1
ATOM 2756 C C . VAL B 1 88 ? 55.488 40.969 -13.842 1.00 38.77 88 VAL B C 1
ATOM 2757 O O . VAL B 1 88 ? 54.774 40.860 -12.851 1.00 38.89 88 VAL B O 1
ATOM 2761 N N . VAL B 1 89 ? 55.001 41.216 -15.052 1.00 39.10 89 VAL B N 1
ATOM 2762 C CA . VAL B 1 89 ? 53.591 41.556 -15.255 1.00 39.29 89 VAL B CA 1
ATOM 2763 C C . VAL B 1 89 ? 52.682 40.338 -15.448 1.00 39.98 89 VAL B C 1
ATOM 2764 O O . VAL B 1 89 ? 52.843 39.559 -16.395 1.00 39.87 89 VAL B O 1
ATOM 2768 N N . GLN B 1 90 ? 51.713 40.198 -14.547 1.00 40.74 90 GLN B N 1
ATOM 2769 C CA . GLN B 1 90 ? 50.792 39.064 -14.584 1.00 41.52 90 GLN B CA 1
ATOM 2770 C C . GLN B 1 90 ? 49.319 39.470 -14.710 1.00 41.24 90 GLN B C 1
ATOM 2771 O O . GLN B 1 90 ? 48.425 38.662 -14.470 1.00 41.64 90 GLN B O 1
ATOM 2777 N N . THR B 1 91 ? 49.077 40.715 -15.107 1.00 41.08 91 THR B N 1
ATOM 2778 C CA . THR B 1 91 ? 47.721 41.229 -15.323 1.00 40.97 91 THR B CA 1
ATOM 2779 C C . THR B 1 91 ? 47.762 42.320 -16.407 1.00 40.30 91 THR B C 1
ATOM 2780 O O . THR B 1 91 ? 48.673 43.143 -16.402 1.00 40.85 91 THR B O 1
ATOM 2784 N N . PRO B 1 92 ? 46.787 42.330 -17.343 1.00 39.38 92 PRO B N 1
ATOM 2785 C CA . PRO B 1 92 ? 46.867 43.243 -18.499 1.00 38.24 92 PRO B CA 1
ATOM 2786 C C . PRO B 1 92 ? 47.099 44.708 -18.126 1.00 37.38 92 PRO B C 1
ATOM 2787 O O . PRO B 1 92 ? 46.484 45.213 -17.187 1.00 37.76 92 PRO B O 1
ATOM 2791 N N . GLY B 1 93 ? 47.987 45.379 -18.858 1.00 36.11 93 GLY B N 1
ATOM 2792 C CA . GLY B 1 93 ? 48.229 46.817 -18.667 1.00 33.83 93 GLY B CA 1
ATOM 2793 C C . GLY B 1 93 ? 49.530 47.296 -19.290 1.00 32.28 93 GLY B C 1
ATOM 2794 O O . GLY B 1 93 ? 50.391 46.494 -19.658 1.00 32.20 93 GLY B O 1
ATOM 2795 N N . GLU B 1 94 ? 49.674 48.608 -19.402 1.00 30.70 94 GLU B N 1
ATOM 2796 C CA . GLU B 1 94 ? 50.837 49.186 -20.057 1.00 29.46 94 GLU B CA 1
ATOM 2797 C C . GLU B 1 94 ? 51.952 49.480 -19.070 1.00 27.76 94 GLU B C 1
ATOM 2798 O O . GLU B 1 94 ? 51.750 50.205 -18.082 1.00 27.84 94 GLU B O 1
ATOM 2804 N N . LEU B 1 95 ? 53.121 48.916 -19.357 1.00 25.77 95 LEU B N 1
ATOM 2805 C CA . LEU B 1 95 ? 54.335 49.189 -18.596 1.00 24.23 95 LEU B CA 1
ATOM 2806 C C . LEU B 1 95 ? 55.168 50.220 -19.332 1.00 23.82 95 LEU B C 1
ATOM 2807 O O . LEU B 1 95 ? 55.438 50.049 -20.519 1.00 24.24 95 LEU B O 1
ATOM 2812 N N . VAL B 1 96 ? 55.554 51.286 -18.635 1.00 23.06 96 VAL B N 1
ATOM 2813 C CA . VAL B 1 96 ? 56.448 52.299 -19.192 1.00 22.77 96 VAL B CA 1
ATOM 2814 C C . VAL B 1 96 ? 57.706 52.450 -18.358 1.00 22.91 96 VAL B C 1
ATOM 2815 O O . VAL B 1 96 ? 57.645 52.646 -17.139 1.00 23.04 96 VAL B O 1
ATOM 2819 N N . VAL B 1 97 ? 58.845 52.356 -19.031 1.00 22.72 97 VAL B N 1
ATOM 2820 C CA . VAL B 1 97 ? 60.115 52.715 -18.442 1.00 22.57 97 VAL B CA 1
ATOM 2821 C C . VAL B 1 97 ? 60.573 54.056 -19.006 1.00 22.57 97 VAL B C 1
ATOM 2822 O O . VAL B 1 97 ? 60.623 54.252 -20.219 1.00 22.52 97 VAL B O 1
ATOM 2826 N N . GLU B 1 98 ? 60.923 54.978 -18.119 1.00 22.65 98 GLU B N 1
ATOM 2827 C CA . GLU B 1 98 ? 61.343 56.307 -18.544 1.00 22.70 98 GLU B CA 1
ATOM 2828 C C . GLU B 1 98 ? 62.671 56.782 -17.942 1.00 22.09 98 GLU B C 1
ATOM 2829 O O . GLU B 1 98 ? 62.794 56.913 -16.731 1.00 21.81 98 GLU B O 1
ATOM 2835 N N . TYR B 1 99 ? 63.654 57.044 -18.805 1.00 21.91 99 TYR B N 1
ATOM 2836 C CA . TYR B 1 99 ? 64.909 57.682 -18.395 1.00 21.69 99 TYR B CA 1
ATOM 2837 C C . TYR B 1 99 ? 64.862 59.185 -18.637 1.00 22.62 99 TYR B C 1
ATOM 2838 O O . TYR B 1 99 ? 64.557 59.619 -19.745 1.00 22.14 99 TYR B O 1
ATOM 2847 N N . ARG B 1 100 ? 65.157 59.966 -17.593 1.00 24.21 100 ARG B N 1
ATOM 2848 C CA . ARG B 1 100 ? 65.398 61.416 -17.712 1.00 26.12 100 ARG B CA 1
ATOM 2849 C C . ARG B 1 100 ? 66.888 61.671 -17.612 1.00 26.81 100 ARG B C 1
ATOM 2850 O O . ARG B 1 100 ? 67.480 61.479 -16.539 1.00 26.65 100 ARG B O 1
ATOM 2858 N N . CYS B 1 101 ? 67.477 62.128 -18.717 1.00 27.37 101 CYS B N 1
ATOM 2859 C CA . CYS B 1 101 ? 68.929 62.163 -18.876 1.00 28.55 101 CYS B CA 1
ATOM 2860 C C . CYS B 1 101 ? 69.508 63.554 -19.119 1.00 28.97 101 CYS B C 1
ATOM 2861 O O . CYS B 1 101 ? 69.315 64.112 -20.195 1.00 29.39 101 CYS B O 1
ATOM 2864 N N . PRO B 1 102 ? 70.248 64.110 -18.135 1.00 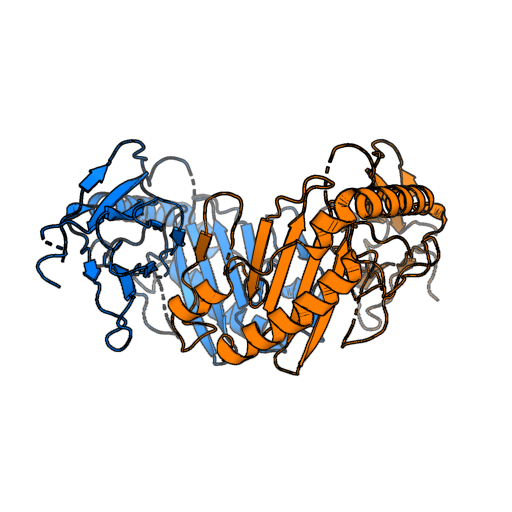29.79 102 PRO B N 1
ATOM 2865 C CA . PRO B 1 102 ? 71.005 65.345 -18.415 1.00 30.17 102 PRO B CA 1
ATOM 2866 C C . PRO B 1 102 ? 72.077 65.105 -19.481 1.00 30.42 102 PRO B C 1
ATOM 2867 O O . PRO B 1 102 ? 72.722 64.064 -19.475 1.00 29.79 102 PRO B O 1
ATOM 2871 N N . VAL B 1 103 ? 72.225 66.041 -20.418 1.00 31.53 103 VAL B N 1
ATOM 2872 C CA . VAL B 1 103 ? 73.292 65.943 -21.420 1.00 32.75 103 VAL B CA 1
ATOM 2873 C C . VAL B 1 103 ? 74.261 67.114 -21.274 1.00 33.37 103 VAL B C 1
ATOM 2874 O O . VAL B 1 103 ? 73.835 68.231 -20.960 1.00 33.19 103 VAL B O 1
ATOM 2878 N N . PRO B 1 104 ? 75.573 66.860 -21.489 1.00 34.22 104 PRO B N 1
ATOM 2879 C CA . PRO B 1 104 ? 76.189 65.586 -21.942 1.00 34.56 104 PRO B CA 1
ATOM 2880 C C . PRO B 1 104 ? 76.550 64.659 -20.780 1.00 35.20 104 PRO B C 1
ATOM 2881 O O . PRO B 1 104 ? 77.147 63.600 -20.973 1.00 35.29 104 PRO B O 1
ATOM 2885 N N . GLN B 1 105 ? 76.170 65.082 -19.588 1.00 35.77 105 GLN B N 1
ATOM 2886 C CA . GLN B 1 105 ? 76.497 64.417 -18.350 1.00 36.94 105 GLN B CA 1
ATOM 2887 C C . GLN B 1 105 ? 75.396 63.400 -18.086 1.00 36.62 105 GLN B C 1
ATOM 2888 O O . GLN B 1 105 ? 74.400 63.723 -17.422 1.00 38.12 105 GLN B O 1
ATOM 2894 N N . PHE B 1 106 ? 75.532 62.180 -18.592 1.00 35.02 106 PHE B N 1
ATOM 2895 C CA . PHE B 1 106 ? 74.374 61.275 -18.582 1.00 33.29 106 PHE B CA 1
ATOM 2896 C C . PHE B 1 106 ? 74.093 60.562 -17.258 1.00 33.06 106 PHE B C 1
ATOM 2897 O O . PHE B 1 106 ? 73.983 59.338 -17.233 1.00 32.43 106 PHE B O 1
ATOM 2905 N N . ASN B 1 107 ? 73.980 61.322 -16.170 1.00 32.82 107 ASN B N 1
ATOM 2906 C CA . ASN B 1 107 ? 73.606 60.751 -14.875 1.00 33.32 107 ASN B CA 1
ATOM 2907 C C . ASN B 1 107 ? 72.075 60.694 -14.777 1.00 32.70 107 ASN B C 1
ATOM 2908 O O . ASN B 1 107 ? 71.433 61.581 -14.225 1.00 32.46 107 ASN B O 1
ATOM 2913 N N . CYS B 1 108 ? 71.503 59.639 -15.338 1.00 32.43 108 CYS B N 1
ATOM 2914 C CA . CYS B 1 108 ? 70.075 59.600 -15.630 1.00 32.29 108 CYS B CA 1
ATOM 2915 C C . CYS B 1 108 ? 69.208 59.184 -14.455 1.00 31.59 108 CYS B C 1
ATOM 2916 O O . CYS B 1 108 ? 69.629 58.407 -13.595 1.00 31.81 108 CYS B O 1
ATOM 2919 N N . THR B 1 109 ? 67.991 59.715 -14.448 1.00 31.14 109 THR B N 1
ATOM 2920 C CA . THR B 1 109 ? 66.897 59.237 -13.598 1.00 30.99 109 THR B CA 1
ATOM 2921 C C . THR B 1 109 ? 66.001 58.234 -14.339 1.00 30.37 109 THR B C 1
ATOM 2922 O O . THR B 1 109 ? 65.818 58.316 -15.561 1.00 30.70 109 THR B O 1
ATOM 2926 N N . ILE B 1 110 ? 65.469 57.263 -13.607 1.00 29.77 110 ILE B N 1
ATOM 2927 C CA . ILE B 1 110 ? 64.563 56.274 -14.181 1.00 28.66 110 ILE B CA 1
ATOM 2928 C C . ILE B 1 110 ? 63.306 56.105 -13.324 1.00 28.43 110 ILE B C 1
ATOM 2929 O O . ILE B 1 110 ? 63.391 55.946 -12.104 1.00 27.90 110 ILE B O 1
ATOM 2934 N N . THR B 1 111 ? 62.154 56.162 -14.001 1.00 27.90 111 THR B N 1
ATOM 2935 C CA . THR B 1 111 ? 60.822 55.951 -13.437 1.00 27.58 111 THR B CA 1
ATOM 2936 C C . THR B 1 111 ? 60.156 54.763 -14.150 1.00 26.62 111 THR B C 1
ATOM 2937 O O . THR B 1 111 ? 60.363 54.550 -15.352 1.00 26.68 111 THR B O 1
ATOM 2941 N N . HIS B 1 112 ? 59.326 54.035 -13.411 1.00 25.28 112 HIS B N 1
ATOM 2942 C CA . HIS B 1 112 ? 58.585 52.905 -13.912 1.00 24.61 112 HIS B CA 1
ATOM 2943 C C . HIS B 1 112 ? 57.127 53.165 -13.638 1.00 24.94 112 HIS B C 1
ATOM 2944 O O . HIS B 1 112 ? 56.754 53.563 -12.550 1.00 24.71 112 HIS B O 1
ATOM 2951 N N . ARG B 1 113 ? 56.293 52.953 -14.639 1.00 25.63 113 ARG B N 1
ATOM 2952 C CA . ARG B 1 113 ? 54.895 53.227 -14.501 1.00 26.23 113 ARG B CA 1
ATOM 2953 C C . ARG B 1 113 ? 54.106 52.033 -14.976 1.00 26.96 113 ARG B C 1
ATOM 2954 O O . ARG B 1 113 ? 54.404 51.414 -16.002 1.00 26.44 113 ARG B O 1
ATOM 2962 N N . TRP B 1 114 ? 53.107 51.699 -14.180 1.00 28.22 114 TRP B N 1
ATOM 2963 C CA . TRP B 1 114 ? 52.178 50.666 -14.520 1.00 29.65 114 TRP B CA 1
ATOM 2964 C C . TRP B 1 114 ? 50.784 51.286 -14.525 1.00 30.12 114 TRP B C 1
ATOM 2965 O O . TRP B 1 114 ? 50.371 51.893 -13.534 1.00 30.40 114 TRP B O 1
ATOM 2976 N N . LYS B 1 115 ? 50.084 51.154 -15.652 1.00 30.71 115 LYS B N 1
ATOM 2977 C CA . LYS B 1 115 ? 48.764 51.763 -15.857 1.00 31.34 115 LYS B CA 1
ATOM 2978 C C . LYS B 1 115 ? 48.771 53.260 -15.572 1.00 31.52 115 LYS B C 1
ATOM 2979 O O . LYS B 1 115 ? 47.805 53.803 -15.017 1.00 31.88 115 LYS B O 1
ATOM 2985 N N . GLY B 1 116 ? 49.865 53.923 -15.940 1.00 31.49 116 GLY B N 1
ATOM 2986 C CA . GLY B 1 116 ? 50.013 55.354 -15.716 1.00 31.39 116 GLY B CA 1
ATOM 2987 C C . GLY B 1 116 ? 50.467 55.714 -14.311 1.00 31.58 116 GLY B C 1
ATOM 2988 O O . GLY B 1 116 ? 50.739 56.885 -14.038 1.00 32.38 116 GLY B O 1
ATOM 2989 N N . GLU B 1 117 ? 50.557 54.729 -13.417 1.00 31.16 117 GLU B N 1
ATOM 2990 C CA . GLU B 1 117 ? 50.949 54.995 -12.026 1.00 31.18 117 GLU B CA 1
ATOM 2991 C C . GLU B 1 117 ? 52.384 54.556 -11.700 1.00 31.02 117 GLU B C 1
ATOM 2992 O O . GLU B 1 117 ? 52.780 53.414 -11.993 1.00 30.65 117 GLU B O 1
ATOM 2994 N N . THR B 1 118 ? 53.149 55.474 -11.105 1.00 30.57 118 THR B N 1
ATOM 2995 C CA . THR B 1 118 ? 54.526 55.217 -10.681 1.00 30.99 118 THR B CA 1
ATOM 2996 C C . THR B 1 118 ? 54.608 54.086 -9.658 1.00 31.35 118 THR B C 1
ATOM 2997 O O . THR B 1 118 ? 53.992 54.169 -8.596 1.00 31.73 118 THR B O 1
ATOM 3001 N N . ILE B 1 119 ? 55.376 53.047 -9.988 1.00 31.77 119 ILE B N 1
ATOM 3002 C CA . ILE B 1 119 ? 55.608 51.8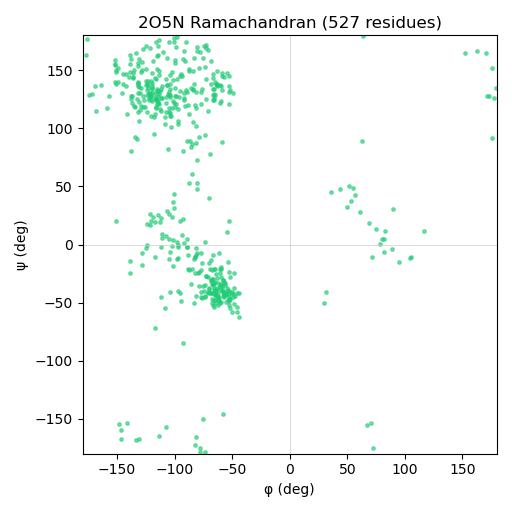95 -9.107 1.00 32.14 119 ILE B CA 1
ATOM 3003 C C . ILE B 1 119 ? 57.060 51.801 -8.581 1.00 32.92 119 ILE B C 1
ATOM 3004 O O . ILE B 1 119 ? 57.311 51.190 -7.541 1.00 32.19 119 ILE B O 1
ATOM 3017 N N . SER B 1 121 ? 61.294 53.863 -8.835 1.00 35.88 121 SER B N 1
ATOM 3018 C CA . SER B 1 121 ? 62.179 54.917 -9.314 1.00 36.98 121 SER B CA 1
ATOM 3019 C C . SER B 1 121 ? 63.589 54.816 -8.722 1.00 37.70 121 SER B C 1
ATOM 3020 O O . SER B 1 121 ? 63.778 54.305 -7.626 1.00 37.89 121 SER B O 1
ATOM 3023 N N . PHE B 1 122 ? 64.569 55.308 -9.471 1.00 38.87 122 PHE B N 1
ATOM 3024 C CA . PHE B 1 122 ? 65.943 55.413 -9.014 1.00 40.09 122 PHE B CA 1
ATOM 3025 C C . PHE B 1 122 ? 66.535 56.726 -9.522 1.00 40.73 122 PHE B C 1
ATOM 3026 O O . PHE B 1 122 ? 66.717 56.896 -10.725 1.00 40.19 122 PHE B O 1
ATOM 3034 N N . ASP B 1 123 ? 66.818 57.644 -8.594 1.00 41.72 123 ASP B N 1
ATOM 3035 C CA . ASP B 1 123 ? 67.319 58.984 -8.913 1.00 42.57 123 ASP B CA 1
ATOM 3036 C C . ASP B 1 123 ? 68.850 59.068 -8.907 1.00 43.10 123 ASP B C 1
ATOM 3037 O O . ASP B 1 123 ? 69.494 58.935 -9.939 1.00 43.36 123 ASP B O 1
ATOM 3042 N N . GLY B 1 124 ? 69.434 59.278 -7.738 1.00 43.98 124 GLY B N 1
ATOM 3043 C CA . GLY B 1 124 ? 70.879 59.347 -7.618 1.00 44.08 124 GLY B CA 1
ATOM 3044 C C . GLY B 1 124 ? 71.348 58.216 -6.744 1.00 44.09 124 GLY B C 1
ATOM 3045 O O . GLY B 1 124 ? 71.946 57.247 -7.225 1.00 44.44 124 GLY B O 1
ATOM 3046 N N . ALA B 1 125 ? 71.067 58.330 -5.453 1.00 44.02 125 ALA B N 1
ATOM 3047 C CA . ALA B 1 125 ? 71.542 57.327 -4.508 1.00 43.67 125 ALA B CA 1
ATOM 3048 C C . ALA B 1 125 ? 70.449 56.347 -4.129 1.00 43.26 125 ALA B C 1
ATOM 3049 O O . ALA B 1 125 ? 70.746 55.250 -3.654 1.00 43.74 125 ALA B O 1
ATOM 3051 N N . ILE B 1 126 ? 69.193 56.726 -4.363 1.00 42.25 126 ILE B N 1
ATOM 3052 C CA . ILE B 1 126 ? 68.069 56.025 -3.752 1.00 41.48 126 ILE B CA 1
ATOM 3053 C C . ILE B 1 126 ? 67.128 55.329 -4.738 1.00 40.92 126 ILE B C 1
ATOM 3054 O O . ILE B 1 126 ? 66.519 55.971 -5.589 1.00 40.88 126 ILE B O 1
ATOM 3059 N N . GLN B 1 127 ? 67.040 54.005 -4.606 1.00 40.36 127 GLN B N 1
ATOM 3060 C CA . GLN B 1 127 ? 65.973 53.191 -5.198 1.00 39.71 127 GLN B CA 1
ATOM 3061 C C . GLN B 1 127 ? 64.689 53.320 -4.377 1.00 39.18 127 GLN B C 1
ATOM 3062 O O . GLN B 1 127 ? 64.724 53.181 -3.159 1.00 38.95 127 GLN B O 1
ATOM 3068 N N . THR B 1 128 ? 63.566 53.581 -5.046 1.00 38.82 128 THR B N 1
ATOM 3069 C CA . THR B 1 128 ? 62.244 53.605 -4.409 1.00 38.24 128 THR B CA 1
ATOM 3070 C C . THR B 1 128 ? 61.316 52.579 -5.074 1.00 38.53 128 THR B C 1
ATOM 3071 O O . THR B 1 128 ? 61.218 52.519 -6.299 1.00 37.79 128 THR B O 1
ATOM 3075 N N . ILE B 1 129 ? 60.662 51.760 -4.252 1.00 38.95 129 ILE B N 1
ATOM 3076 C CA . ILE B 1 129 ? 59.522 50.950 -4.680 1.00 39.67 129 ILE B CA 1
ATOM 3077 C C . ILE B 1 129 ? 58.280 51.497 -3.964 1.00 40.64 129 ILE B C 1
ATOM 3078 O O . ILE B 1 129 ? 58.314 51.755 -2.765 1.00 40.56 129 ILE B O 1
ATOM 3083 N N . ARG B 1 130 ? 57.197 51.723 -4.698 1.00 41.91 130 ARG B N 1
ATOM 3084 C CA . ARG B 1 130 ? 55.916 51.964 -4.050 1.00 43.38 130 ARG B CA 1
ATOM 3085 C C . ARG B 1 130 ? 55.240 50.601 -3.937 1.00 43.86 130 ARG B C 1
ATOM 3086 O O . ARG B 1 130 ? 55.181 49.855 -4.916 1.00 43.94 130 ARG B O 1
ATOM 3094 N N . SER B 1 131 ? 54.760 50.274 -2.736 1.00 44.51 131 SER B N 1
ATOM 3095 C CA . SER B 1 131 ? 54.255 48.932 -2.439 1.00 45.28 131 SER B CA 1
ATOM 3096 C C . SER B 1 131 ? 52.819 48.648 -2.926 1.00 45.96 131 SER B C 1
ATOM 3097 O O . SER B 1 131 ? 51.871 48.564 -2.141 1.00 46.30 131 SER B O 1
ATOM 3100 N N . VAL B 1 132 ? 52.690 48.501 -4.242 1.00 46.59 132 VAL B N 1
ATOM 3101 C CA . VAL B 1 132 ? 51.432 48.167 -4.905 1.00 47.09 132 VAL B CA 1
ATOM 3102 C C . VAL B 1 132 ? 51.621 46.901 -5.749 1.00 47.95 132 VAL B C 1
ATOM 3103 O O . VAL B 1 132 ? 50.808 46.591 -6.618 1.00 48.11 132 VAL B O 1
ATOM 3107 N N . THR B 1 133 ? 52.699 46.171 -5.451 1.00 48.89 133 THR B N 1
ATOM 3108 C CA . THR B 1 133 ? 53.119 44.977 -6.181 1.00 49.85 133 THR B CA 1
ATOM 3109 C C . THR B 1 133 ? 51.963 44.005 -6.386 1.00 50.76 133 THR B C 1
ATOM 3110 O O . THR B 1 133 ? 51.694 43.575 -7.511 1.00 50.79 133 THR B O 1
ATOM 3114 N N . SER B 1 134 ? 51.281 43.685 -5.289 1.00 51.67 134 SER B N 1
ATOM 3115 C CA . SER B 1 134 ? 50.133 42.779 -5.278 1.00 52.67 134 SER B CA 1
ATOM 3116 C C . SER B 1 134 ? 48.888 43.374 -5.953 1.00 53.06 134 SER B C 1
ATOM 3117 O O . SER B 1 134 ? 47.761 43.223 -5.448 1.00 53.66 134 SER B O 1
ATOM 3120 N N . GLU B 1 135 ? 49.109 44.071 -7.072 1.00 52.76 135 GLU B N 1
ATOM 3121 C CA . GLU B 1 135 ? 48.043 44.522 -7.964 1.00 52.58 135 GLU B CA 1
ATOM 3122 C C . GLU B 1 135 ? 48.429 44.350 -9.435 1.00 51.91 135 GLU B C 1
ATOM 3123 O O . GLU B 1 135 ? 47.570 44.417 -10.314 1.00 52.05 135 GLU B O 1
ATOM 3129 N N . TYR B 1 136 ? 49.717 44.119 -9.690 1.00 50.93 136 TYR B N 1
ATOM 3130 C CA . TYR B 1 136 ? 50.201 43.791 -11.034 1.00 50.28 136 TYR B CA 1
ATOM 3131 C C . TYR B 1 136 ? 51.072 42.521 -11.101 1.00 50.20 136 TYR B C 1
ATOM 3132 O O . TYR B 1 136 ? 51.274 41.965 -12.183 1.00 50.22 136 TYR B O 1
ATOM 3141 N N . THR B 1 137 ? 51.576 42.080 -9.948 1.00 50.10 137 THR B N 1
ATOM 3142 C CA . THR B 1 137 ? 52.480 40.931 -9.852 1.00 50.27 137 THR B CA 1
ATOM 3143 C C . THR B 1 137 ? 51.999 39.945 -8.799 1.00 50.19 137 THR B C 1
ATOM 3144 O O . THR B 1 137 ? 51.657 40.343 -7.684 1.00 50.39 137 THR B O 1
ATOM 3148 N N . THR B 1 138 ? 52.015 38.662 -9.147 1.00 49.96 138 THR B N 1
ATOM 3149 C CA . THR B 1 138 ? 51.914 37.589 -8.164 1.00 49.97 138 THR B CA 1
ATOM 3150 C C . THR B 1 138 ? 53.281 37.412 -7.496 1.00 49.72 138 THR B C 1
ATOM 3151 O O . THR B 1 138 ? 53.389 36.907 -6.375 1.00 49.82 138 THR B O 1
ATOM 3153 N N . LYS B 1 139 ? 54.324 37.836 -8.202 1.00 49.20 139 LYS B N 1
ATOM 3154 C CA . LYS B 1 139 ? 55.694 37.698 -7.729 1.00 48.43 139 LYS B CA 1
ATOM 3155 C C . LYS B 1 139 ? 56.048 38.753 -6.671 1.00 48.09 139 LYS B C 1
ATOM 3156 O O . LYS B 1 139 ? 55.213 39.586 -6.283 1.00 47.91 139 LYS B O 1
ATOM 3158 N N . ASN B 1 140 ? 57.293 38.706 -6.215 1.00 47.23 140 ASN B N 1
ATOM 3159 C CA . ASN B 1 140 ? 57.718 39.458 -5.052 1.00 46.64 140 ASN B CA 1
ATOM 3160 C C . ASN B 1 140 ? 58.677 40.609 -5.396 1.00 46.10 140 ASN B C 1
ATOM 3161 O O . ASN B 1 140 ? 59.211 40.670 -6.505 1.00 45.85 140 ASN B O 1
ATOM 3166 N N . GLU B 1 141 ? 58.875 41.519 -4.441 1.00 45.30 141 GLU B N 1
ATOM 3167 C CA . GLU B 1 141 ? 59.666 42.738 -4.641 1.00 44.49 141 GLU B CA 1
ATOM 3168 C C . GLU B 1 141 ? 61.120 42.452 -5.033 1.00 44.21 141 GLU B C 1
ATOM 3169 O O . GLU B 1 141 ? 61.808 43.315 -5.587 1.00 44.21 141 GLU B O 1
ATOM 3175 N N . ASP B 1 142 ? 61.576 41.234 -4.756 1.00 43.72 142 ASP B N 1
ATOM 3176 C CA . ASP B 1 142 ? 62.920 40.804 -5.139 1.00 43.14 142 ASP B CA 1
ATOM 3177 C C . ASP B 1 142 ? 63.054 40.557 -6.652 1.00 42.63 142 ASP B C 1
ATOM 3178 O O . ASP B 1 142 ? 64.153 40.663 -7.202 1.00 42.69 142 ASP B O 1
ATOM 3183 N N . THR B 1 143 ? 61.941 40.218 -7.303 1.00 41.73 143 THR B N 1
ATOM 3184 C CA . THR B 1 143 ? 61.863 40.171 -8.766 1.00 41.34 143 THR B CA 1
ATOM 3185 C C . THR B 1 143 ? 61.975 41.588 -9.340 1.00 40.82 143 THR B C 1
ATOM 3186 O O . THR B 1 143 ? 62.769 41.835 -10.230 1.00 40.70 143 THR B O 1
ATOM 3190 N N . LEU B 1 144 ? 61.167 42.506 -8.815 1.00 40.62 144 LEU B N 1
ATOM 3191 C CA . LEU B 1 144 ? 61.151 43.902 -9.260 1.00 40.05 144 LEU B CA 1
ATOM 3192 C C . LEU B 1 144 ? 62.540 44.521 -9.305 1.00 39.73 144 LEU B C 1
ATOM 3193 O O . LEU B 1 144 ? 62.992 44.985 -10.356 1.00 39.98 144 LEU B O 1
ATOM 3198 N N . VAL B 1 145 ? 63.202 44.509 -8.152 1.00 39.16 145 VAL B N 1
ATOM 3199 C CA . VAL B 1 145 ? 64.517 45.118 -7.947 1.00 38.44 145 VAL B CA 1
ATOM 3200 C C . VAL B 1 145 ? 65.614 44.669 -8.945 1.00 37.93 145 VAL B C 1
ATOM 3201 O O . VAL B 1 145 ? 66.669 45.313 -9.056 1.00 37.85 145 VAL B O 1
ATOM 3205 N N . LYS B 1 146 ? 65.358 43.576 -9.669 1.00 37.05 146 LYS B N 1
ATOM 3206 C CA . LYS B 1 146 ? 66.205 43.178 -10.794 1.00 36.48 146 LYS B CA 1
ATOM 3207 C C . LYS B 1 146 ? 66.139 44.181 -11.945 1.00 35.52 146 LYS B C 1
ATOM 3208 O O . LYS B 1 146 ? 67.029 44.215 -12.796 1.00 35.42 146 LYS B O 1
ATOM 3214 N N . TYR B 1 147 ? 65.066 44.974 -11.983 1.00 34.23 147 TYR B N 1
ATOM 3215 C CA . TYR B 1 147 ? 64.809 45.856 -13.118 1.00 32.96 147 TYR B CA 1
ATOM 3216 C C . TYR B 1 147 ? 64.818 47.322 -12.772 1.00 32.33 147 TYR B C 1
ATOM 3217 O O . TYR B 1 147 ? 64.822 48.146 -13.677 1.00 32.05 147 TYR B O 1
ATOM 3226 N N . ILE B 1 148 ? 64.840 47.643 -11.476 1.00 31.96 148 ILE B N 1
ATOM 3227 C CA . ILE B 1 148 ? 64.611 49.013 -10.998 1.00 32.02 148 ILE B CA 1
ATOM 3228 C C . ILE B 1 148 ? 65.583 50.040 -11.582 1.00 32.83 148 ILE B C 1
ATOM 3229 O O . ILE B 1 148 ? 65.181 51.143 -11.972 1.00 32.59 148 ILE B O 1
ATOM 3234 N N . ARG B 1 149 ? 66.852 49.653 -11.663 1.00 33.59 149 ARG B N 1
ATOM 3235 C CA . ARG B 1 149 ? 67.932 50.562 -12.044 1.00 34.78 149 ARG B CA 1
ATOM 3236 C C . ARG B 1 149 ? 68.032 50.716 -13.572 1.00 33.79 149 ARG B C 1
ATOM 3237 O O . ARG B 1 149 ? 68.720 51.606 -14.078 1.00 34.09 149 ARG B O 1
ATOM 3245 N N . GLY B 1 150 ? 67.313 49.867 -14.299 1.00 32.63 150 GLY B N 1
ATOM 3246 C CA . GLY B 1 150 ? 67.340 49.893 -15.755 1.00 31.92 150 GLY B CA 1
ATOM 3247 C C . GLY B 1 150 ? 68.645 49.409 -16.375 1.00 31.44 150 GLY B C 1
ATOM 3248 O O . GLY B 1 150 ? 69.371 48.604 -15.795 1.00 31.01 150 GLY B O 1
ATOM 3249 N N . LEU B 1 151 ? 68.924 49.906 -17.574 1.00 30.81 151 LEU B N 1
ATOM 3250 C CA . LEU B 1 151 ? 70.129 49.565 -18.304 1.00 30.51 151 LEU B CA 1
ATOM 3251 C C . LEU B 1 151 ? 71.290 50.520 -18.031 1.00 30.77 151 LEU B C 1
ATOM 3252 O O . LEU B 1 151 ? 71.097 51.665 -17.605 1.00 30.92 151 LEU B O 1
ATOM 3257 N N . ASN B 1 152 ? 72.499 50.041 -18.274 1.00 30.99 152 ASN B N 1
ATOM 3258 C CA . ASN B 1 152 ? 73.655 50.918 -18.322 1.00 31.56 152 ASN B CA 1
ATOM 3259 C C . ASN B 1 152 ? 73.508 51.874 -19.510 1.00 30.90 152 ASN B C 1
ATOM 3260 O O . ASN B 1 152 ? 73.054 51.482 -20.580 1.00 31.04 152 ASN B O 1
ATOM 3265 N N . VAL B 1 153 ? 73.877 53.131 -19.311 1.00 30.74 153 VAL B N 1
ATOM 3266 C CA . VAL B 1 153 ? 73.732 54.154 -20.348 1.00 30.40 153 VAL B CA 1
ATOM 3267 C C . VAL B 1 153 ? 74.990 54.303 -21.205 1.00 30.36 153 VAL B C 1
ATOM 3268 O O . VAL B 1 153 ? 75.191 55.329 -21.843 1.00 30.42 153 VAL B O 1
ATOM 3272 N N . THR B 1 154 ? 75.815 53.257 -21.228 1.00 30.54 154 THR B N 1
ATOM 3273 C CA . THR B 1 154 ? 77.089 53.233 -21.948 1.00 30.33 154 THR B CA 1
ATOM 3274 C C . THR B 1 154 ? 76.988 53.605 -23.442 1.00 29.82 154 THR B C 1
ATOM 3275 O O . THR B 1 154 ? 77.834 54.309 -23.982 1.00 29.98 154 THR B O 1
ATOM 3279 N N . LEU B 1 155 ? 75.941 53.151 -24.105 1.00 29.41 155 LEU B N 1
ATOM 3280 C CA . LEU B 1 155 ? 75.662 53.584 -25.476 1.00 29.21 155 LEU B CA 1
ATOM 3281 C C . LEU B 1 155 ? 75.531 55.111 -25.559 1.00 29.03 155 LEU B C 1
ATOM 3282 O O . LEU B 1 155 ? 75.889 55.732 -26.571 1.00 29.90 155 LEU B O 1
ATOM 3287 N N . LEU B 1 156 ? 75.033 55.713 -24.483 1.00 28.32 156 LEU B N 1
ATOM 3288 C CA . LEU B 1 156 ? 74.861 57.155 -24.410 1.00 27.66 156 LEU B CA 1
ATOM 3289 C C . LEU B 1 156 ? 76.145 57.863 -24.004 1.00 28.01 156 LEU B C 1
ATOM 3290 O O . LEU B 1 156 ? 76.559 58.802 -24.672 1.00 28.25 156 LEU B O 1
ATOM 3295 N N . THR B 1 157 ? 76.777 57.416 -22.922 1.00 28.74 157 THR B N 1
ATOM 3296 C CA . THR B 1 157 ? 78.056 58.014 -22.470 1.00 29.71 157 THR B CA 1
ATOM 3297 C C . THR B 1 157 ? 79.236 57.874 -23.465 1.00 29.75 157 THR B C 1
ATOM 3298 O O . THR B 1 157 ? 80.046 58.796 -23.593 1.00 30.01 157 THR B O 1
ATOM 3302 N N . ASP B 1 158 ? 79.334 56.737 -24.154 1.00 29.60 158 ASP B N 1
ATOM 3303 C CA . ASP B 1 158 ? 80.348 56.555 -25.203 1.00 30.04 158 ASP B CA 1
ATOM 3304 C C . ASP B 1 158 ? 80.219 57.623 -26.296 1.00 30.11 158 ASP B C 1
ATOM 3305 O O . ASP B 1 158 ? 81.195 58.002 -26.944 1.00 30.65 158 ASP B O 1
ATOM 3310 N N . ASN B 1 159 ? 78.993 58.082 -26.508 1.00 29.79 159 ASN B N 1
ATOM 3311 C CA . ASN B 1 159 ? 78.679 58.959 -27.613 1.00 29.06 159 ASN B CA 1
ATOM 3312 C C . ASN B 1 159 ? 78.144 60.310 -27.157 1.00 28.53 159 ASN B C 1
ATOM 3313 O O . ASN B 1 159 ? 77.472 60.995 -27.930 1.00 28.02 159 ASN B O 1
ATOM 3318 N N . ALA B 1 160 ? 78.489 60.697 -25.924 1.00 28.31 160 ALA B N 1
ATOM 3319 C CA . ALA B 1 160 ? 77.821 61.797 -25.215 1.00 28.45 160 ALA B CA 1
ATOM 3320 C C . ALA B 1 160 ? 77.740 63.117 -25.966 1.00 28.52 160 ALA B C 1
ATOM 3321 O O . ALA B 1 160 ? 76.695 63.774 -25.955 1.00 28.95 160 ALA B O 1
ATOM 3323 N N . LYS B 1 161 ? 78.837 63.494 -26.620 1.00 28.79 161 LYS B N 1
ATOM 3324 C CA . LYS B 1 161 ? 78.983 64.828 -27.192 1.00 28.44 161 LYS B CA 1
ATOM 3325 C C . LYS B 1 161 ? 78.380 64.889 -28.585 1.00 28.13 161 LYS B C 1
ATOM 3326 O O . LYS B 1 161 ? 77.849 65.909 -29.000 1.00 27.94 161 LYS B O 1
ATOM 3332 N N . SER B 1 162 ? 78.481 63.783 -29.304 1.00 28.06 162 SER B N 1
ATOM 3333 C CA . SER B 1 162 ? 77.839 63.626 -30.593 1.00 27.84 162 SER B CA 1
ATOM 3334 C C . SER B 1 162 ? 76.310 63.724 -30.441 1.00 27.61 162 SER B C 1
ATOM 3335 O O . SER B 1 162 ? 75.648 64.411 -31.204 1.00 27.80 162 SER B O 1
ATOM 3338 N N . ILE B 1 163 ? 75.762 63.049 -29.435 1.00 27.81 163 ILE B N 1
ATOM 3339 C CA . ILE B 1 163 ? 74.342 63.161 -29.095 1.00 27.53 163 ILE B CA 1
ATOM 3340 C C . ILE B 1 163 ? 73.951 64.601 -28.702 1.00 27.80 163 ILE B C 1
ATOM 3341 O O . ILE B 1 163 ? 72.972 65.146 -29.225 1.00 27.47 163 ILE B O 1
ATOM 3346 N N . GLU B 1 164 ? 74.729 65.212 -27.803 1.00 28.03 164 GLU B N 1
ATOM 3347 C CA . GLU B 1 164 ? 74.518 66.607 -27.405 1.00 28.72 164 GLU B CA 1
ATOM 3348 C C . GLU B 1 164 ? 74.455 67.521 -28.620 1.00 27.72 164 GLU B C 1
ATOM 3349 O O . GLU B 1 164 ? 73.558 68.345 -28.726 1.00 28.26 164 GLU B O 1
ATOM 3355 N N . HIS B 1 165 ? 75.384 67.334 -29.546 1.00 27.33 165 HIS B N 1
ATOM 3356 C CA . HIS B 1 165 ? 75.456 68.118 -30.776 1.00 27.26 165 HIS B CA 1
ATOM 3357 C C . HIS B 1 165 ? 74.278 67.911 -31.731 1.00 26.66 165 HIS B C 1
ATOM 3358 O O . HIS B 1 165 ? 73.730 68.880 -32.262 1.00 27.07 165 HIS B O 1
ATOM 3365 N N . ARG B 1 166 ? 73.933 66.649 -31.983 1.00 25.74 166 ARG B N 1
ATOM 3366 C CA . ARG B 1 166 ? 72.775 66.300 -32.801 1.00 25.06 166 ARG B CA 1
ATOM 3367 C C . ARG B 1 166 ? 71.472 66.916 -32.251 1.00 24.53 166 ARG B C 1
ATOM 3368 O O . ARG B 1 166 ? 70.694 67.478 -33.021 1.00 24.24 166 ARG B O 1
ATOM 3376 N N . TRP B 1 167 ? 71.261 66.816 -30.931 1.00 23.77 167 TRP B N 1
ATOM 3377 C CA . TRP B 1 167 ? 69.993 67.205 -30.287 1.00 23.30 167 TRP B CA 1
ATOM 3378 C C . TRP B 1 167 ? 69.907 68.713 -30.033 1.00 24.20 167 TRP B C 1
ATOM 3379 O O . TRP B 1 167 ? 68.802 69.290 -29.973 1.00 23.79 167 TRP B O 1
ATOM 3390 N N . THR B 1 168 ? 71.082 69.346 -29.935 1.00 24.62 168 THR B N 1
ATOM 3391 C CA . THR B 1 168 ? 71.191 70.807 -29.956 1.00 24.93 168 THR B CA 1
ATOM 3392 C C . THR B 1 168 ? 70.741 71.374 -31.305 1.00 25.20 168 THR B C 1
ATOM 3393 O O . THR B 1 168 ? 70.064 72.394 -31.345 1.00 25.47 168 THR B O 1
ATOM 3397 N N . GLU B 1 169 ? 71.082 70.692 -32.397 1.00 25.66 169 GLU B N 1
ATOM 3398 C CA . GLU B 1 169 ? 70.620 71.087 -33.733 1.00 26.51 169 GLU B CA 1
ATOM 3399 C C . GLU B 1 169 ? 69.156 70.734 -33.998 1.00 26.16 169 GLU B C 1
ATOM 3400 O O . GLU B 1 169 ? 68.455 71.465 -34.704 1.00 26.20 169 GLU B O 1
ATOM 3406 N N . ILE B 1 170 ? 68.711 69.596 -33.472 1.00 25.74 170 ILE B N 1
ATOM 3407 C CA . ILE B 1 170 ? 67.309 69.209 -33.573 1.00 25.22 170 ILE B CA 1
ATOM 3408 C C . ILE B 1 170 ? 66.452 70.235 -32.800 1.00 25.82 170 ILE B C 1
ATOM 3409 O O . ILE B 1 170 ? 65.430 70.700 -33.302 1.00 25.24 170 ILE B O 1
ATOM 3414 N N . CYS B 1 171 ? 66.902 70.604 -31.601 1.00 27.02 171 CYS B N 1
ATOM 3415 C CA . CYS B 1 171 ? 66.200 71.598 -30.792 1.00 27.79 171 CYS B CA 1
ATOM 3416 C C . CYS B 1 171 ? 66.075 72.947 -31.486 1.00 28.08 171 CYS B C 1
ATOM 3417 O O . CYS B 1 171 ? 65.082 73.637 -31.292 1.00 28.66 171 CYS B O 1
ATOM 3420 N N . LYS B 1 172 ? 67.079 73.320 -32.277 1.00 28.10 172 LYS B N 1
ATOM 3421 C CA . LYS B 1 172 ? 67.080 74.604 -32.950 1.00 28.30 172 LYS B CA 1
ATOM 3422 C C . LYS B 1 172 ? 66.156 74.545 -34.139 1.00 28.11 172 LYS B C 1
ATOM 3423 O O . LYS B 1 172 ? 65.425 75.495 -34.412 1.00 28.45 172 LYS B O 1
ATOM 3429 N N . LYS B 1 173 ? 66.190 73.425 -34.852 1.00 27.77 173 LYS B N 1
ATOM 3430 C CA . LYS B 1 173 ? 65.271 73.206 -35.964 1.00 27.73 173 LYS B CA 1
ATOM 3431 C C . LYS B 1 173 ? 63.809 73.181 -35.511 1.00 27.16 173 LYS B C 1
ATOM 3432 O O . LYS B 1 173 ? 62.936 73.604 -36.237 1.00 27.22 173 LYS B O 1
ATOM 3438 N N . LEU B 1 174 ? 63.569 72.681 -34.304 1.00 27.21 174 LEU B N 1
ATOM 3439 C CA . LEU B 1 174 ? 62.235 72.611 -33.714 1.00 26.99 174 LEU B CA 1
ATOM 3440 C C . LEU B 1 174 ? 61.816 74.006 -33.308 1.00 26.45 174 LEU B C 1
ATOM 3441 O O . LEU B 1 174 ? 60.682 74.408 -33.579 1.00 25.72 174 LEU B O 1
ATOM 3446 N N . LYS B 1 175 ? 62.740 74.723 -32.665 1.00 26.26 175 LYS B N 1
ATOM 3447 C CA . LYS B 1 175 ? 62.531 76.103 -32.245 1.00 26.85 175 LYS B CA 1
ATOM 3448 C C . LYS B 1 175 ? 62.202 76.963 -33.462 1.00 27.07 175 LYS B C 1
ATOM 3449 O O . LYS B 1 175 ? 61.315 77.814 -33.393 1.00 27.69 175 LYS B O 1
ATOM 3455 N N . ASP B 1 176 ? 62.898 76.721 -34.575 1.00 26.62 176 ASP B N 1
ATOM 3456 C CA . ASP B 1 176 ? 62.607 77.387 -35.841 1.00 27.06 176 ASP B CA 1
ATOM 3457 C C . ASP B 1 176 ? 61.286 76.934 -36.473 1.00 26.79 176 ASP B C 1
ATOM 3458 O O . ASP B 1 176 ? 60.567 77.740 -37.068 1.00 27.33 176 ASP B O 1
ATOM 3463 N N . ALA B 1 177 ? 60.977 75.644 -36.369 1.00 25.86 177 ALA B N 1
ATOM 3464 C CA . ALA B 1 177 ? 59.731 75.099 -36.926 1.00 24.92 177 ALA B CA 1
ATOM 3465 C C . ALA B 1 177 ? 58.452 75.598 -36.208 1.00 24.15 177 ALA B C 1
ATOM 3466 O O . ALA B 1 177 ? 57.362 75.575 -36.777 1.00 24.14 177 ALA B O 1
ATOM 3468 N N . ASP B 1 178 ? 58.605 76.056 -34.973 1.00 22.86 178 ASP B N 1
ATOM 3469 C CA . ASP B 1 178 ? 57.491 76.510 -34.160 1.00 22.79 178 ASP B CA 1
ATOM 3470 C C . ASP B 1 178 ? 57.007 77.869 -34.666 1.00 23.06 178 ASP B C 1
ATOM 3471 O O . ASP B 1 178 ? 57.535 78.915 -34.286 1.00 22.77 178 ASP B O 1
ATOM 3476 N N . ARG B 1 179 ? 55.999 77.818 -35.534 1.00 23.36 179 ARG B N 1
ATOM 3477 C CA . ARG B 1 179 ? 55.463 78.984 -36.207 1.00 23.86 179 ARG B CA 1
ATOM 3478 C C . ARG B 1 179 ? 53.945 78.929 -36.130 1.00 24.36 179 ARG B C 1
ATOM 3479 O O . ARG B 1 179 ? 53.306 78.292 -36.971 1.00 24.50 179 ARG B O 1
ATOM 3487 N N . PRO B 1 180 ? 53.360 79.563 -35.091 1.00 24.92 180 PRO B N 1
ATOM 3488 C CA . PRO B 1 180 ? 51.921 79.459 -34.831 1.00 25.10 180 PRO B CA 1
ATOM 3489 C C . PRO B 1 180 ? 51.025 79.638 -36.065 1.00 25.74 180 PRO B C 1
ATOM 3490 O O . PRO B 1 180 ? 50.074 78.876 -36.231 1.00 25.46 180 PRO B O 1
ATOM 3494 N N . ASP B 1 181 ? 51.335 80.600 -36.935 1.00 26.35 181 ASP B N 1
ATOM 3495 C CA . ASP B 1 181 ? 50.486 80.883 -38.101 1.00 27.10 181 ASP B CA 1
ATOM 3496 C C . ASP B 1 181 ? 50.471 79.782 -39.159 1.00 27.44 181 ASP B C 1
ATOM 3497 O O . ASP B 1 181 ? 49.635 79.809 -40.070 1.00 27.62 181 ASP B O 1
ATOM 3502 N N . ASP B 1 182 ? 51.409 78.844 -39.066 1.00 27.19 182 ASP B N 1
ATOM 3503 C CA . ASP B 1 182 ? 51.480 77.751 -40.011 1.00 27.82 182 ASP B CA 1
ATOM 3504 C C . ASP B 1 182 ? 50.800 76.485 -39.481 1.00 27.53 182 ASP B C 1
ATOM 3505 O O . ASP B 1 182 ? 50.735 75.467 -40.165 1.00 27.12 182 ASP B O 1
ATOM 3510 N N . ASN B 1 183 ? 50.298 76.559 -38.252 1.00 27.39 183 ASN B N 1
ATOM 3511 C CA . ASN B 1 183 ? 49.480 75.505 -37.684 1.00 27.09 183 ASN B CA 1
ATOM 3512 C C . ASN B 1 183 ? 48.071 75.627 -38.267 1.00 27.24 183 ASN B C 1
ATOM 3513 O O . ASN B 1 183 ? 47.739 76.641 -38.884 1.00 26.83 183 ASN B O 1
ATOM 3518 N N . GLN B 1 184 ? 47.257 74.590 -38.110 1.00 27.33 184 GLN B N 1
ATOM 3519 C CA . GLN B 1 184 ? 45.879 74.656 -38.600 1.00 27.77 184 GLN B CA 1
ATOM 3520 C C . GLN B 1 184 ? 44.919 74.625 -37.433 1.00 27.78 184 GLN B C 1
ATOM 3521 O O . GLN B 1 184 ? 44.939 73.685 -36.638 1.00 28.38 184 GLN B O 1
ATOM 3523 N N . TYR B 1 185 ? 44.106 75.673 -37.336 1.00 27.75 185 TYR B N 1
ATOM 3524 C CA . TYR B 1 185 ? 43.140 75.867 -36.264 1.00 28.12 185 TYR B CA 1
ATOM 3525 C C . TYR B 1 185 ? 41.704 75.757 -36.768 1.00 29.14 185 TYR B C 1
ATOM 3526 O O . TYR B 1 185 ? 41.361 76.327 -37.814 1.00 29.20 185 TYR B O 1
ATOM 3535 N N . THR B 1 186 ? 40.873 75.016 -36.037 1.00 29.84 186 THR B N 1
ATOM 3536 C CA . THR B 1 186 ? 39.439 74.972 -36.323 1.00 31.14 186 THR B CA 1
ATOM 3537 C C . THR B 1 186 ? 38.595 75.183 -35.059 1.00 31.71 186 THR B C 1
ATOM 3538 O O . THR B 1 186 ? 38.912 74.669 -33.972 1.00 31.58 186 THR B O 1
ATOM 3542 N N . LEU B 1 187 ? 37.535 75.967 -35.224 1.00 32.68 187 LEU B N 1
ATOM 3543 C CA . LEU B 1 187 ? 36.551 76.216 -34.185 1.00 34.02 187 LEU B CA 1
ATOM 3544 C C . LEU B 1 187 ? 35.167 75.976 -34.804 1.00 35.22 187 LEU B C 1
ATOM 3545 O O . LEU B 1 187 ? 34.762 76.675 -35.746 1.00 35.32 187 LEU B O 1
ATOM 3550 N N . GLU B 1 188 ? 34.455 74.969 -34.302 1.00 36.44 188 GLU B N 1
ATOM 3551 C CA . GLU B 1 188 ? 33.246 74.495 -34.982 1.00 37.87 188 GLU B CA 1
ATOM 3552 C C . GLU B 1 188 ? 32.109 74.084 -34.044 1.00 38.00 188 GLU B C 1
ATOM 3553 O O . GLU B 1 188 ? 32.331 73.427 -33.019 1.00 37.89 188 GLU B O 1
ATOM 3559 N N . ASP B 1 189 ? 30.893 74.505 -34.399 1.00 38.40 189 ASP B N 1
ATOM 3560 C CA . ASP B 1 189 ? 29.677 74.038 -33.748 1.00 38.66 189 ASP B CA 1
ATOM 3561 C C . ASP B 1 189 ? 28.933 73.095 -34.680 1.00 38.93 189 ASP B C 1
ATOM 3562 O O . ASP B 1 189 ? 29.541 72.521 -35.594 1.00 38.83 189 ASP B O 1
ATOM 3567 N N . ASP B 1 190 ? 27.626 72.955 -34.450 1.00 39.00 190 ASP B N 1
ATOM 3568 C CA . ASP B 1 190 ? 26.758 72.027 -35.183 1.00 39.38 190 ASP B CA 1
ATOM 3569 C C . ASP B 1 190 ? 27.270 70.601 -35.130 1.00 38.88 190 ASP B C 1
ATOM 3570 O O . ASP B 1 190 ? 27.381 69.920 -36.145 1.00 38.92 190 ASP B O 1
ATOM 3575 N N . ILE B 1 191 ? 27.589 70.176 -33.919 1.00 38.81 191 ILE B N 1
ATOM 3576 C CA . ILE B 1 191 ? 27.963 68.805 -33.631 1.00 38.97 191 ILE B CA 1
ATOM 3577 C C . ILE B 1 191 ? 26.722 68.047 -33.145 1.00 39.43 191 ILE B C 1
ATOM 3578 O O . ILE B 1 191 ? 26.495 66.899 -33.546 1.00 39.29 191 ILE B O 1
ATOM 3583 N N . LEU B 1 192 ? 25.923 68.705 -32.301 1.00 39.70 192 LEU B N 1
ATOM 3584 C CA . LEU B 1 192 ? 24.682 68.138 -31.791 1.00 40.47 192 LEU B CA 1
ATOM 3585 C C . LEU B 1 192 ? 23.477 68.524 -32.671 1.00 41.57 192 LEU B C 1
ATOM 3586 O O . LEU B 1 192 ? 22.709 69.443 -32.348 1.00 41.08 192 LEU B O 1
ATOM 3591 N N . GLU B 1 193 ? 23.317 67.802 -33.779 1.00 42.87 193 GLU B N 1
ATOM 3592 C CA . GLU B 1 193 ? 22.263 68.084 -34.763 1.00 44.58 193 GLU B CA 1
ATOM 3593 C C . GLU B 1 193 ? 20.820 68.000 -34.222 1.00 44.70 193 GLU B C 1
ATOM 3594 O O . GLU B 1 193 ? 19.964 68.790 -34.627 1.00 44.85 193 GLU B O 1
ATOM 3600 N N . ASP B 1 194 ? 20.562 67.061 -33.313 1.00 44.82 194 ASP B N 1
ATOM 3601 C CA . ASP B 1 194 ? 19.205 66.839 -32.792 1.00 45.19 194 ASP B CA 1
ATOM 3602 C C . ASP B 1 194 ? 18.948 67.457 -31.424 1.00 44.59 194 ASP B C 1
ATOM 3603 O O . ASP B 1 194 ? 18.168 66.925 -30.641 1.00 45.00 194 ASP B O 1
ATOM 3608 N N . ASP B 1 195 ? 19.595 68.576 -31.140 1.00 44.01 195 ASP B N 1
ATOM 3609 C CA . ASP B 1 195 ? 19.492 69.190 -29.831 1.00 43.23 195 ASP B CA 1
ATOM 3610 C C . ASP B 1 195 ? 19.003 70.622 -29.921 1.00 43.25 195 ASP B C 1
ATOM 3611 O O . ASP B 1 195 ? 19.419 71.394 -30.788 1.00 43.17 195 ASP B O 1
ATOM 3616 N N . ILE B 1 196 ? 18.147 70.962 -28.967 1.00 43.09 196 ILE B N 1
ATOM 3617 C CA . ILE B 1 196 ? 17.259 72.119 -29.020 1.00 43.19 196 ILE B CA 1
ATOM 3618 C C . ILE B 1 196 ? 17.849 73.324 -28.275 1.00 42.95 196 ILE B C 1
ATOM 3619 O O . ILE B 1 196 ? 17.718 74.466 -28.714 1.00 42.81 196 ILE B O 1
ATOM 3624 N N . GLU B 1 197 ? 18.477 73.068 -27.134 1.00 42.82 197 GLU B N 1
ATOM 3625 C CA . GLU B 1 197 ? 19.101 74.137 -26.370 1.00 43.17 197 GLU B CA 1
ATOM 3626 C C . GLU B 1 197 ? 20.621 74.030 -26.358 1.00 42.79 197 GLU B C 1
ATOM 3627 O O . GLU B 1 197 ? 21.310 75.005 -26.059 1.00 42.92 197 GLU B O 1
ATOM 3641 N N . ASP B 1 199 ? 24.520 72.736 -27.908 1.00 38.50 199 ASP B N 1
ATOM 3642 C CA . ASP B 1 199 ? 25.444 72.331 -28.953 1.00 36.72 199 ASP B CA 1
ATOM 3643 C C . ASP B 1 199 ? 26.796 71.944 -28.350 1.00 35.98 199 ASP B C 1
ATOM 3644 O O . ASP B 1 199 ? 27.000 72.009 -27.135 1.00 36.04 199 ASP B O 1
ATOM 3649 N N . ILE B 1 200 ? 27.704 71.493 -29.200 1.00 34.90 200 ILE B N 1
ATOM 3650 C CA . ILE B 1 200 ? 29.077 71.291 -28.790 1.00 33.68 200 ILE B CA 1
ATOM 3651 C C . ILE B 1 200 ? 29.994 72.160 -29.656 1.00 32.82 200 ILE B C 1
ATOM 3652 O O . ILE B 1 200 ? 29.928 72.134 -30.886 1.00 32.53 200 ILE B O 1
ATOM 3657 N N . VAL B 1 201 ? 30.800 72.981 -28.997 1.00 31.93 201 VAL B N 1
ATOM 3658 C CA . VAL B 1 201 ? 31.875 73.684 -29.683 1.00 31.31 201 VAL B CA 1
ATOM 3659 C C . VAL B 1 201 ? 33.162 72.855 -29.624 1.00 30.76 201 VAL B C 1
ATOM 3660 O O . VAL B 1 201 ? 33.664 72.513 -28.557 1.00 30.58 201 VAL B O 1
ATOM 3664 N N . GLN B 1 202 ? 33.645 72.504 -30.804 1.00 30.48 202 GLN B N 1
ATOM 3665 C CA . GLN B 1 202 ? 34.879 71.774 -30.975 1.00 30.24 202 GLN B CA 1
ATOM 3666 C C . GLN B 1 202 ? 36.000 72.731 -31.365 1.00 29.64 202 GLN B C 1
ATOM 3667 O O . GLN B 1 202 ? 35.906 73.443 -32.369 1.00 28.91 202 GLN B O 1
ATOM 3673 N N . CYS B 1 203 ? 37.049 72.748 -30.545 1.00 29.87 203 CYS B N 1
ATOM 3674 C CA . CYS B 1 203 ? 38.316 73.392 -30.888 1.00 30.10 203 CYS B CA 1
ATOM 3675 C C . CYS B 1 203 ? 39.351 72.332 -31.260 1.00 30.39 203 CYS B C 1
ATOM 3676 O O . CYS B 1 203 ? 39.592 71.407 -30.503 1.00 30.89 203 CYS B O 1
ATOM 3679 N N . GLN B 1 204 ? 39.961 72.474 -32.425 1.00 30.98 204 GLN B N 1
ATOM 3680 C CA . GLN B 1 204 ? 41.039 71.585 -32.819 1.00 31.98 204 GLN B CA 1
ATOM 3681 C C . GLN B 1 204 ? 42.272 72.352 -33.327 1.00 31.14 204 GLN B C 1
ATOM 3682 O O . GLN B 1 204 ? 42.154 73.418 -33.921 1.00 31.15 204 GLN B O 1
ATOM 3696 N N . THR B 1 206 ? 45.913 71.251 -35.463 1.00 29.97 206 THR B N 1
ATOM 3697 C CA . THR B 1 206 ? 46.838 70.321 -36.082 1.00 30.00 206 THR B CA 1
ATOM 3698 C C . THR B 1 206 ? 48.183 71.018 -36.272 1.00 29.32 206 THR B C 1
ATOM 3699 O O . THR B 1 206 ? 48.265 72.183 -36.695 1.00 29.10 206 THR B O 1
ATOM 3703 N N . THR B 1 207 ? 49.239 70.279 -35.961 1.00 28.81 207 THR B N 1
ATOM 3704 C CA . THR B 1 207 ? 50.586 70.808 -35.994 1.00 27.73 207 THR B CA 1
ATOM 3705 C C . THR B 1 207 ? 51.592 69.692 -36.286 1.00 27.12 207 THR B C 1
ATOM 3706 O O . THR B 1 207 ? 51.321 68.526 -36.032 1.00 26.40 207 THR B O 1
ATOM 3710 N N . GLN B 1 208 ? 52.735 70.071 -36.854 1.00 26.88 208 GLN B N 1
ATOM 3711 C CA . GLN B 1 208 ? 53.874 69.178 -37.029 1.00 26.50 208 GLN B CA 1
ATOM 3712 C C . GLN B 1 208 ? 54.929 69.445 -35.976 1.00 25.52 208 GLN B C 1
ATOM 3713 O O . GLN B 1 208 ? 55.998 68.852 -36.016 1.00 25.88 208 GLN B O 1
ATOM 3719 N N . VAL B 1 209 ? 54.640 70.357 -35.045 1.00 24.29 209 VAL B N 1
ATOM 3720 C CA . VAL B 1 209 ? 55.607 70.743 -34.026 1.00 23.07 209 VAL B CA 1
ATOM 3721 C C . VAL B 1 209 ? 55.232 70.086 -32.681 1.00 22.24 209 VAL B C 1
ATOM 3722 O O . VAL B 1 209 ? 54.218 70.428 -32.087 1.00 22.22 209 VAL B O 1
ATOM 3726 N N . PRO B 1 210 ? 56.047 69.120 -32.215 1.00 21.58 210 PRO B N 1
ATOM 3727 C CA . PRO B 1 210 ? 55.744 68.360 -30.985 1.00 20.87 210 PRO B CA 1
ATOM 3728 C C . PRO B 1 210 ? 56.089 69.044 -29.652 1.00 20.37 210 PRO B C 1
ATOM 3729 O O . PRO B 1 210 ? 56.678 68.430 -28.771 1.00 19.89 210 PRO B O 1
ATOM 3733 N N . LEU B 1 211 ? 55.691 70.298 -29.502 1.00 20.36 211 LEU B N 1
ATOM 3734 C CA . LEU B 1 211 ? 55.729 70.978 -28.204 1.00 20.19 211 LEU B CA 1
ATOM 3735 C C . LEU B 1 211 ? 54.620 70.421 -27.302 1.00 19.59 211 LEU B C 1
ATOM 3736 O O . LEU B 1 211 ? 53.803 69.650 -27.737 1.00 18.57 211 LEU B O 1
ATOM 3741 N N . LYS B 1 212 ? 54.609 70.791 -26.033 1.00 19.96 212 LYS B N 1
ATOM 3742 C CA . LYS B 1 212 ? 53.451 70.469 -25.204 1.00 20.74 212 LYS B CA 1
ATOM 3743 C C . LYS B 1 212 ? 52.401 71.572 -25.397 1.00 20.57 212 LYS B C 1
ATOM 3744 O O . LYS B 1 212 ? 52.737 72.759 -25.413 1.00 20.32 212 LYS B O 1
ATOM 3750 N N . TYR B 1 213 ? 51.145 71.179 -25.579 1.00 20.66 213 TYR B N 1
ATOM 3751 C CA . TYR B 1 213 ? 50.072 72.168 -25.730 1.00 21.24 213 TYR B CA 1
ATOM 3752 C C . TYR B 1 213 ? 48.970 71.953 -24.709 1.00 21.64 213 TYR B C 1
ATOM 3753 O O . TYR B 1 213 ? 48.580 70.814 -24.429 1.00 21.30 213 TYR B O 1
ATOM 3762 N N . HIS B 1 214 ? 48.490 73.066 -24.161 1.00 22.16 214 HIS B N 1
ATOM 3763 C CA . HIS B 1 214 ? 47.376 73.077 -23.234 1.00 23.02 214 HIS B CA 1
ATOM 3764 C C . HIS B 1 214 ? 46.234 73.863 -23.896 1.00 23.72 214 HIS B C 1
ATOM 3765 O O . HIS B 1 214 ? 46.395 75.036 -24.275 1.00 23.62 214 HIS B O 1
ATOM 3780 N N . THR B 1 216 ? 42.221 75.125 -23.667 1.00 24.51 216 THR B N 1
ATOM 3781 C CA . THR B 1 216 ? 40.977 75.366 -22.960 1.00 24.34 216 THR B CA 1
ATOM 3782 C C . THR B 1 216 ? 39.947 76.004 -23.886 1.00 24.76 216 THR B C 1
ATOM 3783 O O . THR B 1 216 ? 40.213 77.033 -24.492 1.00 25.03 216 THR B O 1
ATOM 3787 N N . VAL B 1 217 ? 38.772 75.385 -23.977 1.00 25.11 217 VAL B N 1
ATOM 3788 C CA . VAL B 1 217 ? 37.602 75.997 -24.599 1.00 24.91 217 VAL B CA 1
ATOM 3789 C C . VAL B 1 217 ? 36.720 76.549 -23.476 1.00 25.88 217 VAL B C 1
ATOM 3790 O O . VAL B 1 217 ? 36.281 75.792 -22.601 1.00 26.13 217 VAL B O 1
ATOM 3794 N N . TRP B 1 218 ? 36.476 77.867 -23.507 1.00 26.18 218 TRP B N 1
ATOM 3795 C CA . TRP B 1 218 ? 35.685 78.569 -22.495 1.00 26.14 218 TRP B CA 1
ATOM 3796 C C . TRP B 1 218 ? 34.322 78.976 -23.040 1.00 26.73 218 TRP B C 1
ATOM 3797 O O . TRP B 1 218 ? 34.207 79.392 -24.196 1.00 26.29 218 TRP B O 1
ATOM 3808 N N . SER B 1 219 ? 33.292 78.896 -22.199 1.00 27.70 219 SER B N 1
ATOM 3809 C CA . SER B 1 219 ? 31.985 79.474 -22.544 1.00 28.69 219 SER B CA 1
ATOM 3810 C C . SER B 1 219 ? 32.038 81.006 -22.506 1.00 29.51 219 SER B C 1
ATOM 3811 O O . SER B 1 219 ? 33.014 81.586 -22.021 1.00 29.80 219 SER B O 1
ATOM 3814 N N . ALA B 1 220 ? 31.004 81.651 -23.040 1.00 31.11 220 ALA B N 1
ATOM 3815 C CA . ALA B 1 220 ? 30.906 83.122 -23.075 1.00 32.52 220 ALA B CA 1
ATOM 3816 C C . ALA B 1 220 ? 31.115 83.739 -21.690 1.00 33.40 220 ALA B C 1
ATOM 3817 O O . ALA B 1 220 ? 31.983 84.603 -21.524 1.00 34.14 220 ALA B O 1
ATOM 3819 N N . GLY B 1 221 ? 30.333 83.300 -20.702 1.00 33.91 221 GLY B N 1
ATOM 3820 C CA . GLY B 1 221 ? 30.727 83.452 -19.296 1.00 34.56 221 GLY B CA 1
ATOM 3821 C C . GLY B 1 221 ? 31.918 82.522 -19.101 1.00 35.63 221 GLY B C 1
ATOM 3822 O O . GLY B 1 221 ? 31.938 81.399 -19.624 1.00 35.88 221 GLY B O 1
ATOM 3823 N N . ARG B 1 222 ? 32.942 82.958 -18.385 1.00 35.66 222 ARG B N 1
ATOM 3824 C CA . ARG B 1 222 ? 34.068 82.060 -18.181 1.00 35.72 222 ARG B CA 1
ATOM 3825 C C . ARG B 1 222 ? 33.736 81.176 -16.994 1.00 35.33 222 ARG B C 1
ATOM 3826 O O . ARG B 1 222 ? 34.429 81.207 -15.968 1.00 35.79 222 ARG B O 1
ATOM 3834 N N . ASP B 1 223 ? 32.651 80.417 -17.133 1.00 34.18 223 ASP B N 1
ATOM 3835 C CA . ASP B 1 223 ? 32.074 79.661 -16.027 1.00 33.65 223 ASP B CA 1
ATOM 3836 C C . ASP B 1 223 ? 31.958 78.176 -16.375 1.00 32.60 223 ASP B C 1
ATOM 3837 O O . ASP B 1 223 ? 31.558 77.341 -15.560 1.00 33.00 223 ASP B O 1
ATOM 3842 N N . SER B 1 224 ? 32.326 77.862 -17.600 1.00 30.98 224 SER B N 1
ATOM 3843 C CA . SER B 1 224 ? 32.329 76.508 -18.078 1.00 29.48 224 SER B CA 1
ATOM 3844 C C . SER B 1 224 ? 33.522 76.370 -19.020 1.00 28.21 224 SER B C 1
ATOM 3845 O O . SER B 1 224 ? 33.797 77.273 -19.817 1.00 27.82 224 SER B O 1
ATOM 3848 N N . ARG B 1 225 ? 34.233 75.250 -18.920 1.00 27.09 225 ARG B N 1
ATOM 3849 C CA . ARG B 1 225 ? 35.413 75.017 -19.760 1.00 25.94 225 ARG B CA 1
ATOM 3850 C C . ARG B 1 225 ? 35.685 73.549 -20.044 1.00 25.05 225 ARG B C 1
ATOM 3851 O O . ARG B 1 225 ? 35.374 72.698 -19.239 1.00 23.90 225 ARG B O 1
ATOM 3859 N N . ALA B 1 226 ? 36.278 73.281 -21.208 1.00 24.68 226 ALA B N 1
ATOM 3860 C CA . ALA B 1 226 ? 36.844 71.976 -21.518 1.00 24.64 226 ALA B CA 1
ATOM 3861 C C . ALA B 1 226 ? 38.362 72.112 -21.730 1.00 25.17 226 ALA B C 1
ATOM 3862 O O . ALA B 1 226 ? 38.822 72.985 -22.475 1.00 24.45 226 ALA B O 1
ATOM 3864 N N . ILE B 1 227 ? 39.123 71.244 -21.065 1.00 25.87 227 ILE B N 1
ATOM 3865 C CA . ILE B 1 227 ? 40.582 71.252 -21.136 1.00 26.66 227 ILE B CA 1
ATOM 3866 C C . ILE B 1 227 ? 41.111 69.978 -21.792 1.00 27.48 227 ILE B C 1
ATOM 3867 O O . ILE B 1 227 ? 40.803 68.875 -21.338 1.00 27.20 227 ILE B O 1
ATOM 3872 N N . ALA B 1 228 ? 41.899 70.156 -22.858 1.00 28.19 228 ALA B N 1
ATOM 3873 C CA . ALA B 1 228 ? 42.651 69.091 -23.524 1.00 28.49 228 ALA B CA 1
ATOM 3874 C C . ALA B 1 228 ? 44.167 69.364 -23.495 1.00 29.61 228 ALA B C 1
ATOM 3875 O O . ALA B 1 228 ? 44.613 70.481 -23.787 1.00 29.76 228 ALA B O 1
ATOM 3877 N N . LEU B 1 229 ? 44.953 68.344 -23.154 1.00 30.75 229 LEU B N 1
ATOM 3878 C CA . LEU B 1 229 ? 46.415 68.392 -23.312 1.00 32.16 229 LEU B CA 1
ATOM 3879 C C . LEU B 1 229 ? 46.800 67.696 -24.594 1.00 32.56 229 LEU B C 1
ATOM 3880 O O . LEU B 1 229 ? 46.203 66.682 -24.943 1.00 32.08 229 LEU B O 1
ATOM 3885 N N . SER B 1 230 ? 47.797 68.239 -25.291 1.00 33.66 230 SER B N 1
ATOM 3886 C CA . SER B 1 230 ? 48.371 67.557 -26.439 1.00 35.12 230 SER B CA 1
ATOM 3887 C C . SER B 1 230 ? 48.764 66.136 -26.022 1.00 36.46 230 SER B C 1
ATOM 3888 O O . SER B 1 230 ? 49.531 65.923 -25.070 1.00 36.15 230 SER B O 1
ATOM 3891 N N . ALA B 1 231 ? 48.164 65.175 -26.710 1.00 38.27 231 ALA B N 1
ATOM 3892 C CA . ALA B 1 231 ? 48.485 63.778 -26.538 1.00 39.75 231 ALA B CA 1
ATOM 3893 C C . ALA B 1 231 ? 49.360 63.369 -27.707 1.00 40.72 231 ALA B C 1
ATOM 3894 O O . ALA B 1 231 ? 49.238 63.896 -28.821 1.00 40.63 231 ALA B O 1
ATOM 3896 N N . ASP B 1 232 ? 50.242 62.425 -27.416 1.00 42.38 232 ASP B N 1
ATOM 3897 C CA . ASP B 1 232 ? 51.311 62.010 -28.292 1.00 43.92 232 ASP B CA 1
ATOM 3898 C C . ASP B 1 232 ? 50.972 60.634 -28.835 1.00 44.95 232 ASP B C 1
ATOM 3899 O O . ASP B 1 232 ? 51.073 59.638 -28.119 1.00 45.08 232 ASP B O 1
ATOM 3904 N N . TYR B 1 233 ? 50.537 60.588 -30.090 1.00 46.70 233 TYR B N 1
ATOM 3905 C CA . TYR B 1 233 ? 50.207 59.318 -30.742 1.00 48.40 233 TYR B CA 1
ATOM 3906 C C . TYR B 1 233 ? 51.324 58.841 -31.674 1.00 49.02 233 TYR B C 1
ATOM 3907 O O . TYR B 1 233 ? 51.063 58.386 -32.794 1.00 49.32 233 TYR B O 1
ATOM 3916 N N . TYR B 1 234 ? 52.564 58.952 -31.182 1.00 49.63 234 TYR B N 1
ATOM 3917 C CA . TYR B 1 234 ? 53.786 58.477 -31.862 1.00 50.25 234 TYR B CA 1
ATOM 3918 C C . TYR B 1 234 ? 54.042 59.181 -33.190 1.00 50.69 234 TYR B C 1
ATOM 3919 O O . TYR B 1 234 ? 53.594 58.715 -34.244 1.00 51.24 234 TYR B O 1
ATOM 3921 N N . THR B 1 235 ? 54.767 60.299 -33.130 1.00 50.88 235 THR B N 1
ATOM 3922 C CA . THR B 1 235 ? 54.969 61.177 -34.290 1.00 51.19 235 THR B CA 1
ATOM 3923 C C . THR B 1 235 ? 53.626 61.529 -34.949 1.00 51.01 235 THR B C 1
ATOM 3924 O O . THR B 1 235 ? 53.450 61.395 -36.167 1.00 51.56 235 THR B O 1
ATOM 3926 N N . ASP B 1 236 ? 52.695 61.976 -34.104 1.00 50.66 236 ASP B N 1
ATOM 3927 C CA . ASP B 1 236 ? 51.295 62.263 -34.449 1.00 49.91 236 ASP B CA 1
ATOM 3928 C C . ASP B 1 236 ? 50.705 63.027 -33.252 1.00 49.17 236 ASP B C 1
ATOM 3929 O O . ASP B 1 236 ? 50.608 62.480 -32.142 1.00 49.15 236 ASP B O 1
ATOM 3934 N N . ILE B 1 237 ? 50.339 64.293 -33.478 1.00 48.05 237 ILE B N 1
ATOM 3935 C CA . ILE B 1 237 ? 50.053 65.258 -32.391 1.00 46.69 237 ILE B CA 1
ATOM 3936 C C . ILE B 1 237 ? 48.603 65.760 -32.414 1.00 45.62 237 ILE B C 1
ATOM 3937 O O . ILE B 1 237 ? 48.213 66.551 -33.284 1.00 45.61 237 ILE B O 1
ATOM 3942 N N . GLU B 1 238 ? 47.827 65.321 -31.429 1.00 44.08 238 GLU B N 1
ATOM 3943 C CA . GLU B 1 238 ? 46.398 65.606 -31.383 1.00 42.71 238 GLU B CA 1
ATOM 3944 C C . GLU B 1 238 ? 46.055 66.623 -30.301 1.00 40.76 238 GLU B C 1
ATOM 3945 O O . GLU B 1 238 ? 46.357 66.411 -29.117 1.00 40.90 238 GLU B O 1
ATOM 3951 N N . VAL B 1 239 ? 45.442 67.730 -30.711 1.00 38.13 239 VAL B N 1
ATOM 3952 C CA . VAL B 1 239 ? 44.914 68.692 -29.755 1.00 36.03 239 VAL B CA 1
ATOM 3953 C C . VAL B 1 239 ? 43.481 69.030 -30.152 1.00 34.39 239 VAL B C 1
ATOM 3954 O O . VAL B 1 239 ? 43.236 69.718 -31.139 1.00 33.92 239 VAL B O 1
ATOM 3958 N N . ALA B 1 240 ? 42.541 68.499 -29.377 1.00 32.67 240 ALA B N 1
ATOM 3959 C CA . ALA B 1 240 ? 41.112 68.605 -29.667 1.00 31.14 240 ALA B CA 1
ATOM 3960 C C . ALA B 1 240 ? 40.370 68.697 -28.358 1.00 29.99 240 ALA B C 1
ATOM 3961 O O . ALA B 1 240 ? 40.595 67.896 -27.449 1.00 29.43 240 ALA B O 1
ATOM 3963 N N . SER B 1 241 ? 39.495 69.686 -28.261 1.00 28.74 241 SER B N 1
ATOM 3964 C CA . SER B 1 241 ? 38.683 69.862 -27.074 1.00 27.95 241 SER B CA 1
ATOM 3965 C C . SER B 1 241 ? 37.235 70.169 -27.459 1.00 27.90 241 SER B C 1
ATOM 3966 O O . SER B 1 241 ? 36.976 70.868 -28.448 1.00 28.14 241 SER B O 1
ATOM 3969 N N . TYR B 1 242 ? 36.300 69.636 -26.680 1.00 27.52 242 TYR B N 1
ATOM 3970 C CA . TYR B 1 242 ? 34.870 69.749 -26.966 1.00 27.37 242 TYR B CA 1
ATOM 3971 C C . TYR B 1 242 ? 34.103 70.340 -25.775 1.00 27.19 242 TYR B C 1
ATOM 3972 O O . TYR B 1 242 ? 34.076 69.756 -24.669 1.00 26.58 242 TYR B O 1
ATOM 3981 N N . LEU B 1 243 ? 33.481 71.493 -26.015 1.00 26.93 243 LEU B N 1
ATOM 3982 C CA . LEU B 1 243 ? 32.689 72.167 -24.993 1.00 27.43 243 LEU B CA 1
ATOM 3983 C C . LEU B 1 243 ? 31.173 72.183 -25.278 1.00 28.18 243 LEU B C 1
ATOM 3984 O O . LEU B 1 243 ? 30.726 72.805 -26.247 1.00 27.65 243 LEU B O 1
ATOM 3989 N N . PRO B 1 244 ? 30.382 71.498 -24.422 1.00 29.03 244 PRO B N 1
ATOM 3990 C CA . PRO B 1 244 ? 28.911 71.625 -24.485 1.00 29.64 244 PRO B CA 1
ATOM 3991 C C . PRO B 1 244 ? 28.491 73.044 -24.134 1.00 30.39 244 PRO B C 1
ATOM 3992 O O . PRO B 1 244 ? 28.913 73.597 -23.126 1.00 30.24 244 PRO B O 1
ATOM 3996 N N . VAL B 1 245 ? 27.683 73.636 -24.997 1.00 31.89 245 VAL B N 1
ATOM 3997 C CA . VAL B 1 245 ? 27.335 75.040 -24.868 1.00 33.36 245 VAL B CA 1
ATOM 3998 C C . VAL B 1 245 ? 25.827 75.227 -25.104 1.00 33.97 245 VAL B C 1
ATOM 3999 O O . VAL B 1 245 ? 25.233 74.498 -25.898 1.00 33.89 245 VAL B O 1
ATOM 4003 N N . ASN B 1 246 ? 25.208 76.157 -24.373 1.00 35.16 246 ASN B N 1
ATOM 4004 C CA . ASN B 1 246 ? 23.840 76.601 -24.687 1.00 36.28 246 ASN B CA 1
ATOM 4005 C C . ASN B 1 246 ? 23.895 77.313 -26.032 1.00 36.20 246 ASN B C 1
ATOM 4006 O O . ASN B 1 246 ? 24.669 78.254 -26.178 1.00 36.04 246 ASN B O 1
ATOM 4011 N N . ARG B 1 247 ? 23.087 76.868 -26.998 1.00 36.57 247 ARG B N 1
ATOM 4012 C CA . ARG B 1 247 ? 23.065 77.434 -28.367 1.00 37.37 247 ARG B CA 1
ATOM 4013 C C . ARG B 1 247 ? 22.885 78.949 -28.430 1.00 38.11 247 ARG B C 1
ATOM 4014 O O . ARG B 1 247 ? 23.270 79.589 -29.421 1.00 38.71 247 ARG B O 1
ATOM 4022 N N . SER B 1 248 ? 22.305 79.517 -27.378 1.00 38.62 248 SER B N 1
ATOM 4023 C CA . SER B 1 248 ? 21.990 80.939 -27.344 1.00 39.26 248 SER B CA 1
ATOM 4024 C C . SER B 1 248 ? 23.163 81.751 -26.815 1.00 39.64 248 SER B C 1
ATOM 4025 O O . SER B 1 248 ? 23.163 82.981 -26.877 1.00 39.77 248 SER B O 1
ATOM 4028 N N . GLN B 1 249 ? 24.169 81.047 -26.301 1.00 39.99 249 GLN B N 1
ATOM 4029 C CA . GLN B 1 249 ? 25.332 81.674 -25.678 1.00 39.94 249 GLN B CA 1
ATOM 4030 C C . GLN B 1 249 ? 26.622 81.269 -26.396 1.00 39.58 249 GLN B C 1
ATOM 4031 O O . GLN B 1 249 ? 27.725 81.378 -25.847 1.00 40.25 249 GLN B O 1
ATOM 4037 N N . ILE B 1 250 ? 26.467 80.804 -27.635 1.00 38.62 250 ILE B N 1
ATOM 4038 C CA . ILE B 1 250 ? 27.580 80.334 -28.449 1.00 37.70 250 ILE B CA 1
ATOM 4039 C C . ILE B 1 250 ? 28.533 81.455 -28.870 1.00 36.99 250 ILE B C 1
ATOM 4040 O O . ILE B 1 250 ? 29.739 81.228 -29.051 1.00 36.87 250 ILE B O 1
ATOM 4045 N N . LEU B 1 251 ? 27.978 82.650 -29.037 1.00 35.73 251 LEU B N 1
ATOM 4046 C CA . LEU B 1 251 ? 28.749 83.822 -29.369 1.00 34.47 251 LEU B CA 1
ATOM 4047 C C . LEU B 1 251 ? 29.775 84.019 -28.281 1.00 33.73 251 LEU B C 1
ATOM 4048 O O . LEU B 1 251 ? 29.457 83.911 -27.096 1.00 32.88 251 LEU B O 1
ATOM 4053 N N . ASN B 1 252 ? 31.013 84.266 -28.706 1.00 33.26 252 ASN B N 1
ATOM 4054 C CA . ASN B 1 252 ? 32.130 84.556 -27.804 1.00 33.11 252 ASN B CA 1
ATOM 4055 C C . ASN B 1 252 ? 32.620 83.407 -26.931 1.00 32.17 252 ASN B C 1
ATOM 4056 O O . ASN B 1 252 ? 33.287 83.638 -25.929 1.00 32.03 252 ASN B O 1
ATOM 4061 N N . THR B 1 253 ? 32.278 82.178 -27.299 1.00 31.66 253 THR B N 1
ATOM 4062 C CA . THR B 1 253 ? 33.005 81.027 -26.784 1.00 31.59 253 THR B CA 1
ATOM 4063 C C . THR B 1 253 ? 34.411 81.165 -27.360 1.00 30.78 253 THR B C 1
ATOM 4064 O O . THR B 1 253 ? 34.590 81.420 -28.555 1.00 30.98 253 THR B O 1
ATOM 4068 N N . THR B 1 254 ? 35.407 81.064 -26.505 1.00 30.01 254 THR B N 1
ATOM 4069 C CA . THR B 1 254 ? 36.774 81.292 -26.939 1.00 29.33 254 THR B CA 1
ATOM 4070 C C . THR B 1 254 ? 37.589 80.050 -26.685 1.00 28.75 254 THR B C 1
ATOM 4071 O O . THR B 1 254 ? 37.414 79.377 -25.671 1.00 29.36 254 THR B O 1
ATOM 4075 N N . CYS B 1 255 ? 38.474 79.740 -27.617 1.00 27.89 255 CYS B N 1
ATOM 4076 C CA . CYS B 1 255 ? 39.410 78.651 -27.424 1.00 27.28 255 CYS B CA 1
ATOM 4077 C C . CYS B 1 255 ? 40.791 79.238 -27.161 1.00 26.80 255 CYS B C 1
ATOM 4078 O O . CYS B 1 255 ? 41.194 80.208 -27.798 1.00 26.33 255 CYS B O 1
ATOM 4081 N N . GLU B 1 256 ? 41.505 78.665 -26.200 1.00 26.36 256 GLU B N 1
ATOM 4082 C CA . GLU B 1 256 ? 42.801 79.208 -25.817 1.00 25.99 256 GLU B CA 1
ATOM 4083 C C . GLU B 1 256 ? 43.854 78.122 -25.737 1.00 24.98 256 GLU B C 1
ATOM 4084 O O . GLU B 1 256 ? 43.767 77.223 -24.911 1.00 24.88 256 GLU B O 1
ATOM 4090 N N . ILE B 1 257 ? 44.831 78.216 -26.634 1.00 24.06 257 ILE B N 1
ATOM 4091 C CA . ILE B 1 257 ? 45.904 77.248 -26.751 1.00 23.19 257 ILE B CA 1
ATOM 4092 C C . ILE B 1 257 ? 47.239 77.870 -26.304 1.00 23.58 257 ILE B C 1
ATOM 4093 O O . ILE B 1 257 ? 47.651 78.925 -26.803 1.00 22.59 257 ILE B O 1
ATOM 4098 N N . THR B 1 258 ? 47.899 77.194 -25.362 1.00 23.49 258 THR B N 1
ATOM 4099 C CA . THR B 1 258 ? 49.217 77.572 -24.864 1.00 23.40 258 THR B CA 1
ATOM 4100 C C . THR B 1 258 ? 50.256 76.493 -25.224 1.00 23.28 258 THR B C 1
ATOM 4101 O O . THR B 1 258 ? 50.011 75.297 -25.024 1.00 22.87 258 THR B O 1
ATOM 4105 N N . SER B 1 259 ? 51.401 76.927 -25.766 1.00 23.07 259 SER B N 1
ATOM 4106 C CA . SER B 1 259 ? 52.527 76.045 -26.064 1.00 23.10 259 SER B CA 1
ATOM 4107 C C . SER B 1 259 ? 53.613 76.103 -24.996 1.00 23.07 259 SER B C 1
ATOM 4108 O O . SER B 1 259 ? 53.756 77.104 -24.294 1.00 23.44 259 SER B O 1
ATOM 4111 N N . SER B 1 260 ? 54.412 75.043 -24.902 1.00 22.92 260 SER B N 1
ATOM 4112 C CA . SER B 1 260 ? 55.589 75.049 -24.039 1.00 22.86 260 SER B CA 1
ATOM 4113 C C . SER B 1 260 ? 56.696 76.028 -24.482 1.00 23.19 260 SER B C 1
ATOM 4114 O O . SER B 1 260 ? 57.654 76.258 -23.749 1.00 22.99 260 SER B O 1
ATOM 4117 N N . SER B 1 261 ? 56.553 76.617 -25.665 1.00 23.62 261 SER B N 1
ATOM 4118 C CA . SER B 1 261 ? 57.459 77.686 -26.092 1.00 24.17 261 SER B CA 1
ATOM 4119 C C . SER B 1 261 ? 56.982 79.097 -25.680 1.00 24.50 261 SER B C 1
ATOM 4120 O O . SER B 1 261 ? 57.661 80.081 -25.935 1.00 24.90 261 SER B O 1
ATOM 4123 N N . GLY B 1 262 ? 55.822 79.195 -25.045 1.00 24.86 262 GLY B N 1
ATOM 4124 C CA . GLY B 1 262 ? 55.404 80.466 -24.453 1.00 25.11 262 GLY B CA 1
ATOM 4125 C C . GLY B 1 262 ? 54.323 81.279 -25.140 1.00 24.95 262 GLY B C 1
ATOM 4126 O O . GLY B 1 262 ? 53.818 82.231 -24.556 1.00 25.65 262 GLY B O 1
ATOM 4127 N N . TRP B 1 263 ? 53.949 80.913 -26.361 1.00 24.91 263 TRP B N 1
ATOM 4128 C CA . TRP B 1 263 ? 52.863 81.612 -27.044 1.00 24.78 263 TRP B CA 1
ATOM 4129 C C . TRP B 1 263 ? 51.448 81.126 -26.663 1.00 25.29 263 TRP B C 1
ATOM 4130 O O . TRP B 1 263 ? 51.279 80.045 -26.122 1.00 24.80 263 TRP B O 1
ATOM 4141 N N . THR B 1 264 ? 50.447 81.965 -26.937 1.00 26.10 264 THR B N 1
ATOM 4142 C CA . THR B 1 264 ? 49.046 81.625 -26.742 1.00 26.58 264 THR B CA 1
ATOM 4143 C C . THR B 1 264 ? 48.270 82.010 -28.007 1.00 27.07 264 THR B C 1
ATOM 4144 O O . THR B 1 264 ? 48.497 83.079 -28.575 1.00 26.84 264 THR B O 1
ATOM 4148 N N . VAL B 1 265 ? 47.379 81.118 -28.448 1.00 27.22 265 VAL B N 1
ATOM 4149 C CA . VAL B 1 265 ? 46.483 81.372 -29.566 1.00 27.40 265 VAL B CA 1
ATOM 4150 C C . VAL B 1 265 ? 45.032 81.414 -29.076 1.00 28.45 265 VAL B C 1
ATOM 4151 O O . VAL B 1 265 ? 44.528 80.455 -28.504 1.00 28.66 265 VAL B O 1
ATOM 4155 N N . ARG B 1 266 ? 44.362 82.530 -29.314 1.00 29.40 266 ARG B N 1
ATOM 4156 C CA . ARG B 1 266 ? 42.954 82.614 -29.038 1.00 31.19 266 ARG B CA 1
ATOM 4157 C C . ARG B 1 266 ? 42.160 82.537 -30.335 1.00 31.59 266 ARG B C 1
ATOM 4158 O O . ARG B 1 266 ? 42.546 83.108 -31.362 1.00 31.68 266 ARG B O 1
ATOM 4166 N N . LEU B 1 267 ? 41.071 81.779 -30.269 1.00 31.76 267 LEU B N 1
ATOM 4167 C CA . LEU B 1 267 ? 40.120 81.641 -31.346 1.00 32.09 267 LEU B CA 1
ATOM 4168 C C . LEU B 1 267 ? 38.779 81.961 -30.716 1.00 32.20 267 LEU B C 1
ATOM 4169 O O . LEU B 1 267 ? 38.362 81.292 -29.773 1.00 32.42 267 LEU B O 1
ATOM 4174 N N . ARG B 1 268 ? 38.120 83.003 -31.208 1.00 32.62 268 ARG B N 1
ATOM 4175 C CA . ARG B 1 268 ? 36.823 83.414 -30.673 1.00 32.94 268 ARG B CA 1
ATOM 4176 C C . ARG B 1 268 ? 35.680 83.049 -31.634 1.00 33.14 268 ARG B C 1
ATOM 4177 O O . ARG B 1 268 ? 35.803 83.214 -32.859 1.00 32.59 268 ARG B O 1
ATOM 4185 N N . PHE B 1 269 ? 34.584 82.527 -31.077 1.00 33.53 269 PHE B N 1
ATOM 4186 C CA . PHE B 1 269 ? 33.391 82.271 -31.872 1.00 34.34 269 PHE B CA 1
ATOM 4187 C C . PHE B 1 269 ? 32.672 83.599 -32.071 1.00 35.24 269 PHE B C 1
ATOM 4188 O O . PHE B 1 269 ? 31.852 84.006 -31.246 1.00 35.40 269 PHE B O 1
ATOM 4196 N N . SER B 1 270 ? 33.009 84.256 -33.181 1.00 36.30 270 SER B N 1
ATOM 4197 C CA . SER B 1 270 ? 32.624 85.638 -33.477 1.00 37.50 270 SER B CA 1
ATOM 4198 C C . SER B 1 270 ? 31.204 85.804 -34.027 1.00 38.62 270 SER B C 1
ATOM 4199 O O . SER B 1 270 ? 30.567 84.836 -34.445 1.00 38.60 270 SER B O 1
ATOM 4202 N N . GLU B 1 271 ? 30.737 87.055 -34.033 1.00 40.31 271 GLU B N 1
ATOM 4203 C CA . GLU B 1 271 ? 29.446 87.450 -34.607 1.00 41.75 271 GLU B CA 1
ATOM 4204 C C . GLU B 1 271 ? 29.335 86.954 -36.048 1.00 42.80 271 GLU B C 1
ATOM 4205 O O . GLU B 1 271 ? 28.330 86.361 -36.439 1.00 42.77 271 GLU B O 1
ATOM 4211 N N . GLU B 1 272 ? 30.405 87.182 -36.810 1.00 44.46 272 GLU B N 1
ATOM 4212 C CA . GLU B 1 272 ? 30.575 86.681 -38.173 1.00 46.21 272 GLU B CA 1
ATOM 4213 C C . GLU B 1 272 ? 30.367 85.166 -38.285 1.00 47.03 272 GLU B C 1
ATOM 4214 O O . GLU B 1 272 ? 29.734 84.690 -39.227 1.00 47.11 272 GLU B O 1
ATOM 4228 N N . VAL B 1 274 ? 28.736 83.117 -36.136 1.00 50.09 274 VAL B N 1
ATOM 4229 C CA . VAL B 1 274 ? 27.345 82.790 -35.817 1.00 50.67 274 VAL B CA 1
ATOM 4230 C C . VAL B 1 274 ? 26.465 82.912 -37.078 1.00 51.27 274 VAL B C 1
ATOM 4231 O O . VAL B 1 274 ? 25.596 82.070 -37.319 1.00 50.77 274 VAL B O 1
ATOM 4235 N N . ALA B 1 275 ? 26.718 83.946 -37.881 1.00 52.22 275 ALA B N 1
ATOM 4236 C CA . ALA B 1 275 ? 26.061 84.103 -39.179 1.00 53.59 275 ALA B CA 1
ATOM 4237 C C . ALA B 1 275 ? 26.361 82.895 -40.076 1.00 54.63 275 ALA B C 1
ATOM 4238 O O . ALA B 1 275 ? 27.347 82.883 -40.830 1.00 54.76 275 ALA B O 1
ATOM 4240 N N . ALA B 1 276 ? 25.509 81.873 -39.954 1.00 55.74 276 ALA B N 1
ATOM 4241 C CA . ALA B 1 276 ? 25.658 80.598 -40.667 1.00 56.77 276 ALA B CA 1
ATOM 4242 C C . ALA B 1 276 ? 24.585 79.578 -40.258 1.00 57.31 276 ALA B C 1
ATOM 4243 O O . ALA B 1 276 ? 24.783 78.816 -39.299 1.00 57.05 276 ALA B O 1
ATOM 4245 N N . SER B 1 277 ? 23.461 79.560 -40.982 1.00 57.82 277 SER B N 1
ATOM 4246 C CA . SER B 1 277 ? 22.475 78.490 -40.800 1.00 58.58 277 SER B CA 1
ATOM 4247 C C . SER B 1 277 ? 22.563 77.432 -41.915 1.00 59.34 277 SER B C 1
ATOM 4248 O O . SER B 1 277 ? 21.545 76.866 -42.357 1.00 59.59 277 SER B O 1
ATOM 4251 N N . LYS B 1 278 ? 23.799 77.168 -42.348 1.00 59.81 278 LYS B N 1
ATOM 4252 C CA . LYS B 1 278 ? 24.113 76.161 -43.359 1.00 59.87 278 LYS B CA 1
ATOM 4253 C C . LYS B 1 278 ? 23.727 74.753 -42.906 1.00 59.97 278 LYS B C 1
ATOM 4254 O O . LYS B 1 278 ? 23.649 73.812 -43.709 1.00 59.96 278 LYS B O 1
#

B-factor: mean 37.54, std 9.75, range [11.51, 70.28]

Solvent-accessible surface area: 25076 Å² total

Radius of gyration: 26.68 Å; Cα contacts (8 Å, |Δi|>4): 1120; chains: 2; bounding box: 63×58×65 Å

Secondary structure (DSSP, 8-state):
----EEE-TT---TT----EEEEEEE-SS--EEEEEEETTBS-SB--TT------TTSPPP-TTSHHHHHHHHHHHHHHHHHHHH--SSS-EEEEEEE-SS----EEEEEETTEE--B-SS-EEEES-GGGT-SS-HHHHHTTTT-S--HHHHHTHHHHHHHHHHHHHHHHHH--GGGS---EE----SS----EEEE---S--B-B--EE-TTSSEEEE--------EEEE--GGG-TT-EEEEEBTTS-EEEEE--------/-EEE-TT---TT----EEEEEEE-TT--EEEEEEETTBS-SB--TT------TTSPP--TTSHHHHHHHHHHHHHHHHHHHH--SS--EEEEEEE-SSS---EEEEEETTEE--B-SS-EEEES-GGGT-SS-HHHHTTTTT----HHHHTTHHHHHHHHHHHHHHHHHH--GGGS---EE----TT----EEEE---S--B-B--EE-SSTTEEEE-PPEE-SS-EE--EEEE--GGG-TT-EEEEEBTTS-EEEEE---------

CATH classification: 2.60.40.2920 (+1 more: 3.30.500.30)